Protein AF-A0A672MB03-F1 (afdb_monomer)

Nearest PDB structures (foldseek):
  3woz-assembly4_D  TM=7.271E-01  e=2.128E-03  Mus musculus
  8whk-assembly1_A  TM=6.459E-01  e=2.048E-03  Homo sapiens
  3woz-assembly1_A  TM=6.582E-01  e=5.324E-03  Mus musculus
  5vch-assembly2_B  TM=2.985E-01  e=1.295E-03  Kluyveromyces lactis
  5w0v-assembly1_A  TM=2.689E-01  e=2.128E-03  Kluyveromyces lactis

Foldseek 3Di:
DLVCLLVLLLVLLVCLLPDDPVSVVVSLVVLQVCCVPDDLQSSLVSLLVRQPVDPVSVLRLRSLLSSLVSNLVSLVVCALCNLLVPPPPRVLRVLVSLLCQCLDLHPNSVLSSLSSLQRNLVDPSNVVSNVVRDDPVSVVVSVVSNVLCVVVNSDDRDDDDPPPPDDPDDDDDDDDDDDDDDDDDDDDDDDDPVPVVVVVVVLSVVLVVVLVVLLPQCPDPDLVSVLVSLVVLLVCLVPPVVSCLSNPSSNLVSLLCQCQDPPPVSNLSSLQSLLSSCQRCFQSCLSCCSSPLCSLQVEQCPDPDPSSNVSSLSNVVSNVVRYDLLSVLLSLLVSLQPDDDPSNVSSLLVNLVSCLVCCLPPVVSNLVRLLVRPCVVCCVPQDPDDQDQDPDSVCLNVCSVVDRSSNSSVNSNVVSVD

pLDDT: mean 82.42, std 19.46, range [28.05, 98.75]

Solvent-accessible surface area (backbone atoms only — not comparable to full-atom values): 23510 Å² total; per-residue (Å²): 108,81,87,54,37,57,56,54,44,30,55,42,41,54,44,39,54,70,51,58,75,67,60,30,53,51,38,53,52,51,54,48,52,46,57,72,76,45,59,59,71,57,52,47,50,21,40,45,48,39,21,67,64,35,70,81,52,38,69,37,57,53,15,34,32,54,34,29,53,59,45,36,58,43,50,64,73,63,29,49,71,62,48,55,61,66,50,76,78,52,27,64,46,50,52,47,51,34,58,51,23,51,55,41,71,34,71,54,18,19,48,29,13,44,49,44,46,50,61,37,65,73,42,91,52,33,65,68,47,46,67,72,51,45,57,84,85,53,50,63,62,53,48,52,52,49,51,51,32,73,74,68,44,86,71,80,82,78,72,82,76,86,64,96,67,81,81,81,83,78,87,89,80,83,93,78,89,85,80,81,88,86,88,86,87,82,87,84,86,86,87,78,78,59,70,65,54,52,54,54,51,48,57,51,48,53,50,48,52,51,52,52,51,50,53,50,32,49,65,37,89,51,63,67,49,25,40,52,36,48,55,49,53,39,51,40,39,72,79,40,39,68,58,46,64,77,35,40,70,70,53,49,56,49,48,40,53,35,40,66,37,89,51,64,68,43,19,34,50,35,29,51,45,43,26,58,43,32,63,60,51,25,61,74,43,62,74,45,43,73,44,49,52,60,38,41,58,76,60,28,43,69,35,92,50,62,66,40,17,51,26,27,49,46,30,57,50,30,46,65,77,37,34,66,50,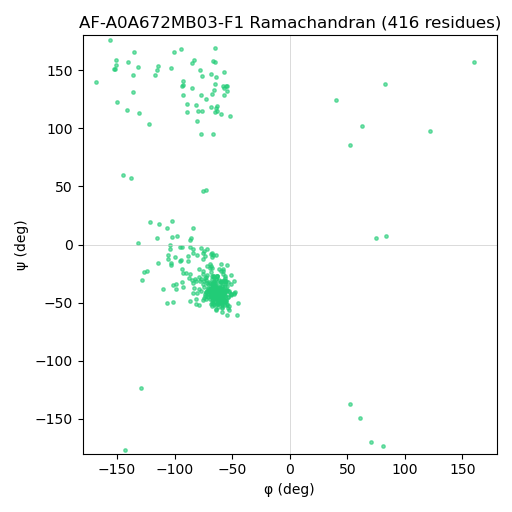82,71,47,48,49,61,47,42,65,45,39,65,76,46,61,72,67,38,20,52,63,43,46,52,53,48,10,49,45,43,46,69,38,36,68,79,43,41,70,61,44,51,69,49,49,58,82,46,72,56,80,84,44,47,87,80,76,54,96,68,88,85,75,84,74,89,47,85,63,56,60,49,70,44,40,86,79,45,57,36,63,59,43,40,49,50,53,47,55,74,69,74,113

Sequence (418 aa):
MDQELDGTVRALLQKAGECNAFIRQDVERALESMVQHCTLTRSMSALLAGGLGSEITSIKLLVRKCAALHLSGLVERVGAARLLSGAKDLTDRILPAVCKLVQDSSQEARYFGRRMLLFLSSHRDFDKMLEKCISAKDLPTIRDAVFTLKTKGLGEMPQDAPSARGRRSLPGSGLVRTSSLTREPLSGSRDCGQAVSKAAVHSLADRSEYVKQMKTLLNSKDFRERIKAIDQLVCDCEENPALVIGSLFPVFDDLKVRLQESNSKVNLRALEALQPIIALLRDSLAPVLNILIPAVVDNHLNSKNSSISTAALGAVQALMHNIDNSLLLQPFCSKAQYLSGKAKLDLIERVAELVTELYPRRPQLVEQKVLPLEFFKYRHQLISFPVWPMRSRRDLRTAAPEHTPLTFLFAVVVNSSV

Mean predicted aligned error: 10.36 Å

Secondary structure (DSSP, 8-state):
-TTTHHHHHHHHHHHHTTS-HHHHHHHHHHHHHHHHHS-HHHHHHHHIIIIII-HHHHTSHHHHHHHHHHHHHHHHHH-HHHHTS--TTTHHHHHHHHHHHHT-SSHHHHHHHHHHHHHHTTSTTHHHHHHHHS-TTTHHHHHHHHHHHHHH-S-PPPPPP--SS---PPP--------------------SSHHHHHHHHHHHHHHHHHHHHHHHHHT-SSHHHHHHHHHHHHHHHHH-HHHHHHTHHHHHHHHHHHHT-SSHHHHHHHHHHHHHHHHHHGGGGGGGHHHHHHHHHTTTTT-SSHHHHHHHHHHHHHHHHHS-HHHHHHHHHHHHHH--HHHHHHHHHHHHHHHHHHTTT-HHHHHHHHTTS-GGGGHHHH--S------STTHHHHSGGGS-HHHHHHHHHHHT--

Radius of gyration: 24.31 Å; Cα contacts (8 Å, |Δi|>4): 436; chains: 1; bounding box: 54×74×69 Å

InterPro domains:
  IPR011989 Armadillo-like helical [G3DSA:1.25.10.10] (1-138)
  IPR011989 Armadillo-like helical [G3DSA:1.25.10.10] (193-375)
  IPR016024 Armadillo-type fold [SSF48371] (5-385)

Structure (mmCIF, N/CA/C/O backbone):
data_AF-A0A672MB03-F1
#
_entry.id   AF-A0A672MB03-F1
#
loop_
_atom_site.group_PDB
_atom_site.id
_atom_site.type_symbol
_atom_site.label_atom_id
_atom_site.label_alt_id
_atom_site.label_comp_id
_atom_site.label_asym_id
_atom_site.label_entity_id
_atom_site.label_seq_id
_atom_site.pdbx_PDB_ins_code
_atom_site.Cartn_x
_atom_site.Cartn_y
_atom_site.Cartn_z
_atom_site.occupancy
_atom_site.B_iso_or_equiv
_atom_site.auth_seq_id
_atom_site.auth_comp_id
_atom_site.auth_asym_id
_atom_site.auth_atom_id
_atom_site.pdbx_PDB_model_num
ATOM 1 N N . MET A 1 1 ? 33.320 -8.688 -9.745 1.00 69.31 1 MET A N 1
ATOM 2 C CA . MET A 1 1 ? 32.066 -8.067 -9.263 1.00 69.31 1 MET A CA 1
ATOM 3 C C . MET A 1 1 ? 30.835 -8.908 -9.600 1.00 69.31 1 MET A C 1
ATOM 5 O O . MET A 1 1 ? 30.253 -9.452 -8.676 1.00 69.31 1 MET A O 1
ATOM 9 N N . ASP A 1 2 ? 30.457 -9.094 -10.874 1.00 79.94 2 ASP A N 1
ATOM 10 C CA . ASP A 1 2 ? 29.224 -9.811 -11.286 1.00 79.94 2 ASP A CA 1
ATOM 11 C C . ASP A 1 2 ? 28.962 -11.182 -10.621 1.00 79.94 2 ASP A C 1
ATOM 13 O O . ASP A 1 2 ? 27.807 -11.556 -10.413 1.00 79.94 2 ASP A O 1
ATOM 17 N N . GLN A 1 3 ? 30.004 -11.938 -10.266 1.00 80.69 3 GLN A N 1
ATOM 18 C CA . GLN A 1 3 ? 29.872 -13.223 -9.568 1.00 80.69 3 GLN A CA 1
ATOM 19 C C . GLN A 1 3 ? 29.342 -13.067 -8.128 1.00 80.69 3 GLN A C 1
ATOM 21 O O . GLN A 1 3 ? 28.480 -13.831 -7.705 1.00 80.69 3 GLN A O 1
ATOM 26 N N . GLU A 1 4 ? 29.792 -12.039 -7.409 1.00 85.56 4 GLU A N 1
ATOM 27 C CA . GLU A 1 4 ? 29.492 -11.770 -5.990 1.00 85.56 4 GLU A CA 1
ATOM 28 C C . GLU A 1 4 ? 28.215 -10.931 -5.796 1.00 85.56 4 GLU A C 1
ATOM 30 O O . GLU A 1 4 ? 27.717 -10.774 -4.679 1.00 85.56 4 GLU A O 1
ATOM 35 N N . LEU A 1 5 ? 27.676 -10.390 -6.894 1.00 88.25 5 LEU A N 1
ATOM 36 C CA . LEU A 1 5 ? 26.659 -9.338 -6.910 1.00 88.25 5 LEU A CA 1
ATOM 37 C C . LEU A 1 5 ? 25.402 -9.668 -6.087 1.00 88.25 5 LEU A C 1
ATOM 39 O O . LEU A 1 5 ? 24.894 -8.803 -5.378 1.00 88.25 5 LEU A O 1
ATOM 43 N N . ASP A 1 6 ? 24.929 -10.919 -6.122 1.00 86.62 6 ASP A N 1
ATOM 44 C CA . ASP A 1 6 ? 23.744 -11.359 -5.365 1.00 86.62 6 ASP A CA 1
ATOM 45 C C . ASP A 1 6 ? 23.953 -11.329 -3.841 1.00 86.62 6 ASP A C 1
ATOM 47 O O . ASP A 1 6 ? 22.986 -11.198 -3.086 1.00 86.62 6 ASP A O 1
ATOM 51 N N . GLY A 1 7 ? 25.201 -11.477 -3.382 1.00 87.56 7 GLY A N 1
ATOM 52 C CA . GLY A 1 7 ? 25.582 -11.358 -1.976 1.00 87.56 7 GLY A CA 1
ATOM 53 C C . GLY A 1 7 ? 25.697 -9.893 -1.566 1.00 87.56 7 GLY A C 1
ATOM 54 O O . GLY A 1 7 ? 25.037 -9.461 -0.620 1.00 87.56 7 GLY A O 1
ATOM 55 N N . THR A 1 8 ? 26.461 -9.112 -2.333 1.00 90.00 8 THR A N 1
ATOM 56 C CA . THR A 1 8 ? 26.696 -7.682 -2.077 1.00 90.00 8 THR A CA 1
ATOM 57 C C . THR A 1 8 ? 25.396 -6.877 -2.091 1.00 90.00 8 THR A C 1
ATOM 59 O O . THR A 1 8 ? 25.128 -6.139 -1.143 1.00 90.00 8 THR A O 1
ATOM 62 N N . VAL A 1 9 ? 24.531 -7.070 -3.095 1.00 90.81 9 VAL A N 1
ATOM 63 C CA . VAL A 1 9 ? 23.215 -6.406 -3.167 1.00 90.81 9 VAL A CA 1
ATOM 64 C C . VAL A 1 9 ? 22.341 -6.775 -1.973 1.00 90.81 9 VAL A C 1
ATOM 66 O O . VAL A 1 9 ? 21.718 -5.897 -1.383 1.00 90.81 9 VAL A O 1
ATOM 69 N N . ARG A 1 10 ? 22.314 -8.051 -1.570 1.00 88.12 10 ARG A N 1
ATOM 70 C CA . ARG A 1 10 ? 21.519 -8.512 -0.422 1.00 88.12 10 ARG A CA 1
ATOM 71 C C . ARG A 1 10 ? 21.990 -7.879 0.888 1.00 88.12 10 ARG A C 1
ATOM 73 O O . ARG A 1 10 ? 21.152 -7.413 1.654 1.00 88.12 10 ARG A O 1
ATOM 80 N N . ALA A 1 11 ? 23.300 -7.823 1.125 1.00 88.56 11 ALA A N 1
ATOM 81 C CA . ALA A 1 11 ? 23.877 -7.212 2.322 1.00 88.56 11 ALA A CA 1
ATOM 82 C C . ALA A 1 11 ? 23.629 -5.692 2.374 1.00 88.56 11 ALA A C 1
ATOM 84 O O . ALA A 1 11 ? 23.179 -5.172 3.398 1.00 88.56 11 ALA A O 1
ATOM 85 N N . LEU A 1 12 ? 23.849 -4.991 1.255 1.00 89.56 12 LEU A N 1
ATOM 86 C CA . LEU A 1 12 ? 23.568 -3.559 1.117 1.00 89.56 12 LEU A CA 1
ATOM 87 C C . LEU A 1 12 ? 22.084 -3.255 1.372 1.00 89.56 12 LEU A C 1
ATOM 89 O O . LEU A 1 12 ? 21.757 -2.444 2.237 1.00 89.56 12 LEU A O 1
ATOM 93 N N . LEU A 1 13 ? 21.176 -3.965 0.697 1.00 88.12 13 LEU A N 1
ATOM 94 C CA . LEU A 1 13 ? 19.732 -3.800 0.871 1.00 88.12 13 LEU A CA 1
ATOM 95 C C . LEU A 1 13 ? 19.268 -4.111 2.302 1.00 88.12 13 LEU A C 1
ATOM 97 O O . LEU A 1 13 ? 18.455 -3.369 2.849 1.00 88.12 13 LEU A O 1
ATOM 101 N N . GLN A 1 14 ? 19.812 -5.141 2.959 1.00 84.31 14 GLN A N 1
ATOM 102 C CA . GLN A 1 14 ? 19.519 -5.403 4.374 1.00 84.31 14 GLN A CA 1
ATOM 103 C C . GLN A 1 14 ? 19.910 -4.213 5.267 1.00 84.31 14 GLN A C 1
ATOM 105 O O . GLN A 1 14 ? 19.107 -3.810 6.113 1.00 84.31 14 GLN A O 1
ATOM 110 N N . LYS A 1 15 ? 21.071 -3.582 5.026 1.00 85.00 15 LYS A N 1
ATOM 111 C CA . LYS A 1 15 ? 21.511 -2.385 5.767 1.00 85.00 15 LYS A CA 1
ATOM 112 C C . LYS A 1 15 ? 20.706 -1.125 5.440 1.00 85.00 15 LYS A C 1
ATOM 114 O O . LYS A 1 15 ? 20.402 -0.364 6.361 1.00 85.00 15 LYS A O 1
ATOM 119 N N . ALA A 1 16 ? 20.236 -0.948 4.201 1.00 82.88 16 ALA A N 1
ATOM 120 C CA . ALA A 1 16 ? 19.266 0.106 3.871 1.00 82.88 16 ALA A CA 1
ATOM 121 C C . ALA A 1 16 ? 17.990 0.019 4.736 1.00 82.88 16 ALA A C 1
ATOM 123 O O . ALA A 1 16 ? 17.397 1.037 5.092 1.00 82.88 16 ALA A O 1
ATOM 124 N N . GLY A 1 17 ? 17.592 -1.198 5.121 1.00 77.12 17 GLY A N 1
ATOM 125 C CA . GLY A 1 17 ? 16.461 -1.469 6.008 1.00 77.12 17 GLY A CA 1
ATOM 126 C C . GLY A 1 17 ? 16.755 -1.435 7.515 1.00 77.12 17 GLY A C 1
ATOM 127 O O . GLY A 1 17 ? 15.881 -1.810 8.295 1.00 77.12 17 GLY A O 1
ATOM 128 N N . GLU A 1 18 ? 17.961 -1.067 7.950 1.00 76.94 18 GLU A N 1
ATOM 129 C CA . GLU A 1 18 ? 18.370 -1.098 9.371 1.00 76.94 18 GLU A CA 1
ATOM 130 C C . GLU A 1 18 ? 18.953 0.222 9.859 1.00 76.94 18 GLU A C 1
ATOM 132 O O . GLU A 1 18 ? 18.841 0.554 11.037 1.00 76.94 18 GLU A O 1
ATOM 137 N N . CYS A 1 19 ? 19.599 0.969 8.968 1.00 74.38 19 CYS A N 1
ATOM 138 C CA . CYS A 1 19 ? 20.488 2.040 9.376 1.00 74.38 19 CYS A CA 1
ATOM 139 C C . CYS A 1 19 ? 19.865 3.444 9.272 1.00 74.38 19 CYS A C 1
ATOM 141 O O . CYS A 1 19 ? 18.823 3.681 8.647 1.00 74.38 19 CYS A O 1
ATOM 143 N N . ASN A 1 20 ? 20.535 4.402 9.918 1.00 79.94 20 ASN A N 1
ATOM 144 C CA . ASN A 1 20 ? 20.183 5.820 9.883 1.00 79.94 20 ASN A CA 1
ATOM 145 C C . ASN A 1 20 ? 20.333 6.421 8.466 1.00 79.94 20 ASN A C 1
ATOM 147 O O . ASN A 1 20 ? 20.906 5.806 7.569 1.00 79.94 20 ASN A O 1
ATOM 151 N N . ALA A 1 21 ? 19.824 7.640 8.264 1.00 81.31 21 ALA A N 1
ATOM 152 C CA . ALA A 1 21 ? 19.778 8.276 6.944 1.00 81.31 21 ALA A CA 1
ATOM 153 C C . ALA A 1 21 ? 21.153 8.441 6.262 1.00 81.31 21 ALA A C 1
ATOM 155 O O . ALA A 1 21 ? 21.216 8.354 5.041 1.00 81.31 21 ALA A O 1
ATOM 156 N N . PHE A 1 22 ? 22.236 8.626 7.026 1.00 82.75 22 PHE A N 1
ATOM 157 C CA . PHE A 1 22 ? 23.589 8.766 6.479 1.00 82.75 22 PHE A CA 1
ATOM 158 C C . PHE A 1 22 ? 24.060 7.453 5.839 1.00 82.75 22 PHE A C 1
ATOM 160 O O . PHE A 1 22 ? 24.356 7.414 4.649 1.00 82.75 22 PHE A O 1
ATOM 167 N N . ILE A 1 23 ? 23.988 6.351 6.593 1.00 83.88 23 ILE A N 1
ATOM 168 C CA . ILE A 1 23 ? 24.385 5.018 6.112 1.00 83.88 23 ILE A CA 1
ATOM 169 C C . ILE A 1 23 ? 23.487 4.557 4.953 1.00 83.88 23 ILE A C 1
ATOM 171 O O . ILE A 1 23 ? 23.958 3.893 4.033 1.00 83.88 23 ILE A O 1
ATOM 175 N N . ARG A 1 24 ? 22.197 4.927 4.942 1.00 85.88 24 ARG A N 1
ATOM 176 C CA . ARG A 1 24 ? 21.331 4.660 3.778 1.00 85.88 24 ARG A CA 1
ATOM 177 C C . ARG A 1 24 ? 21.803 5.403 2.530 1.00 85.88 24 ARG A C 1
ATOM 179 O O . ARG A 1 24 ? 21.820 4.804 1.464 1.00 85.88 24 ARG A O 1
ATOM 186 N N . GLN A 1 25 ? 22.257 6.648 2.667 1.00 87.38 25 GLN A N 1
ATOM 187 C CA . GLN A 1 25 ? 22.835 7.404 1.557 1.00 87.38 25 GLN A CA 1
ATOM 188 C C . GLN A 1 25 ? 24.172 6.806 1.076 1.00 87.38 25 GLN A C 1
ATOM 190 O O . GLN A 1 25 ? 24.463 6.861 -0.117 1.00 87.38 25 GLN A O 1
ATOM 195 N N . ASP A 1 26 ? 24.976 6.212 1.968 1.00 88.81 26 ASP A N 1
ATOM 196 C CA . ASP A 1 26 ? 26.164 5.434 1.577 1.00 88.81 26 ASP A CA 1
ATOM 197 C C . ASP A 1 26 ? 25.782 4.182 0.776 1.00 88.81 26 ASP A C 1
ATOM 199 O O . ASP A 1 26 ? 26.372 3.914 -0.271 1.00 88.81 26 ASP A O 1
ATOM 203 N N . VAL A 1 27 ? 24.757 3.450 1.225 1.00 90.19 27 VAL A N 1
ATOM 204 C CA . VAL A 1 27 ? 24.230 2.267 0.528 1.00 90.19 27 VAL A CA 1
ATOM 205 C C . VAL A 1 27 ? 23.647 2.623 -0.843 1.00 90.19 27 VAL A C 1
ATOM 207 O O . VAL A 1 27 ? 23.954 1.943 -1.819 1.00 90.19 27 VAL A O 1
ATOM 210 N N . GLU A 1 28 ? 22.855 3.691 -0.943 1.00 90.44 28 GLU A N 1
ATOM 211 C CA . GLU A 1 28 ? 22.305 4.186 -2.212 1.00 90.44 28 GLU A CA 1
ATOM 212 C C . GLU A 1 28 ? 23.431 4.601 -3.176 1.00 90.44 28 GLU A C 1
ATOM 214 O O . GLU A 1 28 ? 23.401 4.235 -4.349 1.00 90.44 28 GLU A O 1
ATOM 219 N N . ARG A 1 29 ? 24.490 5.269 -2.691 1.00 92.25 29 ARG A N 1
ATOM 220 C CA . ARG A 1 29 ? 25.682 5.586 -3.504 1.00 92.25 29 ARG A CA 1
ATOM 221 C C . ARG A 1 29 ? 26.442 4.334 -3.963 1.00 92.25 29 ARG A C 1
ATOM 223 O O . ARG A 1 29 ? 26.889 4.287 -5.109 1.00 92.25 29 ARG A O 1
ATOM 230 N N . ALA A 1 30 ? 26.566 3.314 -3.113 1.00 93.75 30 ALA A N 1
ATOM 231 C CA . ALA A 1 30 ? 27.217 2.050 -3.466 1.00 93.75 30 ALA A CA 1
ATOM 232 C C . ALA A 1 30 ? 26.417 1.251 -4.513 1.00 93.75 30 ALA A C 1
ATOM 234 O O . ALA A 1 30 ? 26.990 0.759 -5.486 1.00 93.75 30 ALA A O 1
ATOM 235 N N . LEU A 1 31 ? 25.093 1.157 -4.350 1.00 92.31 31 LEU A N 1
ATOM 236 C CA . LEU A 1 31 ? 24.201 0.497 -5.309 1.00 92.31 31 LEU A CA 1
ATOM 237 C C . LEU A 1 31 ? 24.121 1.256 -6.641 1.00 92.31 31 LEU A C 1
ATOM 239 O O . LEU A 1 31 ? 24.050 0.621 -7.692 1.00 92.31 31 LEU A O 1
ATOM 243 N N . GLU A 1 32 ? 24.203 2.586 -6.620 1.00 93.75 32 GLU A N 1
ATOM 244 C CA . GLU A 1 32 ? 24.252 3.399 -7.835 1.00 93.75 32 GLU A CA 1
ATOM 245 C C . GLU A 1 32 ? 25.560 3.191 -8.615 1.00 93.75 32 GLU A C 1
ATOM 247 O O . GLU A 1 32 ? 25.523 2.894 -9.808 1.00 93.75 32 GLU A O 1
ATOM 252 N N . SER A 1 33 ? 26.720 3.228 -7.947 1.00 93.25 33 SER A N 1
ATOM 253 C CA . SER A 1 33 ? 28.011 2.914 -8.584 1.00 93.25 33 SER A CA 1
ATOM 254 C C . SER A 1 33 ? 28.041 1.482 -9.144 1.00 93.25 33 SER A C 1
ATOM 256 O O . SER A 1 33 ? 28.465 1.255 -10.280 1.00 93.25 33 SER A O 1
ATOM 258 N N . MET A 1 34 ? 27.490 0.513 -8.406 1.00 93.88 34 MET A N 1
ATOM 259 C CA . MET A 1 34 ? 27.304 -0.858 -8.888 1.00 93.88 34 MET A CA 1
ATOM 260 C C . MET A 1 34 ? 26.427 -0.911 -10.152 1.00 93.88 34 MET A C 1
ATOM 262 O O . MET A 1 34 ? 26.779 -1.596 -11.112 1.00 93.88 34 MET A O 1
ATOM 266 N N . VAL A 1 35 ? 25.301 -0.191 -10.187 1.00 92.31 35 VAL A N 1
ATOM 267 C CA . VAL A 1 35 ? 24.449 -0.084 -11.383 1.00 92.31 35 VAL A CA 1
ATOM 268 C C . VAL A 1 35 ? 25.205 0.536 -12.554 1.00 92.31 35 VAL A C 1
ATOM 270 O O . VAL A 1 35 ? 25.025 0.095 -13.690 1.00 92.31 35 VAL A O 1
ATOM 273 N N . GLN A 1 36 ? 26.057 1.530 -12.315 1.00 90.75 36 GLN A N 1
ATOM 274 C CA . GLN A 1 36 ? 26.819 2.201 -13.366 1.00 90.75 36 GLN A CA 1
ATOM 275 C C . GLN A 1 36 ? 27.865 1.282 -14.016 1.00 90.75 36 GLN A C 1
ATOM 277 O O . GLN A 1 36 ? 27.938 1.274 -15.248 1.00 90.75 36 GLN A O 1
ATOM 282 N N . HIS A 1 37 ? 28.590 0.475 -13.228 1.00 90.69 37 HIS A N 1
ATOM 283 C CA . HIS A 1 37 ? 29.767 -0.282 -13.691 1.00 90.69 37 HIS A CA 1
ATOM 284 C C . HIS A 1 37 ? 29.583 -1.804 -13.896 1.00 90.69 37 HIS A C 1
ATOM 286 O O . HIS A 1 37 ? 30.467 -2.427 -14.481 1.00 90.69 37 HIS A O 1
ATOM 292 N N . CYS A 1 38 ? 28.490 -2.425 -13.437 1.00 93.31 38 CYS A N 1
ATOM 293 C CA . CYS A 1 38 ? 28.252 -3.874 -13.606 1.00 93.31 38 CYS A CA 1
ATOM 294 C C . CYS A 1 38 ? 27.402 -4.213 -14.843 1.00 93.31 38 CYS A C 1
ATOM 296 O O . CYS A 1 38 ? 26.743 -3.349 -15.429 1.00 93.31 38 CYS A O 1
ATOM 298 N N . THR A 1 39 ? 27.333 -5.500 -15.211 1.00 93.31 39 THR A N 1
ATOM 299 C CA . THR A 1 39 ? 26.435 -5.956 -16.286 1.00 93.31 39 THR A CA 1
ATOM 300 C C . THR A 1 39 ? 24.975 -5.711 -15.906 1.00 93.31 39 THR A C 1
ATOM 302 O O . THR A 1 39 ? 24.438 -6.363 -15.010 1.00 93.31 39 THR A O 1
ATOM 305 N N . LEU A 1 40 ? 24.289 -4.835 -16.648 1.00 91.81 40 LEU A N 1
ATOM 306 C CA . LEU A 1 40 ? 22.934 -4.353 -16.335 1.00 91.81 40 LEU A CA 1
ATOM 307 C C . LEU A 1 40 ? 21.924 -5.464 -15.988 1.00 91.81 40 LEU A C 1
ATOM 309 O O . LEU A 1 40 ? 21.140 -5.329 -15.051 1.00 91.81 40 LEU A O 1
ATOM 313 N N . THR A 1 41 ? 21.941 -6.582 -16.721 1.00 89.56 41 THR A N 1
ATOM 314 C CA . THR A 1 41 ? 21.041 -7.723 -16.480 1.00 89.56 41 THR A CA 1
ATOM 315 C C . THR A 1 41 ? 21.424 -8.569 -15.265 1.00 89.56 41 THR A C 1
ATOM 317 O O . THR A 1 41 ? 20.540 -9.166 -14.649 1.00 89.56 41 THR A O 1
ATOM 320 N N . ARG A 1 42 ? 22.700 -8.578 -14.860 1.00 90.94 42 ARG A N 1
ATOM 321 C CA . ARG A 1 42 ? 23.143 -9.183 -13.597 1.00 90.94 42 ARG A CA 1
ATOM 322 C C . ARG A 1 42 ? 22.705 -8.310 -12.418 1.00 90.94 42 ARG A C 1
ATOM 324 O O . ARG A 1 42 ? 22.069 -8.831 -11.506 1.00 90.94 42 ARG A O 1
ATOM 331 N N . SER A 1 43 ? 22.919 -6.993 -12.493 1.00 93.25 43 SER A N 1
ATOM 332 C CA . SER A 1 43 ? 22.442 -6.018 -11.497 1.00 93.25 43 SER A CA 1
ATOM 333 C C . SER A 1 43 ? 20.924 -6.052 -11.328 1.00 93.25 43 SER A C 1
ATOM 335 O O . SER A 1 43 ? 20.430 -6.066 -10.203 1.00 93.25 43 SER A O 1
ATOM 337 N N . MET A 1 44 ? 20.177 -6.138 -12.435 1.00 92.31 44 MET A N 1
ATOM 338 C CA . MET A 1 44 ? 18.717 -6.256 -12.406 1.00 92.31 44 MET A CA 1
ATOM 339 C C . MET A 1 44 ? 18.279 -7.549 -11.708 1.00 92.31 44 MET A C 1
ATOM 341 O O . MET A 1 44 ? 17.424 -7.508 -10.828 1.00 92.31 44 MET A O 1
ATOM 345 N N . SER A 1 45 ? 18.907 -8.682 -12.035 1.00 90.56 45 SER A N 1
ATOM 346 C CA . SER A 1 45 ? 18.612 -9.974 -11.398 1.00 90.56 45 SER A CA 1
ATOM 347 C C . SER A 1 45 ? 18.902 -9.962 -9.891 1.00 90.56 45 SER A C 1
ATOM 349 O O . SER A 1 45 ? 18.071 -10.422 -9.106 1.00 90.56 45 SER A O 1
ATOM 351 N N . ALA A 1 46 ? 20.034 -9.380 -9.481 1.00 90.75 46 ALA A N 1
ATOM 352 C CA . ALA A 1 46 ? 20.436 -9.267 -8.081 1.00 90.75 46 ALA A CA 1
ATOM 353 C C . ALA A 1 46 ? 19.484 -8.366 -7.269 1.00 90.75 46 ALA A C 1
ATOM 355 O O . ALA A 1 46 ? 19.084 -8.730 -6.163 1.00 90.75 46 ALA A O 1
ATOM 356 N N . LEU A 1 47 ? 19.061 -7.220 -7.824 1.00 90.94 47 LEU A N 1
ATOM 357 C CA . LEU A 1 47 ? 18.096 -6.311 -7.186 1.00 90.94 47 LEU A CA 1
ATOM 358 C C . LEU A 1 47 ? 16.690 -6.923 -7.088 1.00 90.94 47 LEU A C 1
ATOM 360 O O . LEU A 1 47 ? 16.048 -6.802 -6.043 1.00 90.94 47 LEU A O 1
ATOM 364 N N . LEU A 1 48 ? 16.229 -7.626 -8.129 1.00 90.19 48 LEU A N 1
ATOM 365 C CA . LEU A 1 48 ? 14.957 -8.357 -8.106 1.00 90.19 48 LEU A CA 1
ATOM 366 C C . LEU A 1 48 ? 14.955 -9.426 -6.999 1.00 90.19 48 LEU A C 1
ATOM 368 O O . LEU A 1 48 ? 14.039 -9.458 -6.174 1.00 90.19 48 LEU A O 1
ATOM 372 N N . ALA A 1 49 ? 15.999 -10.259 -6.934 1.00 87.50 49 ALA A N 1
ATOM 373 C CA . ALA A 1 49 ? 16.123 -11.315 -5.931 1.00 87.50 49 ALA A CA 1
ATOM 374 C C . ALA A 1 49 ? 16.292 -10.762 -4.503 1.00 87.50 49 ALA A C 1
ATOM 376 O O . ALA A 1 49 ? 15.596 -11.197 -3.584 1.00 87.50 49 ALA A O 1
ATOM 377 N N . GLY A 1 50 ? 17.193 -9.793 -4.314 1.00 81.56 50 GLY A N 1
ATOM 378 C CA . GLY A 1 50 ? 17.537 -9.238 -3.004 1.00 81.56 50 GLY A CA 1
ATOM 379 C C . GLY A 1 50 ? 16.482 -8.301 -2.412 1.00 81.56 50 GLY A C 1
ATOM 380 O O . GLY A 1 50 ? 16.280 -8.317 -1.202 1.00 81.56 50 GLY A O 1
ATOM 381 N N . GLY A 1 51 ? 15.805 -7.496 -3.238 1.00 79.31 51 GLY A N 1
ATOM 382 C CA . GLY A 1 51 ? 14.873 -6.464 -2.768 1.00 79.31 51 GLY A CA 1
ATOM 383 C C . GLY A 1 51 ? 13.395 -6.850 -2.796 1.00 79.31 51 GLY A C 1
ATOM 384 O O . GLY A 1 51 ? 12.635 -6.402 -1.938 1.00 79.31 51 GLY A O 1
ATOM 385 N N . LEU A 1 52 ? 12.970 -7.663 -3.773 1.00 77.69 52 LEU A N 1
ATOM 386 C CA . LEU A 1 52 ? 11.544 -7.869 -4.081 1.00 77.69 52 LEU A CA 1
ATOM 387 C C . LEU A 1 52 ? 11.090 -9.340 -4.039 1.00 77.69 52 LEU A C 1
ATOM 389 O O . LEU A 1 52 ? 9.890 -9.585 -3.859 1.00 77.69 52 LEU A O 1
ATOM 393 N N . GLY A 1 53 ? 12.022 -10.290 -4.203 1.00 63.28 53 GLY A N 1
ATOM 394 C CA . GLY A 1 53 ? 11.755 -11.732 -4.309 1.00 63.28 53 GLY A CA 1
ATOM 395 C C . GLY A 1 53 ? 11.746 -12.524 -2.992 1.00 63.28 53 GLY A C 1
ATOM 396 O O . GLY A 1 53 ? 11.092 -13.557 -2.918 1.00 63.28 53 GLY A O 1
ATOM 397 N N . SER A 1 54 ? 12.423 -12.050 -1.944 1.00 57.03 54 SER A N 1
ATOM 398 C CA . SER A 1 54 ? 12.377 -12.652 -0.599 1.00 57.03 54 SER A CA 1
ATOM 399 C C . SER A 1 54 ? 11.229 -12.046 0.211 1.00 57.03 54 SER A C 1
ATOM 401 O O . SER A 1 54 ? 11.246 -10.834 0.436 1.00 57.03 54 SER A O 1
ATOM 403 N N . GLU A 1 55 ? 10.264 -12.849 0.692 1.00 54.66 55 GLU A N 1
ATOM 404 C CA . GLU A 1 55 ? 9.177 -12.341 1.555 1.00 54.66 55 GLU A CA 1
ATOM 405 C C . GLU A 1 55 ? 9.762 -11.573 2.752 1.00 54.66 55 GLU A C 1
ATOM 407 O O . GLU A 1 55 ? 9.479 -10.385 2.903 1.00 54.66 55 GLU A O 1
ATOM 412 N N . ILE A 1 56 ? 10.681 -12.199 3.501 1.00 48.72 56 ILE A N 1
ATOM 413 C CA . ILE A 1 56 ? 11.334 -11.644 4.700 1.00 48.72 56 ILE A CA 1
ATOM 414 C C . ILE A 1 56 ? 12.021 -10.302 4.408 1.00 48.72 56 ILE A C 1
ATOM 416 O O . ILE A 1 56 ? 11.847 -9.329 5.141 1.00 48.72 56 ILE A O 1
ATOM 420 N N . THR A 1 57 ? 12.806 -10.222 3.330 1.00 50.91 57 THR A N 1
ATOM 421 C CA . THR A 1 57 ? 13.559 -8.999 2.999 1.00 50.91 57 THR A CA 1
ATOM 422 C C . THR A 1 57 ? 12.640 -7.906 2.447 1.00 50.91 57 THR A C 1
ATOM 424 O O . THR A 1 57 ? 12.849 -6.727 2.730 1.00 50.91 57 THR A O 1
ATOM 427 N N . SER A 1 58 ? 11.563 -8.294 1.757 1.00 56.91 58 SER A N 1
ATOM 428 C CA . SER A 1 58 ? 10.562 -7.370 1.227 1.00 56.91 58 SER A CA 1
ATOM 429 C C . SER A 1 58 ? 9.629 -6.768 2.289 1.00 56.91 58 SER A C 1
ATOM 431 O O . SER A 1 58 ? 8.940 -5.805 1.977 1.00 56.91 58 SER A O 1
ATOM 433 N N . ILE A 1 59 ? 9.613 -7.231 3.548 1.00 59.09 59 ILE A N 1
ATOM 434 C CA . ILE A 1 59 ? 8.784 -6.622 4.616 1.00 59.09 59 ILE A CA 1
ATOM 435 C C . ILE A 1 59 ? 9.154 -5.142 4.849 1.00 59.09 59 ILE A C 1
ATOM 437 O O . ILE A 1 59 ? 8.281 -4.296 5.067 1.00 59.09 59 ILE A O 1
ATOM 441 N N . LYS A 1 60 ? 10.445 -4.800 4.777 1.00 74.25 60 LYS A N 1
ATOM 442 C CA . LYS A 1 60 ? 10.967 -3.473 5.136 1.00 74.25 60 LYS A CA 1
ATOM 443 C C . LYS A 1 60 ? 10.749 -2.442 4.011 1.00 74.25 60 LYS A C 1
ATOM 445 O O . LYS A 1 60 ? 11.389 -2.518 2.965 1.00 74.25 60 LYS A O 1
ATOM 450 N N . LEU A 1 61 ? 9.922 -1.418 4.267 1.00 80.50 61 LEU A N 1
ATOM 451 C CA . LEU A 1 61 ? 9.597 -0.310 3.338 1.00 80.50 61 LEU A CA 1
ATOM 452 C C . LEU A 1 61 ? 10.830 0.285 2.627 1.00 80.50 61 LEU A C 1
ATOM 454 O O . LEU A 1 61 ? 10.855 0.400 1.403 1.00 80.50 61 LEU A O 1
ATOM 458 N N . LEU A 1 62 ? 11.870 0.623 3.397 1.00 82.50 62 LEU A N 1
ATOM 459 C CA . LEU A 1 62 ? 13.095 1.265 2.898 1.00 82.50 62 LEU A CA 1
ATOM 460 C C . LEU A 1 62 ? 13.878 0.380 1.917 1.00 82.50 62 LEU A C 1
ATOM 462 O O . LEU A 1 62 ? 14.517 0.892 1.002 1.00 82.50 62 LEU A O 1
ATOM 466 N N . VAL A 1 63 ? 13.789 -0.943 2.072 1.00 86.12 63 VAL A N 1
ATOM 467 C CA . VAL A 1 63 ? 14.458 -1.906 1.189 1.00 86.12 63 VAL A CA 1
ATOM 468 C C . VAL A 1 63 ? 13.783 -1.931 -0.178 1.00 86.12 63 VAL A C 1
ATOM 470 O O . VAL A 1 63 ? 14.464 -1.888 -1.200 1.00 86.12 63 VAL A O 1
ATOM 473 N N . ARG A 1 64 ? 12.444 -1.913 -0.202 1.00 88.81 64 ARG A N 1
ATOM 474 C CA . ARG A 1 64 ? 11.667 -1.844 -1.446 1.00 88.81 64 ARG A CA 1
ATOM 475 C C . ARG A 1 64 ? 11.842 -0.494 -2.150 1.00 88.81 64 ARG A C 1
ATOM 477 O O . ARG A 1 64 ? 12.064 -0.491 -3.356 1.00 88.81 64 ARG A O 1
ATOM 484 N N . LYS A 1 65 ? 11.852 0.628 -1.409 1.00 89.69 65 LYS A N 1
ATOM 485 C CA . LYS A 1 65 ? 12.192 1.979 -1.918 1.00 89.69 65 LYS A CA 1
ATOM 486 C C . LYS A 1 65 ? 13.553 1.990 -2.622 1.00 89.69 65 LYS A C 1
ATOM 488 O O . LYS A 1 65 ? 13.635 2.370 -3.788 1.00 89.69 65 LYS A O 1
ATOM 493 N N . CYS A 1 66 ? 14.601 1.533 -1.934 1.00 89.44 66 CYS A N 1
ATOM 494 C CA . CYS A 1 66 ? 15.970 1.510 -2.451 1.00 89.44 66 CYS A CA 1
ATOM 495 C C . CYS A 1 66 ? 16.115 0.574 -3.667 1.00 89.44 66 CYS A C 1
ATOM 497 O O . CYS A 1 66 ? 16.653 0.974 -4.699 1.00 89.44 66 CYS A O 1
ATOM 499 N N . ALA A 1 67 ? 15.551 -0.638 -3.606 1.00 92.19 67 ALA A N 1
ATOM 500 C CA . ALA A 1 67 ? 15.560 -1.558 -4.741 1.00 92.19 67 ALA A CA 1
ATOM 501 C C . ALA A 1 67 ? 14.823 -0.981 -5.965 1.00 92.19 67 ALA A C 1
ATOM 503 O O . ALA A 1 67 ? 15.334 -1.074 -7.079 1.00 92.19 67 ALA A O 1
ATOM 504 N N . ALA A 1 68 ? 13.659 -0.350 -5.772 1.00 94.44 68 ALA A N 1
ATOM 505 C CA . ALA A 1 68 ? 12.862 0.229 -6.853 1.00 94.44 68 ALA A CA 1
ATOM 506 C C . ALA A 1 68 ? 13.539 1.438 -7.525 1.00 94.44 68 ALA A C 1
ATOM 508 O O . ALA A 1 68 ? 13.465 1.560 -8.749 1.00 94.44 68 ALA A O 1
ATOM 509 N N . LEU A 1 69 ? 14.235 2.285 -6.754 1.00 94.00 69 LEU A N 1
ATOM 510 C CA . LEU A 1 69 ? 15.039 3.408 -7.256 1.00 94.00 69 LEU A CA 1
ATOM 511 C C . LEU A 1 69 ? 16.064 2.937 -8.301 1.00 94.00 69 LEU A C 1
ATOM 513 O O . LEU A 1 69 ? 16.002 3.343 -9.464 1.00 94.00 69 LEU A O 1
ATOM 517 N N . HIS A 1 70 ? 16.971 2.039 -7.909 1.00 94.69 70 HIS A N 1
ATOM 518 C CA . HIS A 1 70 ? 18.048 1.577 -8.791 1.00 94.69 70 HIS A CA 1
ATOM 519 C C . HIS A 1 70 ? 17.530 0.648 -9.905 1.00 94.69 70 HIS A C 1
ATOM 521 O O . HIS A 1 70 ? 18.048 0.667 -11.025 1.00 94.69 70 HIS A O 1
ATOM 527 N N . LEU A 1 71 ? 16.452 -0.111 -9.653 1.00 95.19 71 LEU A N 1
ATOM 528 C CA . LEU A 1 71 ? 15.767 -0.894 -10.686 1.00 95.19 71 LEU A CA 1
ATOM 529 C C . LEU A 1 71 ? 15.169 0.005 -11.782 1.00 95.19 71 LEU A C 1
ATOM 531 O O . LEU A 1 71 ? 15.255 -0.354 -12.954 1.00 95.19 71 LEU A O 1
ATOM 535 N N . SER A 1 72 ? 14.645 1.189 -11.439 1.00 95.44 72 SER A N 1
ATOM 536 C CA . SER A 1 72 ? 14.115 2.144 -12.424 1.00 95.44 72 SER A CA 1
ATOM 537 C C . SER A 1 72 ? 15.192 2.645 -13.389 1.00 95.44 72 SER A C 1
ATOM 539 O O . SER A 1 72 ? 14.948 2.690 -14.594 1.00 95.44 72 SER A O 1
ATOM 541 N N . GLY A 1 73 ? 16.391 2.966 -12.890 1.00 94.44 73 GLY A N 1
ATOM 542 C CA . GLY A 1 73 ? 17.524 3.361 -13.737 1.00 94.44 73 GLY A CA 1
ATOM 543 C C . GLY A 1 73 ? 18.032 2.219 -14.629 1.00 94.44 73 GLY A C 1
ATOM 544 O O . GLY A 1 73 ? 18.392 2.436 -15.787 1.00 94.44 73 GLY A O 1
ATOM 545 N N . LEU A 1 74 ? 18.004 0.978 -14.130 1.00 95.06 74 LEU A N 1
ATOM 546 C CA . LEU A 1 74 ? 18.324 -0.205 -14.934 1.00 95.06 74 LEU A CA 1
ATOM 547 C C . LEU A 1 74 ? 17.269 -0.510 -16.002 1.00 95.06 74 LEU A C 1
ATOM 549 O O . LEU A 1 74 ? 17.641 -0.908 -17.101 1.00 95.06 74 LEU A O 1
ATOM 553 N N . VAL A 1 75 ? 15.975 -0.335 -15.718 1.00 95.62 75 VAL A N 1
ATOM 554 C CA . VAL A 1 75 ? 14.901 -0.568 -16.701 1.00 95.62 75 VAL A CA 1
ATOM 555 C C . VAL A 1 75 ? 15.058 0.351 -17.913 1.00 95.62 75 VAL A C 1
ATOM 557 O O . VAL A 1 75 ? 14.983 -0.113 -19.051 1.00 95.62 75 VAL A O 1
ATOM 560 N N . GLU A 1 76 ? 15.376 1.623 -17.676 1.00 94.00 76 GLU A N 1
ATOM 561 C CA . GLU A 1 76 ? 15.643 2.596 -18.738 1.00 94.00 76 GLU A CA 1
ATOM 562 C C . GLU A 1 76 ? 16.926 2.256 -19.519 1.00 94.00 76 GLU A C 1
ATOM 564 O O . GLU A 1 76 ? 16.897 2.228 -20.749 1.00 94.00 76 GLU A O 1
ATOM 569 N N . ARG A 1 77 ? 18.027 1.898 -18.834 1.00 94.25 77 ARG A N 1
ATOM 570 C CA . ARG A 1 77 ? 19.311 1.540 -19.480 1.00 94.25 77 ARG A CA 1
ATOM 571 C C . ARG A 1 77 ? 19.313 0.187 -20.204 1.00 94.25 77 ARG A C 1
ATOM 573 O O . ARG A 1 77 ? 20.105 0.007 -21.124 1.00 94.25 77 ARG A O 1
ATOM 580 N N . VAL A 1 78 ? 18.472 -0.774 -19.809 1.00 94.19 78 VAL A N 1
ATOM 581 C CA . VAL A 1 78 ? 18.309 -2.061 -20.522 1.00 94.19 78 VAL A CA 1
ATOM 582 C C . VAL A 1 78 ? 17.361 -1.922 -21.719 1.00 94.19 78 VAL A C 1
ATOM 584 O O . VAL A 1 78 ? 17.540 -2.629 -22.712 1.00 94.19 78 VAL A O 1
ATOM 587 N N . GLY A 1 79 ? 16.397 -0.999 -21.646 1.00 94.06 79 GLY A N 1
ATOM 588 C CA . GLY A 1 79 ? 15.473 -0.667 -22.728 1.00 94.06 79 GLY A CA 1
ATOM 589 C C . GLY A 1 79 ? 14.268 -1.609 -22.831 1.00 94.06 79 GLY A C 1
ATOM 590 O O . GLY A 1 79 ? 14.387 -2.835 -22.752 1.00 94.06 79 GLY A O 1
ATOM 591 N N . ALA A 1 80 ? 13.084 -1.032 -23.063 1.00 94.50 80 ALA A N 1
ATOM 592 C CA . ALA A 1 80 ? 11.819 -1.772 -23.093 1.00 94.50 80 ALA A CA 1
ATOM 593 C C . ALA A 1 80 ? 11.806 -2.917 -24.125 1.00 94.50 80 ALA A C 1
ATOM 595 O O . ALA A 1 80 ? 11.328 -4.004 -23.813 1.00 94.50 80 ALA A O 1
ATOM 596 N N . ALA A 1 81 ? 12.407 -2.726 -25.305 1.00 92.44 81 ALA A N 1
ATOM 597 C CA . ALA A 1 81 ? 12.478 -3.754 -26.349 1.00 92.44 81 ALA A CA 1
ATOM 598 C C . ALA A 1 81 ? 13.212 -5.034 -25.901 1.00 92.44 81 ALA A C 1
ATOM 600 O O . ALA A 1 81 ? 12.798 -6.139 -26.244 1.00 92.44 81 ALA A O 1
ATOM 601 N N . ARG A 1 82 ? 14.271 -4.909 -25.087 1.00 91.44 82 ARG A N 1
ATOM 602 C CA . ARG A 1 82 ? 14.995 -6.065 -24.533 1.00 91.44 82 ARG A CA 1
ATOM 603 C C . ARG A 1 82 ? 14.230 -6.695 -23.369 1.00 91.44 82 ARG A C 1
ATOM 605 O O . ARG A 1 82 ? 14.157 -7.919 -23.288 1.00 91.44 82 ARG A O 1
ATOM 612 N N . LEU A 1 83 ? 13.623 -5.877 -22.507 1.00 93.12 83 LEU A N 1
ATOM 613 C CA . LEU A 1 83 ? 12.827 -6.332 -21.357 1.00 93.12 83 LEU A CA 1
ATOM 614 C C . LEU A 1 83 ? 11.527 -7.041 -21.760 1.00 93.12 83 LEU A C 1
ATOM 616 O O . LEU A 1 83 ? 11.084 -7.938 -21.049 1.00 93.12 83 LEU A O 1
ATOM 620 N N . LEU A 1 84 ? 10.943 -6.676 -22.902 1.00 92.69 84 LEU A N 1
ATOM 621 C CA . LEU A 1 84 ? 9.683 -7.209 -23.435 1.00 92.69 84 LEU A CA 1
ATOM 622 C C . LEU A 1 84 ? 9.898 -8.148 -24.638 1.00 92.69 84 LEU A C 1
ATOM 624 O O . LEU A 1 84 ? 8.951 -8.490 -25.337 1.00 92.69 84 LEU A O 1
ATOM 628 N N . SER A 1 85 ? 11.138 -8.595 -24.859 1.00 88.25 85 SER A N 1
ATOM 629 C CA . SER A 1 85 ? 11.516 -9.537 -25.927 1.00 88.25 85 SER A CA 1
ATOM 630 C C . SER A 1 85 ? 10.947 -10.956 -25.756 1.00 88.25 85 SER A C 1
ATOM 632 O O . SER A 1 85 ? 11.061 -11.776 -26.664 1.00 88.25 85 SER A O 1
ATOM 634 N N . GLY A 1 86 ? 10.365 -11.271 -24.593 1.00 75.12 86 GLY A N 1
ATOM 635 C CA . GLY A 1 86 ? 9.873 -12.607 -24.251 1.00 75.12 86 GLY A CA 1
ATOM 636 C C . GLY A 1 86 ? 10.949 -13.560 -23.715 1.00 75.12 86 GLY A C 1
ATOM 637 O O . GLY A 1 86 ? 10.654 -14.737 -23.498 1.00 75.12 86 GLY A O 1
ATOM 638 N N . ALA A 1 87 ? 12.173 -13.074 -23.473 1.00 74.44 87 ALA A N 1
ATOM 639 C CA . ALA A 1 87 ? 13.255 -13.844 -22.864 1.00 74.44 87 ALA A CA 1
ATOM 640 C C . ALA A 1 87 ? 12.859 -14.343 -21.457 1.00 74.44 87 ALA A C 1
ATOM 642 O O . ALA A 1 87 ? 12.719 -13.548 -20.521 1.00 74.44 87 ALA A O 1
ATOM 643 N N . LYS A 1 88 ? 12.699 -15.672 -21.331 1.00 67.44 88 LYS A N 1
ATOM 644 C CA . LYS A 1 88 ? 12.038 -16.380 -20.211 1.00 67.44 88 LYS A CA 1
ATOM 645 C C . LYS A 1 88 ? 12.514 -16.024 -18.798 1.00 67.44 88 LYS A C 1
ATOM 647 O O . LYS A 1 88 ? 11.738 -16.156 -17.863 1.00 67.44 88 LYS A O 1
ATOM 652 N N . ASP A 1 89 ? 13.751 -15.573 -18.615 1.00 76.31 89 ASP A N 1
ATOM 653 C CA . ASP A 1 89 ? 14.276 -15.260 -17.280 1.00 76.31 89 ASP A CA 1
ATOM 654 C C . ASP A 1 89 ? 14.104 -13.806 -16.845 1.00 76.31 89 ASP A C 1
ATOM 656 O O . ASP A 1 89 ? 14.102 -13.534 -15.645 1.00 76.31 89 ASP A O 1
ATOM 660 N N . LEU A 1 90 ? 13.983 -12.869 -17.790 1.00 80.62 90 LEU A N 1
ATOM 661 C CA . LEU A 1 90 ? 13.999 -11.436 -17.487 1.00 80.62 90 LEU A CA 1
ATOM 662 C C . LEU A 1 90 ? 12.609 -10.815 -17.607 1.00 80.62 90 LEU A C 1
ATOM 664 O O . LEU A 1 90 ? 12.159 -10.169 -16.662 1.00 80.62 90 LEU A O 1
ATOM 668 N N . THR A 1 91 ? 11.909 -11.056 -18.722 1.00 82.88 91 THR A N 1
ATOM 669 C CA . THR A 1 91 ? 10.536 -10.564 -18.942 1.00 82.88 91 THR A CA 1
ATOM 670 C C . THR A 1 91 ? 9.597 -11.077 -17.849 1.00 82.88 91 THR A C 1
ATOM 672 O O . THR A 1 91 ? 8.890 -10.295 -17.210 1.00 82.88 91 THR A O 1
ATOM 675 N N . ASP A 1 92 ? 9.700 -12.374 -17.550 1.00 86.62 92 ASP A N 1
ATOM 676 C CA . ASP A 1 92 ? 8.804 -13.090 -16.635 1.00 86.62 92 ASP A CA 1
ATOM 677 C C . ASP A 1 92 ? 9.112 -12.792 -15.150 1.00 86.62 92 ASP A C 1
ATOM 679 O O . ASP A 1 92 ? 8.384 -13.227 -14.262 1.00 86.62 92 ASP A O 1
ATOM 683 N N . ARG A 1 93 ? 10.161 -11.999 -14.862 1.00 89.38 93 ARG A N 1
ATOM 684 C CA . ARG A 1 93 ? 10.472 -11.467 -13.519 1.00 89.38 93 ARG A CA 1
ATOM 685 C C . ARG A 1 93 ? 10.239 -9.958 -13.405 1.00 89.38 93 ARG A C 1
ATOM 687 O O . ARG A 1 93 ? 9.755 -9.503 -12.369 1.00 89.38 93 ARG A O 1
ATOM 694 N N . ILE A 1 94 ? 10.562 -9.173 -14.440 1.00 92.19 94 ILE A N 1
ATOM 695 C CA . ILE A 1 94 ? 10.479 -7.705 -14.370 1.00 92.19 94 ILE A CA 1
ATOM 696 C C . ILE A 1 94 ? 9.035 -7.197 -14.378 1.00 92.19 94 ILE A C 1
ATOM 698 O O . ILE A 1 94 ? 8.714 -6.311 -13.590 1.00 92.19 94 ILE A O 1
ATOM 702 N N . LEU A 1 95 ? 8.143 -7.769 -15.198 1.00 92.75 95 LEU A N 1
ATOM 703 C CA . LEU A 1 95 ? 6.745 -7.327 -15.250 1.00 92.75 95 LEU A CA 1
ATOM 704 C C . LEU A 1 95 ? 6.000 -7.587 -13.926 1.00 92.75 95 LEU A C 1
ATOM 706 O O . LEU A 1 95 ? 5.424 -6.629 -13.402 1.00 92.75 95 LEU A O 1
ATOM 710 N N . PRO A 1 96 ? 6.063 -8.788 -13.308 1.00 92.44 96 PRO A N 1
ATOM 711 C CA . PRO A 1 96 ? 5.496 -9.012 -11.976 1.00 92.44 96 PRO A CA 1
ATOM 712 C C . PRO A 1 96 ? 6.083 -8.087 -10.904 1.00 92.44 96 PRO A C 1
ATOM 714 O O . PRO A 1 96 ? 5.341 -7.560 -10.077 1.00 92.44 96 PRO A O 1
ATOM 717 N N . ALA A 1 97 ? 7.395 -7.827 -10.934 1.00 93.06 97 ALA A N 1
ATOM 718 C CA . ALA A 1 97 ? 8.041 -6.922 -9.984 1.00 93.06 97 ALA A CA 1
ATOM 719 C C . ALA A 1 97 ? 7.568 -5.466 -10.135 1.00 93.06 97 ALA A C 1
ATOM 721 O O . ALA A 1 97 ? 7.273 -4.817 -9.133 1.00 93.06 97 ALA A O 1
ATOM 722 N N . VAL A 1 98 ? 7.434 -4.964 -11.367 1.00 95.44 98 VAL A N 1
ATOM 723 C CA . VAL A 1 98 ? 6.889 -3.625 -11.645 1.00 95.44 98 VAL A CA 1
ATOM 724 C C . VAL A 1 98 ? 5.419 -3.535 -11.223 1.00 95.44 98 VAL A C 1
ATOM 726 O O . VAL A 1 98 ? 5.045 -2.580 -10.548 1.00 95.44 98 VAL A O 1
ATOM 729 N N . CYS A 1 99 ? 4.595 -4.542 -11.525 1.00 93.50 99 CYS A N 1
ATOM 730 C CA . CYS A 1 99 ? 3.176 -4.553 -11.146 1.00 93.50 99 CYS A CA 1
ATOM 731 C C . CYS A 1 99 ? 2.965 -4.648 -9.623 1.00 93.50 99 CYS A C 1
ATOM 733 O O . CYS A 1 99 ? 2.068 -3.995 -9.088 1.00 93.50 99 CYS A O 1
ATOM 735 N N . LYS A 1 100 ? 3.828 -5.391 -8.913 1.00 91.06 100 LYS A N 1
ATOM 736 C CA . LYS A 1 100 ? 3.895 -5.418 -7.441 1.00 91.06 100 LYS A CA 1
ATOM 737 C C . LYS A 1 100 ? 4.311 -4.054 -6.880 1.00 91.06 100 LYS A C 1
ATOM 739 O O . LYS A 1 100 ? 3.678 -3.567 -5.950 1.00 91.06 100 LYS A O 1
ATOM 744 N N . LEU A 1 101 ? 5.324 -3.409 -7.468 1.00 93.69 101 LEU A N 1
ATOM 745 C CA . LEU A 1 101 ? 5.785 -2.082 -7.045 1.00 93.69 101 LEU 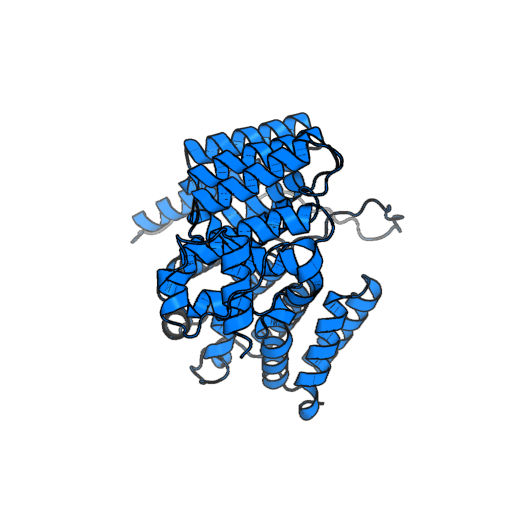A CA 1
ATOM 746 C C . LEU A 1 101 ? 4.736 -0.986 -7.261 1.00 93.69 101 LEU A C 1
ATOM 748 O O . LEU A 1 101 ? 4.596 -0.117 -6.412 1.00 93.69 101 LEU A O 1
ATOM 752 N N . VAL A 1 102 ? 3.958 -1.030 -8.345 1.00 94.38 102 VAL A N 1
ATOM 753 C CA . VAL A 1 102 ? 2.857 -0.077 -8.608 1.00 94.38 102 VAL A CA 1
ATOM 754 C C . VAL A 1 102 ? 1.788 -0.094 -7.502 1.00 94.38 102 VAL A C 1
ATOM 756 O O . VAL A 1 102 ? 1.115 0.916 -7.304 1.00 94.38 102 VAL A O 1
ATOM 759 N N . GLN A 1 103 ? 1.680 -1.193 -6.747 1.00 91.12 103 GLN A N 1
ATOM 760 C CA . GLN A 1 103 ? 0.736 -1.395 -5.639 1.00 91.12 103 GLN A CA 1
ATOM 761 C C . GLN A 1 103 ? 1.429 -1.515 -4.259 1.00 91.12 103 GLN A C 1
ATOM 763 O O . GLN A 1 103 ? 0.846 -2.016 -3.301 1.00 91.12 103 GLN A O 1
ATOM 768 N N . ASP A 1 104 ? 2.686 -1.075 -4.142 1.00 92.00 104 ASP A N 1
ATOM 769 C CA . ASP A 1 104 ? 3.483 -1.151 -2.910 1.00 92.00 104 ASP A CA 1
ATOM 770 C C . ASP A 1 104 ? 2.913 -0.287 -1.760 1.00 92.00 104 ASP A C 1
ATOM 772 O O . ASP A 1 104 ? 2.231 0.705 -2.000 1.00 92.00 104 ASP A O 1
ATOM 776 N N . SER A 1 105 ? 3.221 -0.594 -0.492 1.00 86.69 105 SER A N 1
ATOM 777 C CA . SER A 1 105 ? 2.840 0.259 0.652 1.00 86.69 105 SER A CA 1
ATOM 778 C C . SER A 1 105 ? 3.792 1.430 0.963 1.00 86.69 105 SER A C 1
ATOM 780 O O . SER A 1 105 ? 3.480 2.250 1.827 1.00 86.69 105 SER A O 1
ATOM 782 N N . SER A 1 106 ? 4.922 1.556 0.255 1.00 88.88 106 SER A N 1
ATOM 783 C CA . SER A 1 106 ? 5.736 2.781 0.186 1.00 88.88 106 SER A CA 1
ATOM 784 C C . SER A 1 106 ? 5.301 3.623 -1.015 1.00 88.88 106 SER A C 1
ATOM 786 O O . SER A 1 106 ? 5.244 3.138 -2.146 1.00 88.88 106 SER A O 1
ATOM 788 N N . GLN A 1 107 ? 5.020 4.906 -0.778 1.00 91.56 107 GLN A N 1
ATOM 789 C CA . GLN A 1 107 ? 4.589 5.850 -1.813 1.00 91.56 107 GLN A CA 1
ATOM 790 C C . GLN A 1 107 ? 5.699 6.074 -2.859 1.00 91.56 107 GLN A C 1
ATOM 792 O O . GLN A 1 107 ? 5.432 6.219 -4.050 1.00 91.56 107 GLN A O 1
ATOM 797 N N . GLU A 1 108 ? 6.958 6.029 -2.423 1.00 91.62 108 GLU A N 1
ATOM 798 C CA . GLU A 1 108 ? 8.158 6.155 -3.251 1.00 91.62 108 GLU A CA 1
ATOM 799 C C . GLU A 1 108 ? 8.404 4.885 -4.078 1.00 91.62 108 GLU A C 1
ATOM 801 O O . GLU A 1 108 ? 8.681 4.967 -5.273 1.00 91.62 108 GLU A O 1
ATOM 806 N N . ALA A 1 109 ? 8.228 3.699 -3.483 1.00 92.94 109 ALA A N 1
ATOM 807 C CA . ALA A 1 109 ? 8.265 2.433 -4.215 1.00 92.94 109 ALA A CA 1
ATOM 808 C C . ALA A 1 109 ? 7.173 2.385 -5.303 1.00 92.94 109 ALA A C 1
ATOM 810 O O . ALA A 1 109 ? 7.471 2.010 -6.442 1.00 92.94 109 ALA A O 1
ATOM 811 N N . ARG A 1 110 ? 5.956 2.880 -5.009 1.00 94.62 110 ARG A N 1
ATOM 812 C CA . ARG A 1 110 ? 4.904 3.095 -6.022 1.00 94.62 110 ARG A CA 1
ATOM 813 C C . ARG A 1 110 ? 5.296 4.107 -7.087 1.00 94.62 110 ARG A C 1
ATOM 815 O O . ARG A 1 110 ? 4.979 3.885 -8.252 1.00 94.62 110 ARG A O 1
ATOM 822 N N . TYR A 1 111 ? 5.991 5.190 -6.739 1.00 95.94 111 TYR A N 1
ATOM 823 C CA . TYR A 1 111 ? 6.474 6.164 -7.721 1.00 95.94 111 TYR A CA 1
ATOM 824 C C . TYR A 1 111 ? 7.443 5.521 -8.727 1.00 95.94 111 TYR A C 1
ATOM 826 O O . TYR A 1 111 ? 7.220 5.614 -9.935 1.00 95.94 111 TYR A O 1
ATOM 834 N N . PHE A 1 112 ? 8.466 4.800 -8.258 1.00 96.62 112 PHE A N 1
ATOM 835 C CA . PHE A 1 112 ? 9.408 4.103 -9.144 1.00 96.62 112 PHE A CA 1
ATOM 836 C C . PHE A 1 112 ? 8.743 2.961 -9.927 1.00 96.62 112 PHE A C 1
ATOM 838 O O . PHE A 1 112 ? 8.994 2.815 -11.123 1.00 96.62 112 PHE A O 1
ATOM 845 N N . GLY A 1 113 ? 7.827 2.207 -9.306 1.00 96.88 113 GLY A N 1
ATOM 846 C CA . GLY A 1 113 ? 6.982 1.230 -10.001 1.00 96.88 113 GLY A CA 1
ATOM 847 C C . GLY A 1 113 ? 6.188 1.861 -11.147 1.00 96.88 113 GLY A C 1
ATOM 848 O O . GLY A 1 113 ? 6.233 1.379 -12.276 1.00 96.88 113 GLY A O 1
ATOM 849 N N . ARG A 1 114 ? 5.521 2.991 -10.888 1.00 97.31 114 ARG A N 1
ATOM 850 C CA . ARG A 1 114 ? 4.751 3.749 -11.887 1.00 97.31 114 ARG A CA 1
ATOM 851 C C . ARG A 1 114 ? 5.631 4.362 -12.984 1.00 97.31 114 ARG A C 1
ATOM 853 O O . ARG A 1 114 ? 5.203 4.384 -14.135 1.00 97.31 114 ARG A O 1
ATOM 860 N N . ARG A 1 115 ? 6.863 4.787 -12.674 1.00 97.56 115 ARG A N 1
ATOM 861 C CA . ARG A 1 115 ? 7.859 5.242 -13.666 1.00 97.56 115 ARG A CA 1
ATOM 862 C C . ARG A 1 115 ? 8.238 4.116 -14.629 1.00 97.56 115 ARG A C 1
ATOM 864 O O . ARG A 1 115 ? 8.136 4.291 -15.842 1.00 97.56 115 ARG A O 1
ATOM 871 N N . MET A 1 116 ? 8.594 2.948 -14.092 1.00 98.00 116 MET A N 1
ATOM 872 C CA . MET A 1 116 ? 8.910 1.758 -14.890 1.00 98.00 116 MET A CA 1
ATOM 873 C C . MET A 1 116 ? 7.708 1.279 -15.712 1.00 98.00 116 MET A C 1
ATOM 875 O O . MET A 1 116 ? 7.867 0.960 -16.888 1.00 98.00 116 MET A O 1
ATOM 879 N N . LEU A 1 117 ? 6.502 1.276 -15.130 1.00 97.75 117 LEU A N 1
ATOM 880 C CA . LEU A 1 117 ? 5.269 0.908 -15.829 1.00 97.75 117 LEU A CA 1
ATOM 881 C C . LEU A 1 117 ? 4.990 1.845 -17.013 1.00 97.75 117 LEU A C 1
ATOM 883 O O . LEU A 1 117 ? 4.737 1.361 -18.112 1.00 97.75 117 LEU A O 1
ATOM 887 N N . LEU A 1 118 ? 5.088 3.167 -16.819 1.00 97.56 118 LEU A N 1
ATOM 888 C CA . LEU A 1 118 ? 4.903 4.149 -17.892 1.00 97.56 118 LEU A CA 1
ATOM 889 C C . LEU A 1 118 ? 5.911 3.927 -19.029 1.00 97.56 118 LEU A C 1
ATOM 891 O O . LEU A 1 118 ? 5.494 3.801 -20.179 1.00 97.56 118 LEU A O 1
ATOM 895 N N . PHE A 1 119 ? 7.204 3.794 -18.711 1.00 97.75 119 PHE A N 1
ATOM 896 C CA . PHE A 1 119 ? 8.260 3.530 -19.697 1.00 97.75 119 PHE A CA 1
ATOM 897 C C . PHE A 1 119 ? 8.011 2.245 -20.504 1.00 97.75 119 PHE A C 1
ATOM 899 O O . PHE A 1 119 ? 8.058 2.266 -21.734 1.00 97.75 119 PHE A O 1
ATOM 906 N N . LEU A 1 120 ? 7.691 1.134 -19.829 1.00 96.88 120 LEU A N 1
ATOM 907 C CA . LEU A 1 120 ? 7.402 -0.146 -20.483 1.00 96.88 120 LEU A CA 1
ATOM 908 C C . LEU A 1 120 ? 6.119 -0.089 -21.329 1.00 96.88 120 LEU A C 1
ATOM 910 O O . LEU A 1 120 ? 6.090 -0.653 -22.421 1.00 96.88 120 LEU A O 1
ATOM 914 N N . SER A 1 121 ? 5.091 0.636 -20.873 1.00 96.81 121 SER A N 1
ATOM 915 C CA . SER A 1 121 ? 3.793 0.753 -21.558 1.00 96.81 121 SER A CA 1
ATOM 916 C C . SER A 1 121 ? 3.830 1.498 -22.899 1.00 96.81 121 SER A C 1
ATOM 918 O O . SER A 1 121 ? 2.832 1.504 -23.623 1.00 96.81 121 SER A O 1
ATOM 920 N N . SER A 1 122 ? 4.957 2.125 -23.240 1.00 95.19 122 SER A N 1
ATOM 921 C CA . SER A 1 122 ? 5.189 2.783 -24.534 1.00 95.19 122 SER A CA 1
ATOM 922 C C . SER A 1 122 ? 5.670 1.820 -25.629 1.00 95.19 122 SER A C 1
ATOM 924 O O . SER A 1 122 ? 5.781 2.218 -26.786 1.00 95.19 122 SER A O 1
ATOM 926 N N . HIS A 1 123 ? 5.975 0.562 -25.295 1.00 96.50 123 HIS A N 1
ATOM 927 C CA . HIS A 1 123 ? 6.458 -0.433 -26.253 1.00 96.50 123 HIS A CA 1
ATOM 928 C C . HIS A 1 123 ? 5.312 -1.271 -26.842 1.00 96.50 123 HIS A C 1
ATOM 930 O O . HIS A 1 123 ? 4.448 -1.745 -26.110 1.00 96.50 123 HIS A O 1
ATOM 936 N N . ARG A 1 124 ? 5.338 -1.529 -28.157 1.00 95.12 124 ARG A N 1
ATOM 937 C CA . ARG A 1 124 ? 4.258 -2.233 -28.885 1.00 95.12 124 ARG A CA 1
ATOM 938 C C . ARG A 1 124 ? 3.922 -3.628 -28.331 1.00 95.12 124 ARG A C 1
ATOM 940 O O . ARG A 1 124 ? 2.770 -4.037 -28.356 1.00 95.12 124 ARG A O 1
ATOM 947 N N . ASP A 1 125 ? 4.924 -4.351 -27.829 1.00 94.12 125 ASP A N 1
ATOM 948 C CA . ASP A 1 125 ? 4.770 -5.719 -27.313 1.00 94.12 125 ASP A CA 1
ATOM 949 C C . ASP A 1 125 ? 4.344 -5.753 -25.825 1.00 94.12 125 ASP A C 1
ATOM 951 O O . ASP A 1 125 ? 4.255 -6.829 -25.234 1.00 94.12 125 ASP A O 1
ATOM 955 N N . PHE A 1 126 ? 4.085 -4.591 -25.204 1.00 95.62 126 PHE A N 1
ATOM 956 C CA . PHE A 1 126 ? 3.760 -4.472 -23.778 1.00 95.62 126 PHE A CA 1
ATOM 957 C C . PHE A 1 126 ? 2.519 -5.270 -23.372 1.00 95.62 126 PHE A C 1
ATOM 959 O O . PHE A 1 126 ? 2.640 -6.142 -22.518 1.00 95.62 126 PHE A O 1
ATOM 966 N N . ASP A 1 127 ? 1.353 -5.024 -23.979 1.00 94.81 127 ASP A N 1
ATOM 967 C CA . ASP A 1 127 ? 0.098 -5.679 -23.575 1.00 94.81 127 ASP A CA 1
ATOM 968 C C . ASP A 1 127 ? 0.167 -7.206 -23.715 1.00 94.81 127 ASP A C 1
ATOM 970 O O . ASP A 1 127 ? -0.225 -7.932 -22.804 1.00 94.81 127 ASP A O 1
ATOM 974 N N . LYS A 1 128 ? 0.784 -7.694 -24.797 1.00 94.19 128 LYS A N 1
ATOM 975 C CA . LYS A 1 128 ? 1.037 -9.122 -25.040 1.00 94.19 128 LYS A CA 1
ATOM 976 C C . LYS A 1 128 ? 1.915 -9.756 -23.953 1.00 94.19 128 LYS A C 1
ATOM 978 O O . LYS A 1 128 ? 1.692 -10.900 -23.563 1.00 94.19 128 LYS A O 1
ATOM 983 N N . MET A 1 129 ? 2.939 -9.045 -23.476 1.00 93.38 129 MET A N 1
ATOM 984 C CA . MET A 1 129 ? 3.786 -9.530 -22.380 1.00 93.38 129 MET A CA 1
ATOM 985 C C . MET A 1 129 ? 3.115 -9.361 -21.013 1.00 93.38 129 MET A C 1
ATOM 987 O O . MET A 1 129 ? 3.321 -10.202 -20.141 1.00 93.38 129 MET A O 1
ATOM 991 N N . LEU A 1 130 ? 2.278 -8.338 -20.828 1.00 93.50 130 LEU A N 1
ATOM 992 C CA . LEU A 1 130 ? 1.491 -8.137 -19.614 1.00 93.50 130 LEU A CA 1
ATOM 993 C C . LEU A 1 130 ? 0.510 -9.302 -19.408 1.00 93.50 130 LEU A C 1
ATOM 995 O O . LEU A 1 130 ? 0.519 -9.913 -18.346 1.00 93.50 130 LEU A O 1
ATOM 999 N N . GLU A 1 131 ? -0.248 -9.673 -20.443 1.00 93.75 131 GLU A N 1
ATOM 1000 C CA . GLU A 1 131 ? -1.175 -10.817 -20.420 1.00 93.75 131 GLU A CA 1
ATOM 1001 C C . GLU A 1 131 ? -0.467 -12.168 -20.244 1.00 93.75 131 GLU A C 1
ATOM 1003 O O . GLU A 1 131 ? -1.028 -13.079 -19.642 1.00 93.75 131 GLU A O 1
ATOM 1008 N N . LYS A 1 132 ? 0.783 -12.300 -20.712 1.00 92.69 132 LYS A N 1
ATOM 1009 C CA . LYS A 1 132 ? 1.610 -13.493 -20.468 1.00 92.69 132 LYS A CA 1
ATOM 1010 C C . LYS A 1 132 ? 2.086 -13.592 -19.009 1.00 92.69 132 LYS A C 1
ATOM 1012 O O . LYS A 1 132 ? 2.175 -14.696 -18.477 1.00 92.69 132 LYS A O 1
ATOM 1017 N N . CYS A 1 133 ? 2.474 -12.472 -18.395 1.00 90.62 133 CYS A N 1
ATOM 1018 C CA . CYS A 1 133 ? 3.244 -12.473 -17.142 1.00 90.62 133 CYS A CA 1
ATOM 1019 C C . CYS A 1 133 ? 2.424 -12.148 -15.883 1.00 90.62 133 CYS A C 1
ATOM 1021 O O . CYS A 1 133 ? 2.921 -12.363 -14.779 1.00 90.62 133 CYS A O 1
ATOM 1023 N N . ILE A 1 134 ? 1.217 -11.593 -16.021 1.00 92.50 134 ILE A N 1
ATOM 1024 C CA . ILE A 1 134 ? 0.385 -11.095 -14.914 1.00 92.50 134 ILE A CA 1
ATOM 1025 C C . ILE A 1 134 ? -0.924 -11.886 -14.839 1.00 92.50 134 ILE A C 1
ATOM 1027 O O . ILE A 1 134 ? -1.470 -12.299 -15.860 1.00 92.50 134 ILE A O 1
ATOM 1031 N N . SER A 1 135 ? -1.447 -12.105 -13.628 1.00 91.50 135 SER A N 1
ATOM 1032 C CA . SER A 1 135 ? -2.700 -12.846 -13.458 1.00 91.50 135 SER A CA 1
ATOM 1033 C C . SER A 1 135 ? -3.896 -12.058 -14.004 1.00 91.50 135 SER A C 1
ATOM 1035 O O . SER A 1 135 ? -3.961 -10.832 -13.881 1.00 91.50 135 SER A O 1
ATOM 1037 N N . ALA A 1 136 ? -4.894 -12.765 -14.541 1.00 91.12 136 ALA A N 1
ATOM 1038 C CA . ALA A 1 136 ? -6.113 -12.150 -15.070 1.00 91.12 136 ALA A CA 1
ATOM 1039 C C . ALA A 1 136 ? -6.881 -11.302 -14.033 1.00 91.12 136 ALA A C 1
ATOM 1041 O O . ALA A 1 136 ? -7.607 -10.388 -14.418 1.00 91.12 136 ALA A O 1
ATOM 1042 N N . LYS A 1 137 ? -6.686 -11.559 -12.728 1.00 89.06 137 LYS A N 1
ATOM 1043 C CA . LYS A 1 137 ? -7.247 -10.757 -11.630 1.00 89.06 137 LYS A CA 1
ATOM 1044 C C . LYS A 1 137 ? -6.626 -9.357 -11.553 1.00 89.06 137 LYS A C 1
ATOM 1046 O O . LYS A 1 137 ? -7.324 -8.404 -11.227 1.00 89.06 137 LYS A O 1
ATOM 1051 N N . ASP A 1 138 ? -5.332 -9.233 -11.844 1.00 88.88 138 ASP A N 1
ATOM 1052 C CA . ASP A 1 138 ? -4.568 -7.996 -11.633 1.00 88.88 138 ASP A CA 1
ATOM 1053 C C . ASP A 1 138 ? -4.515 -7.111 -12.893 1.00 88.88 138 ASP A C 1
ATOM 1055 O O . ASP A 1 138 ? -4.294 -5.901 -12.796 1.00 88.88 138 ASP A O 1
ATOM 1059 N N . LEU A 1 139 ? -4.752 -7.694 -14.079 1.00 93.62 139 LEU A N 1
ATOM 1060 C CA . LEU A 1 139 ? -4.757 -6.978 -15.363 1.00 93.62 139 LEU A CA 1
ATOM 1061 C C . LEU A 1 139 ? -5.644 -5.714 -15.387 1.00 93.62 139 LEU A C 1
ATOM 1063 O O . LEU A 1 139 ? -5.160 -4.706 -15.907 1.00 93.62 139 LEU A O 1
ATOM 1067 N N . PRO A 1 140 ? -6.883 -5.688 -14.843 1.00 92.75 140 PRO A N 1
ATOM 1068 C CA . PRO A 1 140 ? -7.711 -4.478 -14.849 1.00 92.75 140 PRO A CA 1
ATOM 1069 C C . PRO A 1 140 ? -7.066 -3.321 -14.075 1.00 92.75 140 PRO A C 1
ATOM 1071 O O . PRO A 1 140 ? -6.987 -2.203 -14.582 1.00 92.75 140 PRO A O 1
ATOM 1074 N N . THR A 1 141 ? -6.524 -3.601 -12.885 1.00 91.25 141 THR A N 1
ATOM 1075 C CA . THR A 1 141 ? -5.864 -2.613 -12.018 1.00 91.25 141 THR A CA 1
ATOM 1076 C C . THR A 1 141 ? -4.608 -2.037 -12.670 1.00 91.25 141 THR A C 1
ATOM 1078 O O . THR A 1 141 ? -4.382 -0.827 -12.637 1.00 91.25 141 THR A O 1
ATOM 1081 N N . ILE A 1 142 ? -3.797 -2.883 -13.316 1.00 95.19 142 ILE A N 1
ATOM 1082 C CA . ILE A 1 142 ? -2.606 -2.413 -14.037 1.00 95.19 142 ILE A CA 1
ATOM 1083 C C . ILE A 1 142 ? -2.995 -1.633 -15.305 1.00 95.19 142 ILE A C 1
ATOM 1085 O O . ILE A 1 142 ? -2.321 -0.659 -15.644 1.00 95.19 142 ILE A O 1
ATOM 1089 N N . ARG A 1 143 ? -4.106 -1.978 -15.970 1.00 95.50 143 ARG A N 1
ATOM 1090 C CA . ARG A 1 143 ? -4.629 -1.228 -17.124 1.00 95.50 143 ARG A CA 1
ATOM 1091 C C . ARG A 1 143 ? -5.170 0.159 -16.738 1.00 95.50 143 ARG A C 1
ATOM 1093 O O . ARG A 1 143 ? -4.823 1.113 -17.433 1.00 95.50 143 ARG A O 1
ATOM 1100 N N . ASP A 1 144 ? -5.884 0.327 -15.615 1.00 92.88 144 ASP A N 1
ATOM 1101 C CA . ASP A 1 144 ? -6.218 1.672 -15.080 1.00 92.88 144 ASP A CA 1
ATOM 1102 C C . ASP A 1 144 ? -4.954 2.472 -14.740 1.00 92.88 144 ASP A C 1
ATOM 1104 O O . ASP A 1 144 ? -4.850 3.652 -15.081 1.00 92.88 144 ASP A O 1
ATOM 1108 N N . ALA A 1 145 ? -3.957 1.829 -14.121 1.00 94.19 145 ALA A N 1
ATOM 1109 C CA . ALA A 1 145 ? -2.697 2.485 -13.791 1.00 94.19 145 ALA A CA 1
ATOM 1110 C C . ALA A 1 145 ? -1.958 2.978 -15.050 1.00 94.19 145 ALA A C 1
ATOM 1112 O O . ALA A 1 145 ? -1.479 4.113 -15.056 1.00 94.19 145 ALA A O 1
ATOM 1113 N N . VAL A 1 146 ? -1.904 2.178 -16.126 1.00 96.75 146 VAL A N 1
ATOM 1114 C CA . VAL A 1 146 ? -1.335 2.579 -17.429 1.00 96.75 146 VAL A CA 1
ATOM 1115 C C . VAL A 1 146 ? -2.148 3.698 -18.080 1.00 96.75 146 VAL A C 1
ATOM 1117 O O . VAL A 1 146 ? -1.552 4.669 -18.545 1.00 96.75 146 VAL A O 1
ATOM 1120 N N . PHE A 1 147 ? -3.482 3.605 -18.100 1.00 94.69 147 PHE A N 1
ATOM 1121 C CA . PHE A 1 147 ? -4.350 4.652 -18.649 1.00 94.69 147 PHE A CA 1
ATOM 1122 C C . PHE A 1 147 ? -4.125 5.983 -17.920 1.00 94.69 147 PHE A C 1
ATOM 1124 O O . PHE A 1 147 ? -3.728 6.968 -18.541 1.00 94.69 147 PHE A O 1
ATOM 1131 N N . THR A 1 148 ? -4.237 5.968 -16.590 1.00 92.31 148 THR A N 1
ATOM 1132 C CA . THR A 1 148 ? -3.983 7.115 -15.708 1.00 92.31 148 THR A CA 1
ATOM 1133 C C . THR A 1 148 ? -2.579 7.699 -15.903 1.00 92.31 148 THR A C 1
ATOM 1135 O O . THR A 1 148 ? -2.415 8.918 -15.908 1.00 92.31 148 THR A O 1
ATOM 1138 N N . LEU A 1 149 ? -1.555 6.856 -16.080 1.00 95.06 149 LEU A N 1
ATOM 1139 C CA . LEU A 1 149 ? -0.180 7.297 -16.340 1.00 95.06 149 LEU A CA 1
ATOM 1140 C C . LEU A 1 149 ? -0.009 7.948 -17.716 1.00 95.06 149 LEU A C 1
ATOM 1142 O O . LEU A 1 149 ? 0.720 8.931 -17.823 1.00 95.06 149 LEU A O 1
ATOM 1146 N N . LYS A 1 150 ? -0.675 7.439 -18.757 1.00 94.31 150 LYS A N 1
ATOM 1147 C CA . LYS A 1 150 ? -0.614 8.012 -20.111 1.00 94.31 150 LYS A CA 1
ATOM 1148 C C . LYS A 1 150 ? -1.388 9.329 -20.233 1.00 94.31 150 LYS A C 1
ATOM 1150 O O . LYS A 1 150 ? -1.005 10.163 -21.044 1.00 94.31 150 LYS A O 1
ATOM 1155 N N . THR A 1 151 ? -2.428 9.549 -19.425 1.00 91.81 151 THR A N 1
ATOM 1156 C CA . THR A 1 151 ? -3.236 10.785 -19.455 1.00 91.81 151 THR A CA 1
ATOM 1157 C C . THR A 1 151 ? -2.766 11.875 -18.487 1.00 91.81 151 THR A C 1
ATOM 1159 O O . THR A 1 151 ? -2.867 13.051 -18.822 1.00 91.81 151 THR A O 1
ATOM 1162 N N . LYS A 1 152 ? -2.276 11.525 -17.286 1.00 89.12 152 LYS A N 1
ATOM 1163 C CA . LYS A 1 152 ? -1.813 12.492 -16.261 1.00 89.12 152 LYS A CA 1
ATOM 1164 C C . LYS A 1 152 ? -0.293 12.574 -16.113 1.00 89.12 152 LYS A C 1
ATOM 1166 O O . LYS A 1 152 ? 0.204 13.431 -15.383 1.00 89.12 152 LYS A O 1
ATOM 1171 N N . GLY A 1 153 ? 0.450 11.675 -16.752 1.00 91.25 153 GLY A N 1
ATOM 1172 C CA . GLY A 1 153 ? 1.874 11.503 -16.495 1.00 91.25 153 GLY A CA 1
ATOM 1173 C C . GLY A 1 153 ? 2.161 10.880 -15.124 1.00 91.25 153 GLY A C 1
ATOM 1174 O O . GLY A 1 153 ? 1.286 10.381 -14.410 1.00 91.25 153 GLY A O 1
ATOM 1175 N N . LEU A 1 154 ? 3.440 10.900 -14.751 1.00 91.69 154 LEU A N 1
ATOM 1176 C CA . LEU A 1 154 ? 3.931 10.265 -13.528 1.00 91.69 154 LEU A CA 1
ATOM 1177 C C . LEU A 1 154 ? 3.507 11.009 -12.246 1.00 91.69 154 LEU A C 1
ATOM 1179 O O . LEU A 1 154 ? 3.231 10.362 -11.234 1.00 91.69 154 LEU A O 1
ATOM 1183 N N . GLY A 1 155 ? 3.395 12.338 -12.299 1.00 87.88 155 GLY A N 1
ATOM 1184 C CA . GLY A 1 155 ? 3.219 13.197 -11.124 1.00 87.88 155 GLY A CA 1
ATOM 1185 C C . GLY A 1 155 ? 4.536 13.485 -10.391 1.00 87.88 155 GLY A C 1
ATOM 1186 O O . GLY A 1 155 ? 5.621 13.131 -10.857 1.00 87.88 155 GLY A O 1
ATOM 1187 N N . GLU A 1 156 ? 4.438 14.151 -9.241 1.00 86.50 156 GLU A N 1
ATOM 1188 C CA . GLU A 1 156 ? 5.590 14.540 -8.419 1.00 86.50 156 GLU A CA 1
ATOM 1189 C C . GLU A 1 156 ? 6.156 13.369 -7.601 1.00 86.50 156 GLU A C 1
ATOM 1191 O O . GLU A 1 156 ? 5.430 12.462 -7.188 1.00 86.50 156 GLU A O 1
ATOM 1196 N N . MET A 1 157 ? 7.467 13.408 -7.341 1.00 86.19 157 MET A N 1
ATOM 1197 C CA . MET A 1 157 ? 8.127 12.497 -6.402 1.00 86.19 157 MET A CA 1
ATOM 1198 C C . MET A 1 157 ? 7.655 12.800 -4.970 1.00 86.19 157 MET A C 1
ATOM 1200 O O . MET A 1 157 ? 7.758 13.956 -4.546 1.00 86.19 157 MET A O 1
ATOM 1204 N N . PRO A 1 158 ? 7.211 11.801 -4.186 1.00 82.38 158 PRO A N 1
ATOM 1205 C CA . PRO A 1 158 ? 6.970 11.984 -2.761 1.00 82.38 158 PRO A CA 1
ATOM 1206 C C . PRO A 1 158 ? 8.224 12.476 -2.037 1.00 82.38 158 PRO A C 1
ATOM 1208 O O . PRO A 1 158 ? 9.292 11.873 -2.148 1.00 82.38 158 PRO A O 1
ATOM 1211 N N . GLN A 1 159 ? 8.094 13.556 -1.269 1.00 68.31 159 GLN A N 1
ATOM 1212 C CA . GLN A 1 159 ? 9.151 14.006 -0.367 1.00 68.31 159 GLN A CA 1
ATOM 1213 C C . GLN A 1 159 ? 8.932 13.402 1.021 1.00 68.31 159 GLN A C 1
ATOM 1215 O O . GLN A 1 159 ? 7.796 13.341 1.496 1.00 68.31 159 GLN A O 1
ATOM 1220 N N . ASP A 1 160 ? 10.017 12.989 1.684 1.00 55.06 160 ASP A N 1
ATOM 1221 C CA . ASP A 1 160 ? 9.963 12.581 3.090 1.00 55.06 160 ASP A CA 1
ATOM 1222 C C . ASP A 1 160 ? 9.344 13.723 3.921 1.00 55.06 160 ASP A C 1
ATOM 1224 O O . ASP A 1 160 ? 9.744 14.886 3.789 1.00 55.06 160 ASP A O 1
ATOM 1228 N N . ALA A 1 161 ? 8.372 13.403 4.782 1.00 43.75 161 ALA A N 1
ATOM 1229 C CA . ALA A 1 161 ? 7.694 14.404 5.604 1.00 43.75 161 ALA A CA 1
ATOM 1230 C C . ALA A 1 161 ? 8.716 15.225 6.423 1.00 43.75 161 ALA A C 1
ATOM 1232 O O . ALA A 1 161 ? 9.644 14.639 6.995 1.00 43.75 161 ALA A O 1
ATOM 1233 N N . PRO A 1 162 ? 8.578 16.565 6.507 1.00 34.22 162 PRO A N 1
ATOM 1234 C CA . PRO A 1 162 ? 9.579 17.427 7.129 1.00 34.22 162 PRO A CA 1
ATOM 1235 C C . PRO A 1 162 ? 9.673 17.163 8.637 1.00 34.22 162 PRO A C 1
ATOM 1237 O O . PRO A 1 162 ? 8.921 17.712 9.440 1.00 34.22 162 PRO A O 1
ATOM 1240 N N . SER A 1 163 ? 10.624 16.307 9.013 1.00 31.92 163 SER A N 1
ATOM 1241 C CA . SER A 1 163 ? 10.914 15.957 10.403 1.00 31.92 163 SER A CA 1
ATOM 1242 C C . SER A 1 163 ? 11.211 17.207 11.232 1.00 31.92 163 SER A C 1
ATOM 1244 O O . SER A 1 163 ? 11.956 18.090 10.801 1.00 31.92 163 SER A O 1
ATOM 1246 N N . ALA A 1 164 ? 10.653 17.271 12.443 1.00 34.78 164 ALA A N 1
ATOM 1247 C CA . ALA A 1 164 ? 10.686 18.436 13.329 1.00 34.78 164 ALA A CA 1
ATOM 1248 C C . ALA A 1 164 ? 12.049 18.659 14.029 1.00 34.78 164 ALA A C 1
ATOM 1250 O O . ALA A 1 164 ? 12.126 18.920 15.228 1.00 34.78 164 ALA A O 1
ATOM 1251 N N . ARG A 1 165 ? 13.148 18.575 13.272 1.00 34.78 165 ARG A N 1
ATOM 1252 C CA . ARG A 1 165 ? 14.470 19.101 13.636 1.00 34.78 165 ARG A CA 1
ATOM 1253 C C . ARG A 1 165 ? 14.886 20.080 12.544 1.00 34.78 165 ARG A C 1
ATOM 1255 O O . ARG A 1 165 ? 15.204 19.678 11.430 1.00 34.78 165 ARG A O 1
ATOM 1262 N N . GLY A 1 166 ? 14.785 21.370 12.860 1.00 30.08 166 GLY A N 1
ATOM 1263 C CA . GLY A 1 166 ? 14.765 22.442 11.866 1.00 30.08 166 GLY A CA 1
ATOM 1264 C C . GLY A 1 166 ? 15.984 22.464 10.943 1.00 30.08 166 GLY A C 1
ATOM 1265 O O . GLY A 1 166 ? 17.129 22.403 11.398 1.00 30.08 166 GLY A O 1
ATOM 1266 N N . ARG A 1 167 ? 15.739 22.635 9.637 1.00 30.83 167 ARG A N 1
ATOM 1267 C CA . ARG A 1 167 ? 16.794 23.050 8.708 1.00 30.83 167 ARG A CA 1
ATOM 1268 C C . ARG A 1 167 ? 17.274 24.439 9.125 1.00 30.83 167 ARG A C 1
ATOM 1270 O O . ARG A 1 167 ? 16.513 25.399 9.044 1.00 30.83 167 ARG A O 1
ATOM 1277 N N . ARG A 1 168 ? 18.556 24.564 9.476 1.00 32.25 168 ARG A N 1
ATOM 1278 C CA . ARG A 1 168 ? 19.261 25.836 9.284 1.00 32.25 168 ARG A CA 1
ATOM 1279 C C . ARG A 1 168 ? 19.331 26.071 7.777 1.00 32.25 168 ARG A C 1
ATOM 1281 O O . ARG A 1 168 ? 19.948 25.285 7.064 1.00 32.25 168 ARG A O 1
ATOM 1288 N N . SER A 1 169 ? 18.646 27.101 7.296 1.00 32.53 169 SER A N 1
ATOM 1289 C CA . SER A 1 169 ? 18.741 27.549 5.910 1.00 32.53 169 SER A CA 1
ATOM 1290 C C . SER A 1 169 ? 20.127 28.141 5.664 1.00 32.53 169 SER A C 1
ATOM 1292 O O . SER A 1 169 ? 20.479 29.141 6.288 1.00 32.53 169 SER A O 1
ATOM 1294 N N . LEU A 1 170 ? 20.890 27.549 4.747 1.00 29.41 170 LEU A N 1
ATOM 1295 C CA . LEU A 1 170 ? 22.026 28.223 4.120 1.00 29.41 170 LEU A CA 1
ATOM 1296 C C . LEU A 1 170 ? 21.539 28.872 2.811 1.00 29.41 170 LEU A C 1
ATOM 1298 O O . LEU A 1 170 ? 20.729 28.258 2.110 1.00 29.41 170 LEU A O 1
ATOM 1302 N N . PRO A 1 171 ? 21.944 30.118 2.511 1.00 37.50 171 PRO A N 1
ATOM 1303 C CA . PRO A 1 171 ? 21.387 30.885 1.402 1.00 37.50 171 PRO A CA 1
ATOM 1304 C C . PRO A 1 171 ? 22.062 30.568 0.062 1.00 37.50 171 PRO A C 1
ATOM 1306 O O . PRO A 1 171 ? 23.238 30.218 0.019 1.00 37.50 171 PRO A O 1
ATOM 1309 N N . GLY A 1 172 ? 21.332 30.814 -1.030 1.00 28.05 172 GLY A N 1
ATOM 1310 C CA . GLY A 1 172 ? 21.911 31.007 -2.362 1.00 28.05 172 GLY A CA 1
ATOM 1311 C C . GLY A 1 172 ? 21.429 30.040 -3.444 1.00 28.05 172 GLY A C 1
ATOM 1312 O O . GLY A 1 172 ? 22.002 28.972 -3.617 1.00 28.05 172 GLY A O 1
ATOM 1313 N N . SER A 1 173 ? 20.456 30.480 -4.251 1.00 32.09 173 SER A N 1
ATOM 1314 C CA . SER A 1 173 ? 20.636 30.549 -5.712 1.00 32.09 173 SER A CA 1
ATOM 1315 C C . SER A 1 173 ? 19.515 31.349 -6.395 1.00 32.09 173 SER A C 1
ATOM 1317 O O . SER A 1 173 ? 18.347 31.203 -6.048 1.00 32.09 173 SER A O 1
ATOM 1319 N N . GLY A 1 174 ? 19.896 32.160 -7.387 1.00 28.97 174 GLY A N 1
ATOM 1320 C CA . GLY A 1 174 ? 19.129 32.416 -8.615 1.00 28.97 174 GLY A CA 1
ATOM 1321 C C . GLY A 1 174 ? 17.661 32.847 -8.517 1.00 28.97 174 GLY A C 1
ATOM 1322 O O . GLY A 1 174 ? 16.759 32.045 -8.742 1.00 28.97 174 GLY A O 1
ATOM 1323 N N . LEU A 1 175 ? 17.420 34.153 -8.369 1.00 37.19 175 LEU A N 1
ATOM 1324 C CA . LEU A 1 175 ? 16.167 34.766 -8.824 1.00 37.19 175 LEU A CA 1
ATOM 1325 C C . LEU A 1 175 ? 16.065 34.655 -10.357 1.00 37.19 175 LEU A C 1
ATOM 1327 O O . LEU A 1 175 ? 16.839 35.300 -11.060 1.00 37.19 175 LEU A O 1
ATOM 1331 N N . VAL A 1 176 ? 15.060 33.944 -10.875 1.00 33.56 176 VAL A N 1
ATOM 1332 C CA . VAL A 1 176 ? 14.604 34.096 -12.268 1.00 33.56 176 VAL A CA 1
ATOM 1333 C C . VAL A 1 176 ? 13.084 34.244 -12.288 1.00 33.56 176 VAL A C 1
ATOM 1335 O O . VAL A 1 176 ? 12.348 33.319 -11.958 1.00 33.56 176 VAL A O 1
ATOM 1338 N N . ARG A 1 177 ? 12.615 35.432 -12.682 1.00 35.22 177 ARG A N 1
ATOM 1339 C CA . ARG A 1 177 ? 11.221 35.676 -13.072 1.00 35.22 177 ARG A CA 1
ATOM 1340 C C . ARG A 1 177 ? 11.046 35.318 -14.548 1.00 35.22 177 ARG A C 1
ATOM 1342 O O . ARG A 1 177 ? 11.795 35.837 -15.368 1.00 35.22 177 ARG A O 1
ATOM 1349 N N . THR A 1 178 ? 9.978 34.608 -14.885 1.00 28.06 178 THR A N 1
ATOM 1350 C CA . THR A 1 178 ? 9.263 34.761 -16.165 1.00 28.06 178 THR A CA 1
ATOM 1351 C C . THR A 1 178 ? 7.758 34.645 -15.912 1.00 28.06 178 THR A C 1
ATOM 1353 O O . THR A 1 178 ? 7.327 34.140 -14.874 1.00 28.06 178 THR A O 1
ATOM 1356 N N . SER A 1 179 ? 6.948 35.201 -16.812 1.00 31.23 179 SER A N 1
ATOM 1357 C CA . SER A 1 179 ? 5.502 35.368 -16.628 1.00 31.23 179 SER A CA 1
ATOM 1358 C C . SER A 1 179 ? 4.769 35.464 -17.970 1.00 31.23 179 SER A C 1
ATOM 1360 O O . SER A 1 179 ? 5.405 35.544 -19.016 1.00 31.23 179 SER A O 1
ATOM 1362 N N . SER A 1 180 ? 3.434 35.528 -17.894 1.00 31.20 180 SER A N 1
ATOM 1363 C CA . SER A 1 180 ? 2.472 35.840 -18.968 1.00 31.20 180 SER A CA 1
ATOM 1364 C C . SER A 1 180 ? 2.404 34.891 -20.176 1.00 31.20 180 SER A C 1
ATOM 1366 O O . SER A 1 180 ? 3.170 34.990 -21.123 1.00 31.20 180 SER A O 1
ATOM 1368 N N . LEU A 1 181 ? 1.359 34.056 -20.148 1.00 35.72 181 LEU A N 1
ATOM 1369 C CA . LEU A 1 181 ? 0.239 34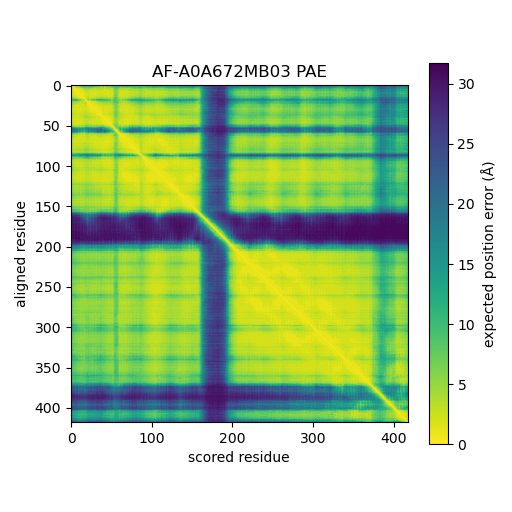.082 -21.103 1.00 35.72 181 LEU A CA 1
ATOM 1370 C C . LEU A 1 181 ? 0.535 34.342 -22.593 1.00 35.72 181 LEU A C 1
ATOM 1372 O O . LEU A 1 181 ? 0.894 35.447 -22.992 1.00 35.72 181 LEU A O 1
ATOM 1376 N N . THR A 1 182 ? 0.091 33.412 -23.438 1.00 31.56 182 THR A N 1
ATOM 1377 C CA . THR A 1 182 ? -0.559 33.752 -24.717 1.00 31.56 182 THR A CA 1
ATOM 1378 C C . THR A 1 182 ? -1.530 32.632 -25.103 1.00 31.56 182 THR A C 1
ATOM 1380 O O . THR A 1 182 ? -1.366 31.491 -24.673 1.00 31.56 182 THR A O 1
ATOM 1383 N N . ARG A 1 183 ? -2.601 32.965 -25.829 1.00 35.66 183 ARG A N 1
ATOM 1384 C CA . ARG A 1 183 ? -3.743 32.080 -26.103 1.00 35.66 183 ARG A CA 1
ATOM 1385 C C . ARG A 1 183 ? -4.328 32.457 -27.458 1.00 35.66 183 ARG A C 1
ATOM 1387 O O . ARG A 1 183 ? -4.757 33.592 -27.572 1.00 35.66 183 ARG A O 1
ATOM 1394 N N . GLU A 1 184 ? -4.402 31.520 -28.399 1.00 28.97 184 GLU A N 1
ATOM 1395 C CA . GLU A 1 184 ? -5.202 31.595 -29.638 1.00 28.97 184 GLU A CA 1
ATOM 1396 C C . GLU A 1 184 ? -5.568 30.154 -30.086 1.00 28.97 184 GLU A C 1
ATOM 1398 O O . GLU A 1 184 ? -4.831 29.223 -29.736 1.00 28.97 184 GLU A O 1
ATOM 1403 N N . PRO A 1 185 ? -6.699 29.921 -30.787 1.00 40.84 185 PRO A N 1
ATOM 1404 C CA . PRO A 1 185 ? -7.189 28.579 -31.121 1.00 40.84 185 PRO A CA 1
ATOM 1405 C C . PRO A 1 185 ? -7.194 28.265 -32.631 1.00 40.84 185 PRO A C 1
ATOM 1407 O O . PRO A 1 185 ? -7.434 29.143 -33.453 1.00 40.84 185 PRO A O 1
ATOM 1410 N N . LEU A 1 186 ? -7.085 26.982 -33.000 1.00 30.69 186 LEU A N 1
ATOM 1411 C CA . LEU A 1 186 ? -7.472 26.499 -34.334 1.00 30.69 186 LEU A CA 1
ATOM 1412 C C . LEU A 1 186 ? -8.256 25.182 -34.251 1.00 30.69 186 LEU A C 1
ATOM 1414 O O . LEU A 1 186 ? -7.846 24.225 -33.595 1.00 30.69 186 LEU A O 1
ATOM 1418 N N . SER A 1 187 ? -9.390 25.144 -34.949 1.00 33.09 187 SER A N 1
ATOM 1419 C CA . SER A 1 187 ? -10.104 23.927 -35.344 1.00 33.09 187 SER A CA 1
ATOM 1420 C C . SER A 1 187 ? -9.489 23.359 -36.636 1.00 33.09 187 SER A C 1
ATOM 1422 O O . SER A 1 187 ? -8.850 24.080 -37.392 1.00 33.09 187 SER A O 1
ATOM 1424 N N . GLY A 1 188 ? -9.647 22.081 -36.979 1.00 30.52 188 GLY A N 1
ATOM 1425 C CA . GLY A 1 188 ? -10.282 20.968 -36.267 1.00 30.52 188 GLY A CA 1
ATOM 1426 C C . GLY A 1 188 ? -10.643 19.851 -37.257 1.00 30.52 188 GLY A C 1
ATOM 1427 O O . GLY A 1 188 ? -10.805 20.117 -38.444 1.00 30.52 188 GLY A O 1
ATOM 1428 N N . SER A 1 189 ? -10.788 18.604 -36.800 1.00 28.72 189 SER A N 1
ATOM 1429 C CA . SER A 1 189 ? -11.312 17.514 -37.638 1.00 28.72 189 SER A CA 1
ATOM 1430 C C . SER A 1 189 ? -12.034 16.448 -36.808 1.00 28.72 189 SER A C 1
ATOM 1432 O O . SER A 1 189 ? -11.772 16.302 -35.613 1.00 28.72 189 SER A O 1
ATOM 1434 N N . ARG A 1 190 ? -12.962 15.733 -37.449 1.00 43.72 190 ARG A N 1
ATOM 1435 C CA . ARG A 1 190 ? -13.784 14.649 -36.888 1.00 43.72 190 ARG A CA 1
ATOM 1436 C C . ARG A 1 190 ? -13.437 13.324 -37.592 1.00 43.72 190 ARG A C 1
ATOM 1438 O O . ARG A 1 190 ? -13.108 13.352 -38.772 1.00 43.72 190 ARG A O 1
ATOM 1445 N N . ASP A 1 191 ? -13.543 12.146 -36.973 1.00 31.70 191 ASP A N 1
ATOM 1446 C CA . ASP A 1 191 ? -13.772 11.869 -35.541 1.00 31.70 191 ASP A CA 1
ATOM 1447 C C . ASP A 1 191 ? -12.716 10.856 -35.015 1.00 31.70 191 ASP A C 1
ATOM 1449 O O . ASP A 1 191 ? -11.540 11.172 -35.144 1.00 31.70 191 ASP A O 1
ATOM 1453 N N . CYS A 1 192 ? -12.919 9.670 -34.427 1.00 34.94 192 CYS A N 1
ATOM 1454 C CA . CYS A 1 192 ? -14.091 8.911 -33.978 1.00 34.94 192 CYS A CA 1
ATOM 1455 C C . CYS A 1 192 ? -13.755 8.175 -32.663 1.00 34.94 192 CYS A C 1
ATOM 1457 O O . CYS A 1 192 ? -12.676 8.350 -32.097 1.00 34.94 192 CYS A O 1
ATOM 1459 N N . GLY A 1 193 ? -14.685 7.379 -32.130 1.00 39.03 193 GLY A N 1
ATOM 1460 C CA . GLY A 1 193 ? -14.504 6.649 -30.866 1.00 39.03 193 GLY A CA 1
ATOM 1461 C C . GLY A 1 193 ? -14.599 7.517 -29.602 1.00 39.03 193 GLY A C 1
ATOM 1462 O O . GLY A 1 193 ? -14.396 7.019 -28.496 1.00 39.03 193 GLY A O 1
ATOM 1463 N N . GLN A 1 194 ? -14.940 8.805 -29.729 1.00 45.16 194 GLN A N 1
ATOM 1464 C CA . GLN A 1 194 ? -14.835 9.793 -28.646 1.00 45.16 194 GLN A CA 1
ATOM 1465 C C . GLN A 1 194 ? -15.806 9.604 -27.460 1.00 45.16 194 GLN A C 1
ATOM 1467 O O . GLN A 1 194 ? -15.673 10.305 -26.458 1.00 45.16 194 GLN A O 1
ATOM 1472 N N . ALA A 1 195 ? -16.782 8.693 -27.541 1.00 44.53 195 ALA A N 1
ATOM 1473 C CA . ALA A 1 195 ? -17.765 8.484 -26.473 1.00 44.53 195 ALA A CA 1
ATOM 1474 C C . ALA A 1 195 ? -17.129 7.904 -25.194 1.00 44.53 195 ALA A C 1
ATOM 1476 O O . ALA A 1 195 ? -17.300 8.457 -24.109 1.00 44.53 195 ALA A O 1
ATOM 1477 N N . VAL A 1 196 ? -16.343 6.829 -25.329 1.00 45.50 196 VAL A N 1
ATOM 1478 C CA . VAL A 1 196 ? -15.710 6.144 -24.186 1.00 45.50 196 VAL A CA 1
ATOM 1479 C C . VAL A 1 196 ? -14.596 7.002 -23.577 1.00 45.50 196 VAL A C 1
ATOM 1481 O O . VAL A 1 196 ? -14.464 7.076 -22.356 1.00 45.50 196 VAL A O 1
ATOM 1484 N N . SER A 1 197 ? -13.818 7.704 -24.410 1.00 59.44 197 SER A N 1
ATOM 1485 C CA . SER A 1 197 ? -12.700 8.523 -23.932 1.00 59.44 197 SER A CA 1
ATOM 1486 C C . SER A 1 197 ? -13.153 9.767 -23.165 1.00 59.44 197 SER A C 1
ATOM 1488 O O . SER A 1 197 ? -12.562 10.067 -22.132 1.00 59.44 197 SER A O 1
ATOM 1490 N N . LYS A 1 198 ? -14.216 10.465 -23.596 1.00 57.84 198 LYS A N 1
ATOM 1491 C CA . LYS A 1 198 ? -14.716 11.660 -22.888 1.00 57.84 198 LYS A CA 1
ATOM 1492 C C . LYS A 1 198 ? -15.225 11.336 -21.483 1.00 57.84 198 LYS A C 1
ATOM 1494 O O . LYS A 1 198 ? -14.856 12.036 -20.544 1.00 57.84 198 LYS A O 1
ATOM 1499 N N . ALA A 1 199 ? -15.999 10.260 -21.322 1.00 64.62 199 ALA A N 1
ATOM 1500 C CA . ALA A 1 199 ? -16.495 9.836 -20.011 1.00 64.62 199 ALA A CA 1
ATOM 1501 C C . ALA A 1 199 ? -15.353 9.409 -19.068 1.00 64.62 199 ALA A C 1
ATOM 1503 O O . ALA A 1 199 ? -15.298 9.854 -17.921 1.00 64.62 199 ALA A O 1
ATOM 1504 N N . ALA A 1 200 ? -14.396 8.615 -19.566 1.00 66.50 200 ALA A N 1
ATOM 1505 C CA . ALA A 1 200 ? -13.233 8.192 -18.786 1.00 66.50 200 ALA A CA 1
ATOM 1506 C C . ALA A 1 200 ? -12.322 9.370 -18.389 1.00 66.50 200 ALA A C 1
ATOM 1508 O O . ALA A 1 200 ? -11.816 9.406 -17.270 1.00 66.50 200 ALA A O 1
ATOM 1509 N N . VAL A 1 201 ? -12.135 10.357 -19.274 1.00 68.19 201 VAL A N 1
ATOM 1510 C CA . VAL A 1 201 ? -11.356 11.573 -18.981 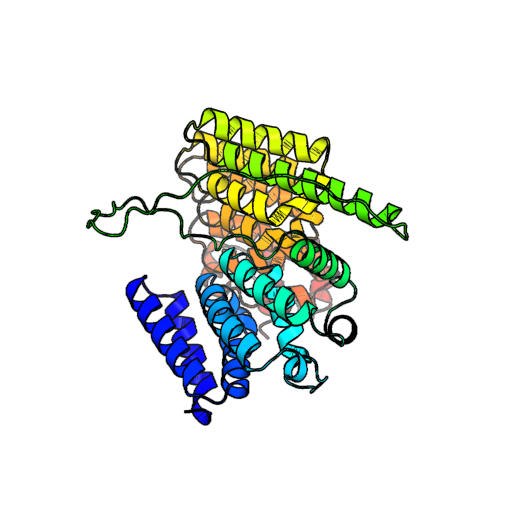1.00 68.19 201 VAL A CA 1
ATOM 1511 C C . VAL A 1 201 ? -12.068 12.473 -17.967 1.00 68.19 201 VAL A C 1
ATOM 1513 O O . VAL A 1 201 ? -11.390 13.003 -17.091 1.00 68.19 201 VAL A O 1
ATOM 1516 N N . HIS A 1 202 ? -13.400 12.601 -18.025 1.00 69.81 202 HIS A N 1
ATOM 1517 C CA . HIS A 1 202 ? -14.172 13.353 -17.027 1.00 69.81 202 HIS A CA 1
ATOM 1518 C C . HIS A 1 202 ? -14.059 12.703 -15.643 1.00 69.81 202 HIS A C 1
ATOM 1520 O O . HIS A 1 202 ? -13.520 13.319 -14.731 1.00 69.81 202 HIS A O 1
ATOM 1526 N N . SER A 1 203 ? -14.412 11.417 -15.524 1.00 80.12 203 SER A N 1
ATOM 1527 C CA . SER A 1 203 ? -14.298 10.657 -14.268 1.00 80.12 203 SER A CA 1
ATOM 1528 C C . SER A 1 203 ? -12.878 10.693 -13.685 1.00 80.12 203 SER A C 1
ATOM 1530 O O . SER A 1 203 ? -12.679 10.785 -12.470 1.00 80.12 203 SER A O 1
ATOM 1532 N N . LEU A 1 204 ? -11.857 10.685 -14.548 1.00 79.06 204 LEU A N 1
ATOM 1533 C CA . LEU A 1 204 ? -10.468 10.817 -14.129 1.00 79.06 204 LEU A CA 1
ATOM 1534 C C . LEU A 1 204 ? -10.095 12.252 -13.699 1.00 79.06 204 LEU A C 1
ATOM 1536 O O . LEU A 1 204 ? -9.208 12.402 -12.852 1.00 79.06 204 LEU A O 1
ATOM 1540 N N . ALA A 1 205 ? -10.735 13.294 -14.234 1.00 83.19 205 ALA A N 1
ATOM 1541 C CA . ALA A 1 205 ? -10.605 14.669 -13.750 1.00 83.19 205 ALA A CA 1
ATOM 1542 C C . ALA A 1 205 ? -11.255 14.825 -12.365 1.00 83.19 205 ALA A C 1
ATOM 1544 O O . ALA A 1 205 ? -10.575 15.284 -11.446 1.00 83.19 205 ALA A O 1
ATOM 1545 N N . ASP A 1 206 ? -12.473 14.308 -12.184 1.00 86.00 206 ASP A N 1
ATOM 1546 C CA . ASP A 1 206 ? -13.212 14.293 -10.912 1.00 86.00 206 ASP A CA 1
ATOM 1547 C C . ASP A 1 206 ? -12.386 13.596 -9.809 1.00 86.00 206 ASP A C 1
ATOM 1549 O O . ASP A 1 206 ? -12.090 14.170 -8.759 1.00 86.00 206 ASP A O 1
ATOM 1553 N N . ARG A 1 207 ? -11.853 12.399 -10.111 1.00 90.88 207 ARG A N 1
ATOM 1554 C CA . ARG A 1 207 ? -10.877 11.650 -9.286 1.00 90.88 207 ARG A CA 1
ATOM 1555 C C . ARG A 1 207 ? -9.607 12.453 -8.968 1.00 90.88 207 ARG A C 1
ATOM 1557 O O . ARG A 1 207 ? -8.945 12.190 -7.969 1.00 90.88 207 ARG A O 1
ATOM 1564 N N . SER A 1 208 ? -9.219 13.413 -9.810 1.00 91.44 208 SER A N 1
ATOM 1565 C CA . SER A 1 208 ? -8.061 14.285 -9.560 1.00 91.44 208 SER A CA 1
ATOM 1566 C C . SER A 1 208 ? -8.371 15.428 -8.603 1.00 91.44 208 SER A C 1
ATOM 1568 O O . SER A 1 208 ? -7.535 15.755 -7.761 1.00 91.44 208 SER A O 1
ATOM 1570 N N . GLU A 1 209 ? -9.539 16.046 -8.755 1.00 93.75 209 GLU A N 1
ATOM 1571 C CA . GLU A 1 209 ? -9.997 17.135 -7.897 1.00 93.75 209 GLU A CA 1
ATOM 1572 C C . GLU A 1 209 ? -10.301 16.619 -6.490 1.00 93.75 209 GLU A C 1
ATOM 1574 O O . GLU A 1 209 ? -9.768 17.161 -5.521 1.00 93.75 209 GLU A O 1
ATOM 1579 N N . TYR A 1 210 ? -10.999 15.485 -6.389 1.00 95.81 210 TYR A N 1
ATOM 1580 C CA . TYR A 1 210 ? -11.261 14.790 -5.130 1.00 95.81 210 TYR A CA 1
ATOM 1581 C C . TYR A 1 210 ? -9.976 14.478 -4.342 1.00 95.81 210 TYR A C 1
ATOM 1583 O O . TYR A 1 210 ? -9.833 14.876 -3.186 1.00 95.81 210 TYR A O 1
ATOM 1591 N N . VAL A 1 211 ? -8.979 13.849 -4.982 1.00 94.94 211 VAL A N 1
ATOM 1592 C CA . VAL A 1 211 ? -7.678 13.560 -4.345 1.00 94.94 211 VAL A CA 1
ATOM 1593 C C . VAL A 1 211 ? -6.965 14.841 -3.895 1.00 94.94 211 VAL A C 1
ATOM 1595 O O . VAL A 1 211 ? -6.368 14.867 -2.818 1.00 94.94 211 VAL A O 1
ATOM 1598 N N . LYS A 1 212 ? -7.032 15.924 -4.680 1.00 95.00 212 LYS A N 1
ATOM 1599 C CA . LYS A 1 212 ? -6.438 17.223 -4.324 1.00 95.00 212 LYS A CA 1
ATOM 1600 C C . LYS A 1 212 ? -7.144 17.861 -3.118 1.00 95.00 212 LYS A C 1
ATOM 1602 O O . LYS A 1 212 ? -6.466 18.371 -2.221 1.00 95.00 212 LYS A O 1
ATOM 1607 N N . GLN A 1 213 ? -8.476 17.821 -3.081 1.00 96.62 213 GLN A N 1
ATOM 1608 C CA . GLN A 1 213 ? -9.306 18.304 -1.974 1.00 96.62 213 GLN A CA 1
ATOM 1609 C C . GLN A 1 213 ? -9.019 17.519 -0.689 1.00 96.62 213 GLN A C 1
ATOM 1611 O O . GLN A 1 213 ? -8.639 18.125 0.315 1.00 96.62 213 GLN A O 1
ATOM 1616 N N . MET A 1 214 ? -9.099 16.185 -0.735 1.00 97.38 214 MET A N 1
ATOM 1617 C CA . MET A 1 214 ? -8.810 15.315 0.409 1.00 97.38 214 MET A CA 1
ATOM 1618 C C . MET A 1 214 ? -7.397 15.535 0.950 1.00 97.38 214 MET A C 1
ATOM 1620 O O . MET A 1 214 ? -7.234 15.794 2.141 1.00 97.38 214 MET A O 1
ATOM 1624 N N . LYS A 1 215 ? -6.377 15.560 0.083 1.00 95.69 215 LYS A N 1
ATOM 1625 C CA . LYS A 1 215 ? -4.990 15.841 0.486 1.00 95.69 215 LYS A CA 1
ATOM 1626 C C . LYS A 1 215 ? -4.820 17.207 1.159 1.00 95.69 215 LYS A C 1
ATOM 1628 O O . LYS A 1 215 ? -4.022 17.334 2.091 1.00 95.69 215 LYS A O 1
ATOM 1633 N N . THR A 1 216 ? -5.562 18.221 0.711 1.00 96.62 216 THR A N 1
ATOM 1634 C CA . THR A 1 216 ? -5.533 19.578 1.286 1.00 96.62 216 THR A CA 1
ATOM 1635 C C . THR A 1 216 ? -6.203 19.627 2.661 1.00 96.62 216 THR A C 1
ATOM 1637 O O . THR A 1 216 ? -5.644 20.211 3.588 1.00 96.62 216 THR A O 1
ATOM 1640 N N . LEU A 1 217 ? -7.369 18.993 2.819 1.00 96.94 217 LEU A N 1
ATOM 1641 C CA . LEU A 1 217 ? -8.128 19.004 4.073 1.00 96.94 217 LEU A CA 1
ATOM 1642 C C . LEU A 1 217 ? -7.496 18.093 5.139 1.00 96.94 217 LEU A C 1
ATOM 1644 O O . LEU A 1 217 ? -7.265 18.540 6.263 1.00 96.94 217 LEU A O 1
ATOM 1648 N N . LEU A 1 218 ? -7.111 16.861 4.778 1.00 97.00 218 LEU A N 1
ATOM 1649 C CA . LEU A 1 218 ? -6.433 15.919 5.681 1.00 97.00 218 LEU A CA 1
ATOM 1650 C C . LEU A 1 218 ? -5.102 16.479 6.201 1.00 97.00 218 LEU A C 1
ATOM 1652 O O . LEU A 1 218 ? -4.743 16.218 7.344 1.00 97.00 218 LEU A O 1
ATOM 1656 N N . ASN A 1 219 ? -4.385 17.290 5.416 1.00 95.62 219 ASN A N 1
ATOM 1657 C CA . ASN A 1 219 ? -3.142 17.946 5.846 1.00 95.62 219 ASN A CA 1
ATOM 1658 C C . ASN A 1 219 ? -3.316 19.431 6.212 1.00 95.62 219 ASN A C 1
ATOM 1660 O O . ASN A 1 219 ? -2.332 20.175 6.261 1.00 95.62 219 ASN A O 1
ATOM 1664 N N . SER A 1 220 ? -4.545 19.868 6.511 1.00 97.38 220 SER A N 1
ATOM 1665 C CA . SER A 1 220 ? -4.800 21.213 7.033 1.00 97.38 220 SER A CA 1
ATOM 1666 C C . SER A 1 220 ? -4.015 21.466 8.322 1.00 97.38 220 SER A C 1
ATOM 1668 O O . SER A 1 220 ? -3.790 20.558 9.127 1.00 97.38 220 SER A O 1
ATOM 1670 N N . LYS A 1 221 ? -3.616 22.722 8.554 1.00 95.31 221 LYS A N 1
ATOM 1671 C CA . LYS A 1 221 ? -2.934 23.136 9.792 1.00 95.31 221 LYS A CA 1
ATOM 1672 C C . LYS A 1 221 ? -3.868 23.059 11.005 1.00 95.31 221 LYS A C 1
ATOM 1674 O O . LYS A 1 221 ? -3.424 22.640 12.076 1.00 95.31 221 LYS A O 1
ATOM 1679 N N . ASP A 1 222 ? -5.150 23.388 10.837 1.00 96.06 222 ASP A N 1
ATOM 1680 C CA . ASP A 1 222 ? -6.148 23.228 11.899 1.00 96.06 222 ASP A CA 1
ATOM 1681 C C . ASP A 1 222 ? -6.556 21.754 12.035 1.00 96.06 222 ASP A C 1
ATOM 1683 O O . ASP A 1 222 ? -6.923 21.089 11.067 1.00 96.06 222 ASP A O 1
ATOM 1687 N N . PHE A 1 223 ? -6.498 21.248 13.265 1.00 97.31 223 PHE A N 1
ATOM 1688 C CA . PHE A 1 223 ? -6.900 19.889 13.609 1.00 97.31 223 PHE A CA 1
ATOM 1689 C C . PHE A 1 223 ? -8.415 19.667 13.481 1.00 97.31 223 PHE A C 1
ATOM 1691 O O . PHE A 1 223 ? -8.841 18.531 13.289 1.00 97.31 223 PHE A O 1
ATOM 1698 N N . ARG A 1 224 ? -9.226 20.733 13.557 1.00 98.06 224 ARG A N 1
ATOM 1699 C CA . ARG A 1 224 ? -10.679 20.679 13.335 1.00 98.06 224 ARG A CA 1
ATOM 1700 C C . ARG A 1 224 ? -11.004 20.353 11.882 1.00 98.06 224 ARG A C 1
ATOM 1702 O O . ARG A 1 224 ? -11.820 19.476 11.628 1.00 98.06 224 ARG A O 1
ATOM 1709 N N . GLU A 1 225 ? -10.309 20.985 10.939 1.00 98.06 225 GLU A N 1
ATOM 1710 C CA . GLU A 1 225 ? -10.471 20.685 9.513 1.00 98.06 225 GLU A CA 1
ATOM 1711 C C . GLU A 1 225 ? -9.932 19.291 9.164 1.00 98.06 225 GLU A C 1
ATOM 1713 O O . GLU A 1 225 ? -10.539 18.602 8.351 1.00 98.06 225 GLU A O 1
ATOM 1718 N N . ARG A 1 226 ? -8.870 18.814 9.839 1.00 98.38 226 ARG A N 1
ATOM 1719 C CA . ARG A 1 226 ? -8.428 17.411 9.708 1.00 98.38 226 ARG A CA 1
ATOM 1720 C C . ARG A 1 226 ? -9.474 16.412 10.212 1.00 98.38 226 ARG A C 1
ATOM 1722 O O . ARG A 1 226 ? -9.617 15.357 9.608 1.00 98.38 226 ARG A O 1
ATOM 1729 N N . ILE A 1 227 ? -10.210 16.739 11.279 1.00 98.56 227 ILE A N 1
ATOM 1730 C CA . ILE A 1 227 ? -11.344 15.934 11.767 1.00 98.56 227 ILE A CA 1
ATOM 1731 C C . ILE A 1 227 ? -12.484 15.936 10.741 1.00 98.56 227 ILE A C 1
ATOM 1733 O O . ILE A 1 227 ? -12.858 14.862 10.286 1.00 98.56 227 ILE A O 1
ATOM 1737 N N . LYS A 1 228 ? -12.926 17.107 10.262 1.00 98.44 228 LYS A N 1
ATOM 1738 C CA . LYS A 1 228 ? -13.941 17.195 9.195 1.00 98.44 228 LYS A CA 1
ATOM 1739 C C . LYS A 1 228 ? -13.548 16.431 7.927 1.00 98.44 228 LYS A C 1
ATOM 1741 O O . LYS A 1 228 ? -14.411 15.873 7.269 1.00 98.44 228 LYS A O 1
ATOM 1746 N N . ALA A 1 229 ? -12.262 16.403 7.572 1.00 98.50 229 ALA A N 1
ATOM 1747 C CA . ALA A 1 229 ? -11.762 15.645 6.424 1.00 98.50 229 ALA A CA 1
ATOM 1748 C C . ALA A 1 229 ? -11.886 14.125 6.619 1.00 98.50 229 ALA A C 1
ATOM 1750 O O . ALA A 1 229 ? -12.154 13.400 5.667 1.00 98.50 229 ALA A O 1
ATOM 1751 N N . ILE A 1 230 ? -11.697 13.649 7.853 1.00 98.75 230 ILE A N 1
ATOM 1752 C CA . ILE A 1 230 ? -11.924 12.251 8.234 1.00 98.75 230 ILE A CA 1
ATOM 1753 C C . ILE A 1 230 ? -13.427 11.940 8.218 1.00 98.75 230 ILE A C 1
ATOM 1755 O O . ILE A 1 230 ? -13.811 10.889 7.721 1.00 98.75 230 ILE A O 1
ATOM 1759 N N . ASP A 1 231 ? -14.268 12.852 8.717 1.00 98.56 231 ASP A N 1
ATOM 1760 C CA . ASP A 1 231 ? -15.729 12.706 8.693 1.00 98.56 231 ASP A CA 1
ATOM 1761 C C . ASP A 1 231 ? -16.270 12.668 7.254 1.00 98.56 231 ASP A C 1
ATOM 1763 O O . ASP A 1 231 ? -17.001 11.746 6.904 1.00 98.56 231 ASP A O 1
ATOM 1767 N N . GLN A 1 232 ? -15.833 13.599 6.397 1.00 98.38 232 GLN A N 1
ATOM 1768 C CA . GLN A 1 232 ? -16.171 13.627 4.971 1.00 98.38 232 GLN A CA 1
ATOM 1769 C C . GLN A 1 232 ? -15.767 12.326 4.274 1.00 98.38 232 GLN A C 1
ATOM 1771 O O . GLN A 1 232 ? -16.565 11.784 3.523 1.00 98.38 232 GLN A O 1
ATOM 1776 N N . LEU A 1 233 ? -14.581 11.777 4.567 1.00 98.50 233 LEU A N 1
ATOM 1777 C CA . LEU A 1 233 ? -14.142 10.509 3.983 1.00 98.50 233 LEU A CA 1
ATOM 1778 C C . LEU A 1 233 ? -15.035 9.319 4.385 1.00 98.50 233 LEU A C 1
ATOM 1780 O O . LEU A 1 233 ? -15.137 8.367 3.614 1.00 98.50 233 LEU A O 1
ATOM 1784 N N . VAL A 1 234 ? -15.702 9.352 5.548 1.00 98.69 234 VAL A N 1
ATOM 1785 C CA . VAL A 1 234 ? -16.735 8.351 5.875 1.00 98.69 234 VAL A CA 1
ATOM 1786 C C . VAL A 1 234 ? -17.944 8.541 4.957 1.00 98.69 234 VAL A C 1
ATOM 1788 O O . VAL A 1 234 ? -18.328 7.585 4.288 1.00 98.69 234 VAL A O 1
ATOM 1791 N N . CYS A 1 235 ? -18.476 9.764 4.847 1.00 98.38 235 CYS A N 1
ATOM 1792 C CA . CYS A 1 235 ? -19.602 10.069 3.956 1.00 98.38 235 CYS A CA 1
ATOM 1793 C C . CYS A 1 235 ? -19.293 9.713 2.492 1.00 98.38 235 CYS A C 1
ATOM 1795 O O . CYS A 1 235 ? -20.112 9.092 1.826 1.00 98.38 235 CYS A O 1
ATOM 1797 N N . ASP A 1 236 ? -18.084 10.004 2.003 1.00 98.00 236 ASP A N 1
ATOM 1798 C CA . ASP A 1 236 ? -17.643 9.659 0.647 1.00 98.00 236 ASP A CA 1
ATOM 1799 C C . ASP A 1 236 ? -17.663 8.136 0.402 1.00 98.00 236 ASP A C 1
ATOM 1801 O O . ASP A 1 236 ? -17.925 7.691 -0.715 1.00 98.00 236 ASP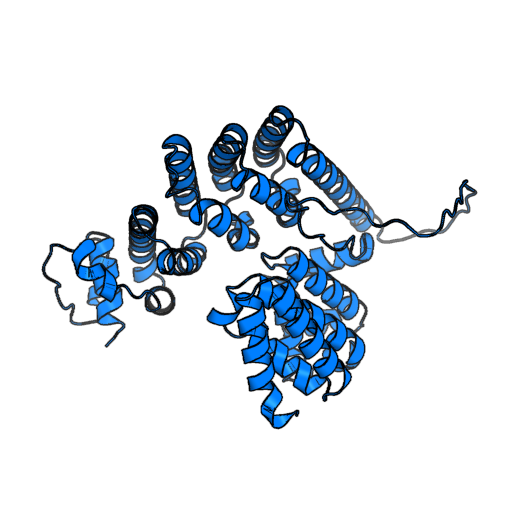 A O 1
ATOM 1805 N N . CYS A 1 237 ? -17.403 7.321 1.435 1.00 98.19 237 CYS A N 1
ATOM 1806 C CA . CYS A 1 237 ? -17.493 5.858 1.354 1.00 98.19 237 CYS A CA 1
ATOM 1807 C C . CYS A 1 237 ? -18.942 5.339 1.356 1.00 98.19 237 CYS A C 1
ATOM 1809 O O . CYS A 1 237 ? -19.171 4.222 0.894 1.00 98.19 237 CYS A O 1
ATOM 1811 N N . GLU A 1 238 ? -19.898 6.115 1.871 1.00 97.19 238 GLU A N 1
ATOM 1812 C CA . GLU A 1 238 ? -21.333 5.794 1.865 1.00 97.19 238 GLU A CA 1
ATOM 1813 C C . GLU A 1 238 ? -21.999 6.266 0.563 1.00 97.19 238 GLU A C 1
ATOM 1815 O O . GLU A 1 238 ? -22.683 5.492 -0.106 1.00 97.19 238 GLU A O 1
ATOM 1820 N N . GLU A 1 239 ? -21.754 7.518 0.168 1.00 96.75 239 GLU A N 1
ATOM 1821 C CA . GLU A 1 239 ? -22.394 8.187 -0.969 1.00 96.75 239 GLU A CA 1
ATOM 1822 C C . GLU A 1 239 ? -21.734 7.861 -2.319 1.00 96.75 239 GLU A C 1
ATOM 1824 O O . GLU A 1 239 ? -22.423 7.731 -3.332 1.00 96.75 239 GLU A O 1
ATOM 1829 N N . ASN A 1 240 ? -20.400 7.732 -2.368 1.00 95.38 240 ASN A N 1
ATOM 1830 C CA . ASN A 1 240 ? -19.656 7.504 -3.612 1.00 95.38 240 ASN A CA 1
ATOM 1831 C C . ASN A 1 240 ? -18.427 6.582 -3.429 1.00 95.38 240 ASN A C 1
ATOM 1833 O O . ASN A 1 240 ? -17.292 6.962 -3.756 1.00 95.38 240 ASN A O 1
ATOM 1837 N N . PRO A 1 241 ? -18.620 5.327 -2.969 1.00 95.44 241 PRO A N 1
ATOM 1838 C CA . PRO A 1 241 ? -17.522 4.385 -2.754 1.00 95.44 241 PRO A CA 1
ATOM 1839 C C . PRO A 1 241 ? -16.674 4.147 -4.011 1.00 95.44 241 PRO A C 1
ATOM 1841 O O . PRO A 1 241 ? -15.477 3.907 -3.896 1.00 95.44 241 PRO A O 1
ATOM 1844 N N . ALA A 1 242 ? -17.238 4.264 -5.219 1.00 93.69 242 ALA A N 1
ATOM 1845 C CA . ALA A 1 242 ? -16.490 4.113 -6.470 1.00 93.69 242 ALA A CA 1
ATOM 1846 C C . ALA A 1 242 ? -15.381 5.175 -6.639 1.00 93.69 242 ALA A C 1
ATOM 1848 O O . ALA A 1 242 ? -14.268 4.844 -7.061 1.00 93.69 242 ALA A O 1
ATOM 1849 N N . LEU A 1 243 ? -15.650 6.432 -6.264 1.00 94.75 243 LEU A N 1
ATOM 1850 C CA . LEU A 1 243 ? -14.665 7.517 -6.288 1.00 94.75 243 LEU A CA 1
ATOM 1851 C C . LEU A 1 243 ? -13.539 7.277 -5.273 1.00 94.75 243 LEU A C 1
ATOM 1853 O O . LEU A 1 243 ? -12.363 7.471 -5.603 1.00 94.75 243 LEU A O 1
ATOM 1857 N N . VAL A 1 244 ? -13.875 6.787 -4.074 1.00 96.31 244 VAL A N 1
ATOM 1858 C CA . VAL A 1 244 ? -12.891 6.436 -3.036 1.00 96.31 244 VAL A CA 1
ATOM 1859 C C . VAL A 1 244 ? -12.064 5.211 -3.443 1.00 96.31 244 VAL A C 1
ATOM 1861 O O . VAL A 1 244 ? -10.841 5.242 -3.318 1.00 96.31 244 VAL A O 1
ATOM 1864 N N . ILE A 1 245 ? -12.686 4.177 -4.022 1.00 94.75 245 ILE A N 1
ATOM 1865 C CA . ILE A 1 245 ? -12.017 2.966 -4.532 1.00 94.75 245 ILE A CA 1
ATOM 1866 C C . ILE A 1 245 ? -11.031 3.314 -5.660 1.00 94.75 245 ILE A C 1
ATOM 1868 O O . ILE A 1 245 ? -9.888 2.853 -5.656 1.00 94.75 245 ILE A O 1
ATOM 1872 N N . GLY A 1 246 ? -11.404 4.209 -6.580 1.00 92.31 246 GLY A N 1
ATOM 1873 C CA . GLY A 1 246 ? -10.463 4.756 -7.565 1.00 92.31 246 GLY A CA 1
ATOM 1874 C C . GLY A 1 246 ? -9.321 5.571 -6.933 1.00 92.31 246 GLY A C 1
ATOM 1875 O O . GLY A 1 246 ? -8.223 5.656 -7.491 1.00 92.31 246 GLY A O 1
ATOM 1876 N N . SER A 1 247 ? -9.549 6.160 -5.760 1.00 94.50 247 SER A N 1
ATOM 1877 C CA . SER A 1 247 ? -8.636 7.094 -5.086 1.00 94.50 247 SER A CA 1
ATOM 1878 C C . SER A 1 247 ? -7.831 6.479 -3.931 1.00 94.50 247 SER A C 1
ATOM 1880 O O . SER A 1 247 ? -7.095 7.209 -3.265 1.00 94.50 247 SER A O 1
ATOM 1882 N N . LEU A 1 248 ? -7.923 5.156 -3.718 1.00 94.88 248 LEU A N 1
ATOM 1883 C CA . LEU A 1 248 ? -7.396 4.450 -2.540 1.00 94.88 248 LEU A CA 1
ATOM 1884 C C . LEU A 1 248 ? -5.972 4.855 -2.165 1.00 94.88 248 LEU A C 1
ATOM 1886 O O . LEU A 1 248 ? -5.757 5.353 -1.069 1.00 94.88 248 LEU A O 1
ATOM 1890 N N . PHE A 1 249 ? -4.992 4.662 -3.051 1.00 94.44 249 PHE A N 1
ATOM 1891 C CA . PHE A 1 249 ? -3.591 4.876 -2.679 1.00 94.44 249 PHE A CA 1
ATOM 1892 C C . PHE A 1 249 ? -3.301 6.316 -2.201 1.00 94.44 249 PHE A C 1
ATOM 1894 O O . PHE A 1 249 ? -2.828 6.442 -1.074 1.00 94.44 249 PHE A O 1
ATOM 1901 N N . PRO A 1 250 ? -3.617 7.392 -2.956 1.00 94.19 250 PRO A N 1
ATOM 1902 C CA . PRO A 1 250 ? -3.452 8.764 -2.464 1.00 94.19 250 PRO A CA 1
ATOM 1903 C C . PRO A 1 250 ? -4.212 9.076 -1.167 1.00 94.19 250 PRO A C 1
ATOM 1905 O O . PRO A 1 250 ? -3.633 9.648 -0.249 1.00 94.19 250 PRO A O 1
ATOM 1908 N N . VAL A 1 251 ? -5.490 8.692 -1.068 1.00 96.38 251 VAL A N 1
ATOM 1909 C CA . VAL A 1 251 ? -6.328 9.028 0.098 1.00 96.38 251 VAL A CA 1
ATOM 1910 C C . VAL A 1 251 ? -5.855 8.287 1.349 1.00 96.38 251 VAL A C 1
ATOM 1912 O O . VAL A 1 251 ? -5.770 8.874 2.427 1.00 96.38 251 VAL A O 1
ATOM 1915 N N . PHE A 1 252 ? -5.476 7.015 1.214 1.00 97.12 252 PHE A N 1
ATOM 1916 C CA . PHE A 1 252 ? -5.021 6.199 2.336 1.00 97.12 252 PHE A CA 1
ATOM 1917 C C . PHE A 1 252 ? -3.567 6.487 2.736 1.00 97.12 252 PHE A C 1
ATOM 1919 O O . PHE A 1 252 ? -3.223 6.256 3.894 1.00 97.12 252 PHE A O 1
ATOM 1926 N N . ASP A 1 253 ? -2.736 7.071 1.861 1.00 94.94 253 ASP A N 1
ATOM 1927 C CA . ASP A 1 253 ? -1.462 7.680 2.276 1.00 94.94 253 ASP A CA 1
ATOM 1928 C C . ASP A 1 253 ? -1.701 8.837 3.262 1.00 94.94 253 ASP A C 1
ATOM 1930 O O . ASP A 1 253 ? -1.066 8.896 4.315 1.00 94.94 253 ASP A O 1
ATOM 1934 N N . ASP A 1 254 ? -2.634 9.742 2.947 1.00 95.88 254 ASP A N 1
ATOM 1935 C CA . ASP A 1 254 ? -2.929 10.914 3.778 1.00 95.88 254 ASP A CA 1
ATOM 1936 C C . ASP A 1 254 ? -3.737 10.554 5.043 1.00 95.88 254 ASP A C 1
ATOM 1938 O O . ASP A 1 254 ? -3.487 11.121 6.113 1.00 95.88 254 ASP A O 1
ATOM 1942 N N . LEU A 1 255 ? -4.639 9.563 4.974 1.00 97.56 255 LEU A N 1
ATOM 1943 C CA . LEU A 1 255 ? -5.336 9.000 6.141 1.00 97.56 255 LEU A CA 1
ATOM 1944 C C . LEU A 1 255 ? -4.366 8.283 7.092 1.00 97.56 255 LEU A C 1
ATOM 1946 O O . LEU A 1 255 ? -4.487 8.434 8.307 1.00 97.56 255 LEU A O 1
ATOM 1950 N N . LYS A 1 256 ? -3.359 7.563 6.576 1.00 95.94 256 LYS A N 1
ATOM 1951 C CA . LYS A 1 256 ? -2.309 6.926 7.393 1.00 95.94 256 LYS A CA 1
ATOM 1952 C C . LYS A 1 256 ? -1.610 7.934 8.309 1.00 95.94 256 LYS A C 1
ATOM 1954 O O . LYS A 1 256 ? -1.342 7.620 9.466 1.00 95.94 256 LYS A O 1
ATOM 1959 N N . VAL A 1 257 ? -1.353 9.154 7.832 1.00 95.56 257 VAL A N 1
ATOM 1960 C CA . VAL A 1 257 ? -0.738 10.207 8.660 1.00 95.56 257 VAL A CA 1
ATOM 1961 C C . VAL A 1 257 ? -1.671 10.641 9.801 1.00 95.56 257 VAL A C 1
ATOM 1963 O O . VAL A 1 257 ? -1.182 10.933 10.889 1.00 95.56 257 VAL A O 1
ATOM 1966 N N . ARG A 1 258 ? -3.000 10.607 9.611 1.00 97.56 258 ARG A N 1
ATOM 1967 C CA . ARG A 1 258 ? -3.998 10.855 10.675 1.00 97.56 258 ARG A CA 1
ATOM 1968 C C . ARG A 1 258 ? -4.049 9.701 11.684 1.00 97.56 258 ARG A C 1
ATOM 1970 O O . ARG A 1 258 ? -3.992 9.918 12.896 1.00 97.56 258 ARG A O 1
ATOM 1977 N N . LEU A 1 259 ? -4.067 8.467 11.173 1.00 97.31 259 LEU A N 1
ATOM 1978 C CA . LEU A 1 259 ? -4.003 7.224 11.953 1.00 97.31 259 LEU A CA 1
ATOM 1979 C C . LEU A 1 259 ? -2.730 7.108 12.802 1.00 97.31 259 LEU A C 1
ATOM 1981 O O . LEU A 1 259 ? -2.727 6.336 13.751 1.00 97.31 259 LEU A O 1
ATOM 1985 N N . GLN A 1 260 ? -1.688 7.897 12.518 1.00 94.88 260 GLN A N 1
ATOM 1986 C CA . GLN A 1 260 ? -0.439 7.955 13.288 1.00 94.88 260 GLN A CA 1
ATOM 1987 C C . GLN A 1 260 ? -0.133 9.370 13.839 1.00 94.88 260 GLN A C 1
ATOM 1989 O O . GLN A 1 260 ? 1.015 9.677 14.165 1.00 94.88 260 GLN A O 1
ATOM 1994 N N . GLU A 1 261 ? -1.134 10.257 13.930 1.00 93.38 261 GLU A N 1
ATOM 1995 C CA . GLU A 1 261 ? -0.934 11.662 14.310 1.00 93.38 261 GLU A CA 1
ATOM 1996 C C . GLU A 1 261 ? -0.684 11.862 15.818 1.00 93.38 261 GLU A C 1
ATOM 1998 O O . GLU A 1 261 ? -1.288 11.213 16.669 1.00 93.38 261 GLU A O 1
ATOM 2003 N N . SER A 1 262 ? 0.167 12.832 16.169 1.00 92.69 262 SER A N 1
ATOM 2004 C CA . SER A 1 262 ? 0.470 13.194 17.562 1.00 92.69 262 SER A CA 1
ATOM 2005 C C . SER A 1 262 ? -0.672 13.914 18.296 1.00 92.69 262 SER A C 1
ATOM 2007 O O . SER A 1 262 ? -0.679 13.952 19.527 1.00 92.69 262 SER A O 1
ATOM 2009 N N . ASN A 1 263 ? -1.644 14.483 17.575 1.00 95.75 263 ASN A N 1
ATOM 2010 C CA . ASN A 1 263 ? -2.854 15.039 18.175 1.00 95.75 263 ASN A CA 1
ATOM 2011 C C . ASN A 1 263 ? -3.844 13.905 18.468 1.00 95.75 263 ASN A C 1
ATOM 2013 O O . ASN A 1 263 ? -4.497 13.387 17.563 1.00 95.75 263 ASN A O 1
ATOM 2017 N N . SER A 1 264 ? -3.990 13.562 19.748 1.00 95.81 264 SER A N 1
ATOM 2018 C CA . SER A 1 264 ? -4.826 12.448 20.205 1.00 95.81 264 SER A CA 1
ATOM 2019 C C . SER A 1 264 ? -6.300 12.545 19.797 1.00 95.81 264 SER A C 1
ATOM 2021 O O . SER A 1 264 ? -6.934 11.504 19.663 1.00 95.81 264 SER A O 1
ATOM 2023 N N . LYS A 1 265 ? -6.849 13.746 19.550 1.00 97.62 265 LYS A N 1
ATOM 2024 C CA . LYS A 1 265 ? -8.236 13.910 19.074 1.00 97.62 265 LYS A CA 1
ATOM 2025 C C . LYS A 1 265 ? -8.387 13.515 17.605 1.00 97.62 265 LYS A C 1
ATOM 2027 O O . LYS A 1 265 ? -9.316 12.792 17.267 1.00 97.62 265 LYS A O 1
ATOM 2032 N N . VAL A 1 266 ? -7.456 13.950 16.753 1.00 98.12 266 VAL A N 1
ATOM 2033 C CA . VAL A 1 266 ? -7.427 13.565 15.329 1.00 98.12 266 VAL A CA 1
ATOM 2034 C C . VAL A 1 266 ? -7.109 12.077 15.199 1.00 98.12 266 VAL A C 1
ATOM 2036 O O . VAL A 1 266 ? -7.740 11.382 14.411 1.00 98.12 266 VAL A O 1
ATOM 2039 N N . ASN A 1 267 ? -6.175 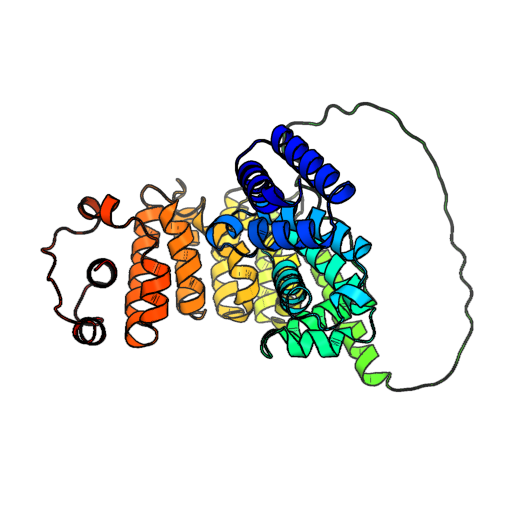11.574 16.013 1.00 97.94 267 ASN A N 1
ATOM 2040 C CA . ASN A 1 267 ? -5.778 10.171 15.998 1.00 97.94 267 ASN A CA 1
ATOM 2041 C C . ASN A 1 267 ? -6.907 9.226 16.428 1.00 97.94 267 ASN A C 1
ATOM 2043 O O . ASN A 1 267 ? -7.173 8.246 15.738 1.00 97.94 267 ASN A O 1
ATOM 2047 N N . LEU A 1 268 ? -7.597 9.548 17.528 1.00 98.38 268 LEU A N 1
ATOM 2048 C CA . LEU A 1 268 ? -8.767 8.800 17.979 1.00 98.38 268 LEU A CA 1
ATOM 2049 C C . LEU A 1 268 ? -9.854 8.788 16.899 1.00 98.38 268 LEU A C 1
ATOM 2051 O O . LEU A 1 268 ? -10.280 7.713 16.486 1.00 98.38 268 LEU A O 1
ATOM 2055 N N . ARG A 1 269 ? -10.219 9.964 16.367 1.00 98.62 269 ARG A N 1
ATOM 2056 C CA . ARG A 1 269 ? -11.265 10.058 15.344 1.00 98.62 269 ARG A CA 1
ATOM 2057 C C . ARG A 1 269 ? -10.904 9.306 14.061 1.00 98.62 269 ARG A C 1
ATOM 2059 O O . ARG A 1 269 ? -11.781 8.687 13.470 1.00 98.62 269 ARG A O 1
ATOM 2066 N N . ALA A 1 270 ? -9.632 9.297 13.654 1.00 98.62 270 ALA A N 1
ATOM 2067 C CA . ALA A 1 270 ? -9.163 8.507 12.514 1.00 98.62 270 ALA A CA 1
ATOM 2068 C C . ALA A 1 270 ? -9.335 6.992 12.735 1.00 98.62 270 ALA A C 1
ATOM 2070 O O . ALA A 1 270 ? -9.743 6.288 11.815 1.00 98.62 270 ALA A O 1
ATOM 2071 N N . LEU A 1 271 ? -9.054 6.490 13.944 1.00 98.56 271 LEU A N 1
ATOM 2072 C CA . LEU A 1 271 ? -9.225 5.073 14.297 1.00 98.56 271 LEU A CA 1
ATOM 2073 C C . LEU A 1 271 ? -10.705 4.674 14.401 1.00 98.56 271 LEU A C 1
ATOM 2075 O O . LEU A 1 271 ? -11.076 3.585 13.972 1.00 98.56 271 LEU A O 1
ATOM 2079 N N . GLU A 1 272 ? -11.551 5.560 14.929 1.00 98.62 272 GLU A N 1
ATOM 2080 C CA . GLU A 1 272 ? -13.008 5.379 14.981 1.00 98.62 272 GLU A CA 1
ATOM 2081 C C . GLU A 1 272 ? -13.629 5.393 13.577 1.00 98.62 272 GLU A C 1
ATOM 2083 O O . GLU A 1 272 ? -14.418 4.514 13.246 1.00 98.62 272 GLU A O 1
ATOM 2088 N N . ALA A 1 273 ? -13.252 6.353 12.726 1.00 98.69 273 ALA A N 1
ATOM 2089 C CA . ALA A 1 273 ? -13.740 6.480 11.350 1.00 98.69 273 ALA A CA 1
ATOM 2090 C C . ALA A 1 273 ? -13.268 5.347 10.429 1.00 98.69 273 ALA A C 1
ATOM 2092 O O . ALA A 1 273 ? -13.962 4.991 9.479 1.00 98.69 273 ALA A O 1
ATOM 2093 N N . LEU A 1 274 ? -12.116 4.735 10.718 1.00 98.56 274 LEU A N 1
ATOM 2094 C CA . LEU A 1 274 ? -11.630 3.592 9.951 1.00 98.56 274 LEU A CA 1
ATOM 2095 C C . LEU A 1 274 ? -12.576 2.377 10.045 1.00 98.56 274 LEU A C 1
ATOM 2097 O O . LEU A 1 274 ? -12.639 1.594 9.103 1.00 98.56 274 LEU A O 1
ATOM 2101 N N . GLN A 1 275 ? -13.346 2.235 11.130 1.00 98.56 275 GLN A N 1
ATOM 2102 C CA . GLN A 1 275 ? -14.281 1.117 11.323 1.00 98.56 275 GLN A CA 1
ATOM 2103 C C . GLN A 1 275 ? -15.428 1.097 10.285 1.00 98.56 275 GLN A C 1
ATOM 2105 O O . GLN A 1 275 ? -15.540 0.091 9.578 1.00 98.56 275 GLN A O 1
ATOM 2110 N N . PRO A 1 276 ? -16.237 2.167 10.097 1.00 98.56 276 PRO A N 1
ATOM 2111 C CA . PRO A 1 276 ? -17.225 2.212 9.019 1.00 98.56 276 PRO A CA 1
ATOM 2112 C C . PRO A 1 276 ? -16.573 2.210 7.630 1.00 98.56 276 PRO A C 1
ATOM 2114 O O . PRO A 1 276 ? -17.048 1.487 6.761 1.00 98.56 276 PRO A O 1
ATOM 2117 N N . ILE A 1 277 ? -15.438 2.897 7.420 1.00 98.69 277 ILE A N 1
ATOM 2118 C CA . ILE A 1 277 ? -14.706 2.857 6.134 1.00 98.69 277 ILE A CA 1
ATOM 2119 C C . ILE A 1 277 ? -14.368 1.409 5.728 1.00 98.69 277 ILE A C 1
ATOM 2121 O O . ILE A 1 277 ? -14.513 1.042 4.562 1.00 98.69 277 ILE A O 1
ATOM 2125 N N . ILE A 1 278 ? -13.977 0.556 6.683 1.00 98.62 278 ILE A N 1
ATOM 2126 C CA . ILE A 1 278 ? -13.762 -0.877 6.440 1.00 98.62 278 ILE A CA 1
ATOM 2127 C C . ILE A 1 278 ? -15.071 -1.610 6.106 1.00 98.62 278 ILE A C 1
ATOM 2129 O O . ILE A 1 278 ? -15.097 -2.387 5.151 1.00 98.62 278 ILE A O 1
ATOM 2133 N N . ALA A 1 279 ? -16.155 -1.367 6.846 1.00 98.38 279 ALA A N 1
ATOM 2134 C CA . ALA A 1 279 ? -17.442 -2.037 6.623 1.00 98.38 279 ALA A CA 1
ATOM 2135 C C . ALA A 1 279 ? -18.108 -1.679 5.276 1.00 98.38 279 ALA A C 1
ATOM 2137 O O . ALA A 1 279 ? -18.827 -2.500 4.691 1.00 98.38 279 ALA A O 1
ATOM 2138 N N . LEU A 1 280 ? -17.839 -0.469 4.778 1.00 98.44 280 LEU A N 1
ATOM 2139 C CA . LEU A 1 280 ? -18.328 0.060 3.506 1.00 98.44 280 LEU A CA 1
ATOM 2140 C C . LEU A 1 280 ? -17.493 -0.437 2.320 1.00 98.44 280 LEU A C 1
ATOM 2142 O O . LEU A 1 280 ? -18.044 -0.970 1.359 1.00 98.44 280 LEU A O 1
ATOM 2146 N N . LEU A 1 281 ? -16.162 -0.306 2.389 1.00 98.06 281 LEU A N 1
ATOM 2147 C CA . LEU A 1 281 ? -15.277 -0.613 1.258 1.00 98.06 281 LEU A CA 1
ATOM 2148 C C . LEU A 1 281 ? -14.864 -2.095 1.175 1.00 98.06 281 LEU A C 1
ATOM 2150 O O . LEU A 1 281 ? -14.591 -2.586 0.075 1.00 98.06 281 LEU A O 1
ATOM 2154 N N . ARG A 1 282 ? -14.865 -2.822 2.302 1.00 97.56 282 ARG A N 1
ATOM 2155 C CA . ARG A 1 282 ? -14.660 -4.283 2.389 1.00 97.56 282 ARG A CA 1
ATOM 2156 C C . ARG A 1 282 ? -13.384 -4.747 1.672 1.00 97.56 282 ARG A C 1
ATOM 2158 O O . ARG A 1 282 ? -12.350 -4.083 1.756 1.00 97.56 282 ARG A O 1
ATOM 2165 N N . ASP A 1 283 ? -13.443 -5.857 0.932 1.00 95.94 283 ASP A N 1
ATOM 2166 C CA . ASP A 1 283 ? -12.335 -6.404 0.133 1.00 95.94 283 ASP A CA 1
ATOM 2167 C C . ASP A 1 283 ? -11.721 -5.418 -0.878 1.00 95.94 283 ASP A C 1
ATOM 2169 O O . ASP A 1 283 ? -10.581 -5.613 -1.303 1.00 95.94 283 ASP A O 1
ATOM 2173 N N . SER A 1 284 ? -12.403 -4.318 -1.226 1.00 95.75 284 SER A N 1
ATOM 2174 C CA . SER A 1 284 ? -11.813 -3.244 -2.044 1.00 95.75 284 SER A CA 1
ATOM 2175 C C . SER A 1 284 ? -10.600 -2.594 -1.364 1.00 95.75 284 SER A C 1
ATOM 2177 O O . SER A 1 284 ? -9.751 -2.023 -2.042 1.00 95.75 284 SER A O 1
ATOM 2179 N N . LEU A 1 285 ? -10.470 -2.720 -0.036 1.00 96.50 285 LEU A N 1
ATOM 2180 C CA . LEU A 1 285 ? -9.297 -2.286 0.728 1.00 96.50 285 LEU A CA 1
ATOM 2181 C C . LEU A 1 285 ? -8.079 -3.212 0.592 1.00 96.50 285 LEU A C 1
ATOM 2183 O O . LEU A 1 285 ? -6.999 -2.839 1.055 1.00 96.50 285 LEU A O 1
ATOM 2187 N N . ALA A 1 286 ? -8.196 -4.381 -0.053 1.00 92.94 286 ALA A N 1
ATOM 2188 C CA . ALA A 1 286 ? -7.095 -5.338 -0.212 1.00 92.94 286 ALA A CA 1
ATOM 2189 C C . ALA A 1 286 ? -5.755 -4.714 -0.685 1.00 92.94 286 ALA A C 1
ATOM 2191 O O . ALA A 1 286 ? -4.722 -5.059 -0.100 1.00 92.94 286 ALA A O 1
ATOM 2192 N N . PRO A 1 287 ? -5.713 -3.757 -1.643 1.00 91.44 287 PRO A N 1
ATOM 2193 C CA . PRO A 1 287 ? -4.464 -3.106 -2.059 1.00 91.44 287 PRO A CA 1
ATOM 2194 C C . PRO A 1 287 ? -3.811 -2.239 -0.966 1.00 91.44 287 PRO A C 1
ATOM 2196 O O . PRO A 1 287 ? -2.593 -2.068 -0.961 1.00 91.44 287 PRO A O 1
ATOM 2199 N N . VAL A 1 288 ? -4.595 -1.702 -0.021 1.00 94.81 288 VAL A N 1
ATOM 2200 C CA . VAL A 1 288 ? -4.129 -0.774 1.030 1.00 94.81 288 VAL A CA 1
ATOM 2201 C C . VAL A 1 288 ? -3.995 -1.414 2.418 1.00 94.81 288 VAL A C 1
ATOM 2203 O O . VAL A 1 288 ? -3.511 -0.758 3.341 1.00 94.81 288 VAL A O 1
ATOM 2206 N N . LEU A 1 289 ? -4.300 -2.709 2.586 1.00 93.75 289 LEU A N 1
ATOM 2207 C CA . LEU A 1 289 ? -4.082 -3.447 3.845 1.00 93.75 289 LEU A CA 1
ATOM 2208 C C . LEU A 1 289 ? -2.640 -3.328 4.367 1.00 93.75 289 LEU A C 1
ATOM 2210 O O . LEU A 1 289 ? -2.417 -3.119 5.558 1.00 93.75 289 LEU A O 1
ATOM 2214 N N . ASN A 1 290 ? -1.654 -3.373 3.466 1.00 88.69 290 ASN A N 1
ATOM 2215 C CA . ASN A 1 290 ? -0.231 -3.223 3.797 1.00 88.69 290 ASN A CA 1
ATOM 2216 C C . ASN A 1 290 ? 0.178 -1.786 4.195 1.00 88.69 290 ASN A C 1
ATOM 2218 O O . ASN A 1 290 ? 1.337 -1.561 4.554 1.00 88.69 290 ASN A O 1
ATOM 2222 N N . ILE A 1 291 ? -0.749 -0.824 4.124 1.00 92.50 291 ILE A N 1
ATOM 2223 C CA . ILE A 1 291 ? -0.633 0.546 4.648 1.00 92.50 291 ILE A CA 1
ATOM 2224 C C . ILE A 1 291 ? -1.396 0.646 5.979 1.00 92.50 291 ILE A C 1
ATOM 2226 O O . ILE A 1 291 ? -0.831 1.096 6.976 1.00 92.50 291 ILE A O 1
ATOM 2230 N N . LEU A 1 292 ? -2.651 0.179 5.996 1.00 95.69 292 LEU A N 1
ATOM 2231 C CA . LEU A 1 292 ? -3.580 0.259 7.129 1.00 95.69 292 LEU A CA 1
ATOM 2232 C C . LEU A 1 292 ? -3.161 -0.580 8.339 1.00 95.69 292 LEU A C 1
ATOM 2234 O O . LEU A 1 292 ? -3.113 -0.059 9.451 1.00 95.69 292 LEU A O 1
ATOM 2238 N N . ILE A 1 293 ? -2.843 -1.864 8.143 1.00 95.25 293 ILE A N 1
ATOM 2239 C CA . ILE A 1 293 ? -2.554 -2.785 9.252 1.00 95.25 293 ILE A CA 1
ATOM 2240 C C . ILE A 1 293 ? -1.341 -2.293 10.066 1.00 95.25 293 ILE A C 1
ATOM 2242 O O . ILE A 1 293 ? -1.477 -2.169 11.280 1.00 95.25 293 ILE A O 1
ATOM 2246 N N . PRO A 1 294 ? -0.196 -1.901 9.462 1.00 92.69 294 PRO A N 1
ATOM 2247 C CA . PRO A 1 294 ? 0.878 -1.226 10.197 1.00 92.69 294 PRO A CA 1
ATOM 2248 C C . PRO A 1 294 ? 0.442 0.059 10.910 1.00 92.69 294 PRO A C 1
ATOM 2250 O O . PRO A 1 294 ? 0.862 0.292 12.040 1.00 92.69 294 PRO A O 1
ATOM 2253 N N . ALA A 1 295 ? -0.398 0.884 10.273 1.00 94.69 295 ALA A N 1
ATOM 2254 C CA . ALA A 1 295 ? -0.821 2.163 10.837 1.00 94.69 295 ALA A CA 1
ATOM 2255 C C . ALA A 1 295 ? -1.588 1.992 12.154 1.00 94.69 295 ALA A C 1
ATOM 2257 O O . ALA A 1 295 ? -1.274 2.678 13.121 1.00 94.69 295 ALA A O 1
ATOM 2258 N N . VAL A 1 296 ? -2.528 1.043 12.202 1.00 96.50 296 VAL A N 1
ATOM 2259 C CA . VAL A 1 296 ? -3.334 0.729 13.394 1.00 96.50 296 VAL A CA 1
ATOM 2260 C C . VAL A 1 296 ? -2.527 -0.056 14.434 1.00 96.50 296 VAL A C 1
ATOM 2262 O O . VAL A 1 296 ? -2.538 0.269 15.621 1.00 96.50 296 VAL A O 1
ATOM 2265 N N . VAL A 1 297 ? -1.820 -1.104 14.008 1.00 94.50 297 VAL A N 1
ATOM 2266 C CA . VAL A 1 297 ? -1.287 -2.125 14.922 1.00 94.50 297 VAL A CA 1
ATOM 2267 C C . VAL A 1 297 ? -0.008 -1.684 15.639 1.00 94.50 297 VAL A C 1
ATOM 2269 O O . VAL A 1 297 ? 0.148 -1.990 16.819 1.00 94.50 297 VAL A O 1
ATOM 2272 N N . ASP A 1 298 ? 0.897 -0.959 14.969 1.00 89.88 298 ASP A N 1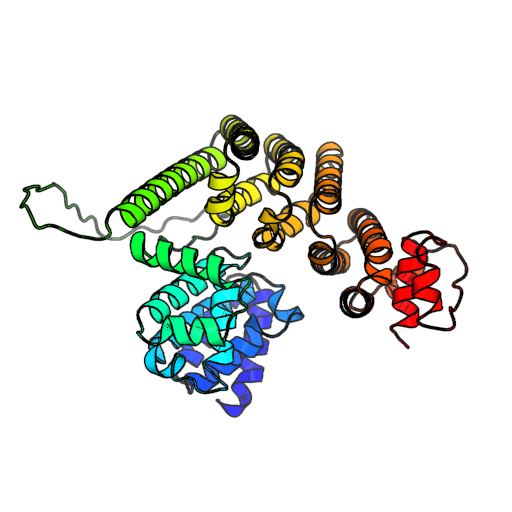
ATOM 2273 C CA . ASP A 1 298 ? 2.274 -0.782 15.465 1.00 89.88 298 ASP A CA 1
ATOM 2274 C C . ASP A 1 298 ? 2.377 0.037 16.764 1.00 89.88 298 ASP A C 1
ATOM 2276 O O . ASP A 1 298 ? 3.263 -0.226 17.575 1.00 89.88 298 ASP A O 1
ATOM 2280 N N . ASN A 1 299 ? 1.480 1.009 16.977 1.00 88.06 299 ASN A N 1
ATOM 2281 C CA . ASN A 1 299 ? 1.556 1.938 18.116 1.00 88.06 299 ASN A CA 1
ATOM 2282 C C . ASN A 1 299 ? 0.280 2.020 18.974 1.00 88.06 299 ASN A C 1
ATOM 2284 O O . ASN A 1 299 ? 0.367 2.410 20.139 1.00 88.06 299 ASN A O 1
ATOM 2288 N N . HIS A 1 300 ? -0.902 1.691 18.440 1.00 94.69 300 HIS A N 1
ATOM 2289 C CA . HIS A 1 300 ? -2.167 2.104 19.068 1.00 94.69 300 HIS A CA 1
ATOM 2290 C C . HIS A 1 300 ? -2.738 1.051 20.024 1.00 94.69 300 HIS A C 1
ATOM 2292 O O . HIS A 1 300 ? -3.268 1.420 21.070 1.00 94.69 300 HIS A O 1
ATOM 2298 N N . LEU A 1 301 ? -2.530 -0.245 19.762 1.00 92.88 301 LEU A N 1
ATOM 2299 C CA . LEU A 1 301 ? -2.933 -1.322 20.681 1.00 92.88 301 LEU A CA 1
ATOM 2300 C C . LEU A 1 301 ? -2.251 -1.191 22.062 1.00 92.88 301 LEU A C 1
ATOM 2302 O O . LEU A 1 301 ? -2.916 -1.284 23.090 1.00 92.88 301 LEU A O 1
ATOM 2306 N N . ASN A 1 302 ? -0.951 -0.864 22.089 1.00 92.00 302 ASN A N 1
ATOM 2307 C CA . ASN A 1 302 ? -0.173 -0.582 23.310 1.00 92.00 302 ASN A CA 1
ATOM 2308 C C . ASN A 1 302 ? -0.310 0.878 23.815 1.00 92.00 302 ASN A C 1
ATOM 2310 O O . ASN A 1 302 ? 0.489 1.325 24.642 1.00 92.00 302 ASN A O 1
ATOM 2314 N N . SER A 1 303 ? -1.285 1.652 23.323 1.00 93.06 303 SER A N 1
ATOM 2315 C CA . SER A 1 303 ? -1.467 3.047 23.738 1.00 93.06 303 SER A CA 1
ATOM 2316 C C . SER A 1 303 ? -1.840 3.164 25.217 1.00 93.06 303 SER A C 1
ATOM 2318 O O . SER A 1 303 ? -2.713 2.459 25.716 1.00 93.06 303 SER A O 1
ATOM 2320 N N . LYS A 1 304 ? -1.233 4.138 25.909 1.00 92.25 304 LYS A N 1
ATOM 2321 C CA . LYS A 1 304 ? -1.620 4.519 27.279 1.00 92.25 304 LYS A CA 1
ATOM 2322 C C . LYS A 1 304 ? -2.988 5.208 27.348 1.00 92.25 304 LYS A C 1
ATOM 2324 O O . LYS A 1 304 ? -3.542 5.325 28.435 1.00 92.25 304 LYS A O 1
ATOM 2329 N N . ASN A 1 305 ? -3.517 5.690 26.220 1.00 94.25 305 ASN A N 1
ATOM 2330 C CA . ASN A 1 305 ? -4.883 6.192 26.150 1.00 94.25 305 ASN A CA 1
ATOM 2331 C C . ASN A 1 305 ? -5.827 5.035 25.798 1.00 94.25 305 ASN A C 1
ATOM 2333 O O . ASN A 1 305 ? -5.773 4.508 24.683 1.00 94.25 305 ASN A O 1
ATOM 2337 N N . SER A 1 306 ? -6.710 4.683 26.734 1.00 95.25 306 SER A N 1
ATOM 2338 C CA . SER A 1 306 ? -7.669 3.589 26.584 1.00 95.25 306 SER A CA 1
ATOM 2339 C C . SER A 1 306 ? -8.588 3.769 25.378 1.00 95.25 306 SER A C 1
ATOM 2341 O O . SER A 1 306 ? -8.814 2.792 24.674 1.00 95.25 306 SER A O 1
ATOM 2343 N N . SER A 1 307 ? -9.047 4.987 25.055 1.00 97.12 307 SER A N 1
ATOM 2344 C CA . SER A 1 307 ? -9.915 5.180 23.883 1.00 97.12 307 SER A CA 1
ATOM 2345 C C . SER A 1 307 ? -9.195 4.890 22.563 1.00 97.12 307 SER A C 1
ATOM 2347 O O . SER A 1 307 ? -9.777 4.273 21.679 1.00 97.12 307 SER A O 1
ATOM 2349 N N . ILE A 1 308 ? -7.908 5.241 22.450 1.00 97.19 308 ILE A N 1
ATOM 2350 C CA . ILE A 1 308 ? -7.082 4.929 21.270 1.00 97.19 308 ILE A CA 1
ATOM 2351 C C . ILE A 1 308 ? -6.817 3.419 21.166 1.00 97.19 308 ILE A C 1
ATOM 2353 O O . ILE A 1 308 ? -6.892 2.873 20.069 1.00 97.19 308 ILE A O 1
ATOM 2357 N N . SER A 1 309 ? -6.553 2.737 22.287 1.00 96.44 309 SER A N 1
ATOM 2358 C CA . SER A 1 309 ? -6.380 1.274 22.308 1.00 96.44 309 SER A CA 1
ATOM 2359 C C . SER A 1 309 ? -7.679 0.548 21.919 1.00 96.44 309 SER A C 1
ATOM 2361 O O . SER A 1 309 ? -7.659 -0.313 21.040 1.00 96.44 309 SER A O 1
ATOM 2363 N N . THR A 1 310 ? -8.826 0.965 22.469 1.00 97.44 310 THR A N 1
ATOM 2364 C CA . THR A 1 310 ? -10.152 0.427 22.123 1.00 97.44 310 THR A CA 1
ATOM 2365 C C . THR A 1 310 ? -10.528 0.700 20.665 1.00 97.44 310 THR A C 1
ATOM 2367 O O . THR A 1 310 ? -10.957 -0.220 19.974 1.00 97.44 310 THR A O 1
ATOM 2370 N N . ALA A 1 311 ? -10.332 1.921 20.154 1.00 98.31 311 ALA A N 1
ATOM 2371 C CA . ALA A 1 311 ? -10.640 2.255 18.761 1.00 98.31 311 ALA A CA 1
ATOM 2372 C C . ALA A 1 311 ? -9.743 1.495 17.766 1.00 98.31 311 ALA A C 1
ATOM 2374 O O . ALA A 1 311 ? -10.216 1.073 16.711 1.00 98.31 311 ALA A O 1
ATOM 2375 N N . ALA A 1 312 ? -8.472 1.261 18.114 1.00 98.00 312 ALA A N 1
ATOM 2376 C CA . ALA A 1 312 ? -7.564 0.431 17.326 1.00 98.00 312 ALA A CA 1
ATOM 2377 C C . ALA A 1 312 ? -7.953 -1.056 17.350 1.00 98.00 312 ALA A C 1
ATOM 2379 O O . ALA A 1 312 ? -7.923 -1.703 16.304 1.00 98.00 312 ALA A O 1
ATOM 2380 N N . LEU A 1 313 ? -8.369 -1.596 18.502 1.00 96.94 313 LEU A N 1
ATOM 2381 C CA . LEU A 1 313 ? -8.889 -2.964 18.592 1.00 96.94 313 LEU A CA 1
ATOM 2382 C C . LEU A 1 313 ? -10.190 -3.121 17.789 1.00 96.94 313 LEU A C 1
ATOM 2384 O O . LEU A 1 313 ? -10.321 -4.087 17.042 1.00 96.94 313 LEU A O 1
ATOM 2388 N N . GLY A 1 314 ? -11.096 -2.141 17.858 1.00 98.19 314 GLY A N 1
ATOM 2389 C CA . GLY A 1 314 ? -12.307 -2.090 17.035 1.00 98.19 314 GLY A CA 1
ATOM 2390 C C . GLY A 1 314 ? -12.004 -2.019 15.535 1.00 98.19 314 GLY A C 1
ATOM 2391 O O . GLY A 1 314 ? -12.660 -2.691 14.747 1.00 98.19 314 GLY A O 1
ATOM 2392 N N . ALA A 1 315 ? -10.956 -1.299 15.118 1.00 98.31 315 ALA A N 1
ATOM 2393 C CA . ALA A 1 315 ? -10.494 -1.304 13.727 1.00 98.31 315 ALA A CA 1
ATOM 2394 C C . ALA A 1 315 ? -9.906 -2.666 13.303 1.00 98.31 315 ALA A C 1
ATOM 2396 O O . ALA A 1 315 ? -10.182 -3.130 12.198 1.00 98.31 315 ALA A O 1
ATOM 2397 N N . VAL A 1 316 ? -9.153 -3.350 14.175 1.00 98.00 316 VAL A N 1
ATOM 2398 C CA . VAL A 1 316 ? -8.671 -4.725 13.924 1.00 98.00 316 VAL A CA 1
ATOM 2399 C C . VAL A 1 316 ? -9.840 -5.711 13.807 1.00 98.00 316 VAL A C 1
ATOM 2401 O O . VAL A 1 316 ? -9.849 -6.535 12.894 1.00 98.00 316 VAL A O 1
ATOM 2404 N N . GLN A 1 317 ? -10.853 -5.594 14.668 1.00 97.69 317 GLN A N 1
ATOM 2405 C CA . GLN A 1 317 ? -12.086 -6.379 14.578 1.00 97.69 317 GLN A CA 1
ATOM 2406 C C . GLN A 1 317 ? -12.857 -6.070 13.287 1.00 97.69 317 GLN A C 1
ATOM 2408 O O . GLN A 1 317 ? -13.280 -7.000 12.605 1.00 97.69 317 GLN A O 1
ATOM 2413 N N . ALA A 1 318 ? -12.993 -4.797 12.902 1.00 98.44 318 ALA A N 1
ATOM 2414 C CA . ALA A 1 318 ? -13.679 -4.397 11.674 1.00 98.44 318 ALA A CA 1
ATOM 2415 C C . ALA A 1 318 ? -13.045 -5.031 10.425 1.00 98.44 318 ALA A C 1
ATOM 2417 O O . ALA A 1 318 ? -13.787 -5.496 9.561 1.00 98.44 318 ALA A O 1
ATOM 2418 N N . LEU A 1 319 ? -11.706 -5.129 10.354 1.00 98.31 319 LEU A N 1
ATOM 2419 C CA . LEU A 1 319 ? -11.016 -5.859 9.278 1.00 98.31 319 LEU A CA 1
ATOM 2420 C C . LEU A 1 319 ? -11.503 -7.315 9.196 1.00 98.31 319 LEU A C 1
ATOM 2422 O O . LEU A 1 319 ? -11.934 -7.751 8.133 1.00 98.31 319 LEU A O 1
ATOM 2426 N N . MET A 1 320 ? -11.489 -8.041 10.319 1.00 97.81 320 MET A N 1
ATOM 2427 C CA . MET A 1 320 ? -11.802 -9.480 10.372 1.00 97.81 320 MET A CA 1
ATOM 2428 C C . MET A 1 320 ? -13.263 -9.838 10.072 1.00 97.81 320 MET A C 1
ATOM 2430 O O . MET A 1 320 ? -13.559 -10.986 9.746 1.00 97.81 320 MET A O 1
ATOM 2434 N N . HIS A 1 321 ? -14.180 -8.876 10.202 1.00 97.19 321 HIS A N 1
ATOM 2435 C CA . HIS A 1 321 ? -15.605 -9.075 9.922 1.00 97.19 321 HIS A CA 1
ATOM 2436 C C . HIS A 1 321 ? -16.010 -8.681 8.489 1.00 97.19 321 HIS A C 1
ATOM 2438 O O . HIS A 1 321 ? -17.120 -9.006 8.074 1.00 97.19 321 HIS A O 1
ATOM 2444 N N . ASN A 1 322 ? -15.157 -7.968 7.737 1.00 98.06 322 ASN A N 1
ATOM 2445 C CA . ASN A 1 322 ? -15.540 -7.328 6.465 1.00 98.06 322 ASN A CA 1
ATOM 2446 C C . ASN A 1 322 ? -14.577 -7.584 5.289 1.00 98.06 322 ASN A C 1
ATOM 2448 O O . ASN A 1 322 ? -14.797 -7.042 4.206 1.00 98.06 322 ASN A O 1
ATOM 2452 N N . ILE A 1 323 ? -13.505 -8.357 5.484 1.00 97.19 323 ILE A N 1
ATOM 2453 C CA . ILE A 1 323 ? -12.459 -8.630 4.482 1.00 97.19 323 ILE A CA 1
ATOM 2454 C C . ILE A 1 323 ? -12.120 -10.128 4.518 1.00 97.19 323 ILE A C 1
ATOM 2456 O O . ILE A 1 323 ? -12.137 -10.720 5.596 1.00 97.19 323 ILE A O 1
ATOM 2460 N N . ASP A 1 324 ? -11.792 -10.748 3.375 1.00 95.12 324 ASP A N 1
ATOM 2461 C CA . ASP A 1 324 ? -11.339 -12.149 3.309 1.00 95.12 324 ASP A CA 1
ATOM 2462 C C . ASP A 1 324 ? -10.179 -12.373 4.296 1.00 95.12 324 ASP A C 1
ATOM 2464 O O . ASP A 1 324 ? -9.052 -11.906 4.106 1.00 95.12 324 ASP A O 1
ATOM 2468 N N . ASN A 1 325 ? -10.460 -13.137 5.353 1.00 94.88 325 ASN A N 1
ATOM 2469 C CA . ASN A 1 325 ? -9.546 -13.419 6.456 1.00 94.88 325 ASN A CA 1
ATOM 2470 C C . ASN A 1 325 ? -8.226 -14.080 6.012 1.00 94.88 325 ASN A C 1
ATOM 2472 O O . ASN A 1 325 ? -7.199 -13.947 6.684 1.00 94.88 325 ASN A O 1
ATOM 2476 N N . SER A 1 326 ? -8.190 -14.707 4.830 1.00 92.12 326 SER A N 1
ATOM 2477 C CA . SER A 1 326 ? -6.952 -15.214 4.229 1.00 92.12 326 SER A CA 1
ATOM 2478 C C . SER A 1 326 ? -5.983 -14.116 3.764 1.00 92.12 326 SER A C 1
ATOM 2480 O O . SER A 1 326 ? -4.783 -14.378 3.656 1.00 92.12 326 SER A O 1
ATOM 2482 N N . LEU A 1 327 ? -6.467 -12.888 3.544 1.00 92.31 327 LEU A N 1
ATOM 2483 C CA . LEU A 1 327 ? -5.649 -11.698 3.283 1.00 92.31 327 LEU A CA 1
ATOM 2484 C C . LEU A 1 327 ? -5.056 -11.111 4.574 1.00 92.31 327 LEU A C 1
ATOM 2486 O O . LEU A 1 327 ? -3.991 -10.496 4.527 1.00 92.31 327 LEU A O 1
ATOM 2490 N N . LEU A 1 328 ? -5.719 -11.306 5.721 1.00 95.12 328 LEU A N 1
ATOM 2491 C CA . LEU A 1 328 ? -5.308 -10.753 7.018 1.00 95.12 328 LEU A CA 1
ATOM 2492 C C . LEU A 1 328 ? -4.280 -11.623 7.751 1.00 95.12 328 LEU A C 1
ATOM 2494 O O . LEU A 1 328 ? -3.426 -11.082 8.457 1.00 95.12 328 LEU A O 1
ATOM 2498 N N . LEU A 1 329 ? -4.314 -12.947 7.549 1.00 92.25 329 LEU A N 1
ATOM 2499 C CA . LEU A 1 329 ? -3.471 -13.910 8.269 1.00 92.25 329 LEU A CA 1
ATOM 2500 C C . LEU A 1 329 ? -1.973 -13.564 8.216 1.00 92.25 329 LEU A C 1
ATOM 2502 O O . LEU A 1 329 ? -1.349 -13.386 9.260 1.00 92.25 329 LEU A O 1
ATOM 2506 N N . GLN A 1 330 ? -1.384 -13.417 7.022 1.00 88.69 330 GLN A N 1
ATOM 2507 C CA . GLN A 1 330 ? 0.054 -13.130 6.910 1.00 88.69 330 GLN A CA 1
ATOM 2508 C C . GLN A 1 330 ? 0.440 -11.746 7.470 1.00 88.69 330 GLN A C 1
ATOM 2510 O O . GLN A 1 330 ? 1.430 -11.685 8.206 1.00 88.69 330 GLN A O 1
ATOM 2515 N N . PRO A 1 331 ? -0.280 -10.639 7.188 1.00 89.88 331 PRO A N 1
ATOM 2516 C CA . PRO A 1 331 ? -0.053 -9.363 7.866 1.00 89.88 331 PRO A CA 1
ATOM 2517 C C . PRO A 1 331 ? -0.110 -9.459 9.396 1.00 89.88 331 PRO A C 1
ATOM 2519 O O . PRO A 1 331 ? 0.781 -8.932 10.063 1.00 89.88 331 PRO A O 1
ATOM 2522 N N . PHE A 1 332 ? -1.104 -10.156 9.957 1.00 92.81 332 PHE A N 1
ATOM 2523 C CA . PHE A 1 332 ? -1.264 -10.278 11.408 1.00 92.81 332 PHE A CA 1
ATOM 2524 C C . PHE A 1 332 ? -0.138 -11.122 12.022 1.00 92.81 332 PHE A C 1
ATOM 2526 O O . PHE A 1 332 ? 0.481 -10.669 12.984 1.00 92.81 332 PHE A O 1
ATOM 2533 N N . CYS A 1 333 ? 0.234 -12.262 11.422 1.00 88.44 333 CYS A N 1
ATOM 2534 C CA . CYS A 1 333 ? 1.421 -13.029 11.824 1.00 88.44 333 CYS A CA 1
ATOM 2535 C C . CYS A 1 333 ? 2.699 -12.167 11.776 1.00 88.44 333 CYS A C 1
ATOM 2537 O O . CYS A 1 333 ? 3.451 -12.092 12.751 1.00 88.44 333 CYS A O 1
ATOM 2539 N N . SER A 1 334 ? 2.914 -11.446 10.669 1.00 85.94 334 SER A N 1
ATOM 2540 C CA . SER A 1 334 ? 4.095 -10.588 10.469 1.00 85.94 334 SER A CA 1
ATOM 2541 C C . SER A 1 334 ? 4.210 -9.485 11.524 1.00 85.94 334 SER A C 1
ATOM 2543 O O . SER A 1 334 ? 5.316 -9.083 11.876 1.00 85.94 334 SER A O 1
ATOM 2545 N N . LYS A 1 335 ? 3.084 -8.976 12.039 1.00 88.12 335 LYS A N 1
ATOM 2546 C CA . LYS A 1 335 ? 3.067 -7.976 13.116 1.00 88.12 335 LYS A CA 1
ATOM 2547 C C . LYS A 1 335 ? 3.171 -8.601 14.503 1.00 88.12 335 LYS A C 1
ATOM 2549 O O . LYS A 1 335 ? 3.961 -8.122 15.317 1.00 88.12 335 LYS A O 1
ATOM 2554 N N . ALA A 1 336 ? 2.473 -9.708 14.754 1.00 87.81 336 ALA A N 1
ATOM 2555 C CA . ALA A 1 336 ? 2.536 -10.440 16.016 1.00 87.81 336 ALA A CA 1
ATOM 2556 C C . ALA A 1 336 ? 3.970 -10.869 16.370 1.00 87.81 336 ALA A C 1
ATOM 2558 O O . ALA A 1 336 ? 4.326 -10.867 17.548 1.00 87.81 336 ALA A O 1
ATOM 2559 N N . GLN A 1 337 ? 4.826 -11.148 15.379 1.00 83.38 337 GLN A N 1
ATOM 2560 C CA . GLN A 1 337 ? 6.251 -11.424 15.592 1.00 83.38 337 GLN A CA 1
ATOM 2561 C C . GLN A 1 337 ? 6.972 -10.292 16.352 1.00 83.38 337 GLN A C 1
ATOM 2563 O O . GLN A 1 337 ? 7.643 -10.567 17.348 1.00 83.38 337 GLN A O 1
ATOM 2568 N N . TYR A 1 338 ? 6.789 -9.031 15.943 1.00 83.06 338 TYR A N 1
ATOM 2569 C CA . TYR A 1 338 ? 7.553 -7.879 16.452 1.00 83.06 338 TYR A CA 1
ATOM 2570 C C . TYR A 1 338 ? 6.878 -7.100 17.592 1.00 83.06 338 TYR A C 1
ATOM 2572 O O . TYR A 1 338 ? 7.549 -6.324 18.271 1.00 83.06 338 TYR A O 1
ATOM 2580 N N . LEU A 1 339 ? 5.581 -7.308 17.839 1.00 87.62 339 LEU A N 1
ATOM 2581 C CA . LEU A 1 339 ? 4.889 -6.709 18.985 1.00 87.62 339 LEU A CA 1
ATOM 2582 C C . LEU A 1 339 ? 5.382 -7.258 20.336 1.00 87.62 339 LEU A C 1
ATOM 2584 O O . LEU A 1 339 ? 5.888 -8.380 20.445 1.00 87.62 339 LEU A O 1
ATOM 2588 N N . SER A 1 340 ? 5.160 -6.474 21.388 1.00 86.31 340 SER A N 1
ATOM 2589 C CA . SER A 1 340 ? 5.440 -6.803 22.789 1.00 86.31 340 SER A CA 1
ATOM 2590 C C . SER A 1 340 ? 4.266 -6.393 23.688 1.00 86.31 340 SER A C 1
ATOM 2592 O O . SER A 1 340 ? 3.386 -5.641 23.264 1.00 86.31 340 SER A O 1
ATOM 2594 N N . GLY A 1 341 ? 4.238 -6.883 24.932 1.00 87.19 341 GLY A N 1
ATOM 2595 C CA . GLY A 1 341 ? 3.195 -6.533 25.903 1.00 87.19 341 GLY A CA 1
ATOM 2596 C C . GLY A 1 341 ? 1.783 -6.926 25.453 1.00 87.19 341 GLY A C 1
ATOM 2597 O O . GLY A 1 341 ? 1.608 -7.903 24.722 1.00 87.19 341 GLY A O 1
ATOM 2598 N N . LYS A 1 342 ? 0.779 -6.151 25.887 1.00 87.00 342 LYS A N 1
ATOM 2599 C CA . LYS A 1 342 ? -0.644 -6.444 25.653 1.00 87.00 342 LYS A CA 1
ATOM 2600 C C . LYS A 1 342 ? -0.977 -6.556 24.163 1.00 87.00 342 LYS A C 1
ATOM 2602 O O . LYS A 1 342 ? -1.579 -7.546 23.771 1.00 87.00 342 LYS A O 1
ATOM 2607 N N . ALA A 1 343 ? -0.487 -5.636 23.327 1.00 91.00 343 ALA A N 1
ATOM 2608 C CA . ALA A 1 343 ? -0.729 -5.662 21.881 1.00 91.00 343 ALA A CA 1
ATOM 2609 C C . ALA A 1 343 ? -0.315 -6.981 21.205 1.00 91.00 343 ALA A C 1
ATOM 2611 O O . ALA A 1 343 ? -0.932 -7.390 20.223 1.00 91.00 343 ALA A O 1
ATOM 2612 N N . LYS A 1 344 ? 0.724 -7.659 21.720 1.00 88.94 344 LYS A N 1
ATOM 2613 C CA . LYS A 1 344 ? 1.138 -8.966 21.197 1.00 88.94 344 LYS A CA 1
ATOM 2614 C C . LYS A 1 344 ? 0.099 -10.044 21.508 1.00 88.94 344 LYS A C 1
ATOM 2616 O O . LYS A 1 344 ? -0.203 -10.842 20.631 1.00 88.94 344 LYS A O 1
ATOM 2621 N N . LEU A 1 345 ? -0.439 -10.050 22.730 1.00 87.50 345 LEU A N 1
ATOM 2622 C CA . LEU A 1 345 ? -1.492 -10.975 23.157 1.00 87.50 345 LEU A CA 1
ATOM 2623 C C . LEU A 1 345 ? -2.784 -10.697 22.379 1.00 87.50 345 LEU A C 1
ATOM 2625 O O . LEU A 1 345 ? -3.283 -11.594 21.705 1.00 87.50 345 LEU A O 1
ATOM 2629 N N . ASP A 1 346 ? -3.223 -9.432 22.370 1.00 89.56 346 ASP A N 1
ATOM 2630 C CA . ASP A 1 346 ? -4.419 -8.966 21.659 1.00 89.56 346 ASP A CA 1
ATOM 2631 C C . ASP A 1 346 ? -4.409 -9.415 20.187 1.00 89.56 346 ASP A C 1
ATOM 2633 O O . ASP A 1 346 ? -5.434 -9.858 19.679 1.00 89.56 346 ASP A O 1
ATOM 2637 N N . LEU A 1 347 ? -3.263 -9.333 19.494 1.00 91.88 347 LEU A N 1
ATOM 2638 C CA . LEU A 1 347 ? -3.146 -9.751 18.092 1.00 91.88 347 LEU A CA 1
ATOM 2639 C C . LEU A 1 347 ? -2.954 -11.269 17.913 1.00 91.88 347 LEU A C 1
ATOM 2641 O O . LEU A 1 347 ? -3.419 -11.816 16.916 1.00 91.88 347 LEU A O 1
ATOM 2645 N N . ILE A 1 348 ? -2.300 -11.962 18.852 1.00 89.31 348 ILE A N 1
ATOM 2646 C CA . ILE A 1 348 ? -2.152 -13.429 18.813 1.00 89.31 348 ILE A CA 1
ATOM 2647 C C . ILE A 1 348 ? -3.514 -14.122 18.945 1.00 89.31 348 ILE A C 1
ATOM 2649 O O . ILE A 1 348 ? -3.760 -15.087 18.227 1.00 89.31 348 ILE A O 1
ATOM 2653 N N . GLU A 1 349 ? -4.417 -13.612 19.785 1.00 90.25 349 GLU A N 1
ATOM 2654 C CA . GLU A 1 349 ? -5.803 -14.095 19.850 1.00 90.25 349 GLU A CA 1
ATOM 2655 C C . GLU A 1 349 ? -6.517 -13.969 18.495 1.00 90.25 349 GLU A C 1
ATOM 2657 O O . GLU A 1 349 ? -7.107 -14.937 18.017 1.00 90.25 349 GLU A O 1
ATOM 2662 N N . ARG A 1 350 ? -6.398 -12.811 17.829 1.00 94.25 350 ARG A N 1
ATOM 2663 C CA . ARG A 1 350 ? -6.995 -12.591 16.501 1.00 94.25 350 ARG A CA 1
ATOM 2664 C C . ARG A 1 350 ? -6.391 -13.524 15.446 1.00 94.25 350 ARG A C 1
ATOM 2666 O O . ARG A 1 350 ? -7.119 -14.081 14.633 1.00 94.25 350 ARG A O 1
ATOM 2673 N N . VAL A 1 351 ? -5.073 -13.762 15.473 1.00 92.25 351 VAL A N 1
ATOM 2674 C CA . VAL A 1 351 ? -4.431 -14.793 14.628 1.00 92.25 351 VAL A CA 1
ATOM 2675 C C . VAL A 1 351 ? -5.019 -16.176 14.916 1.00 92.25 351 VAL A C 1
ATOM 2677 O O . VAL A 1 351 ? -5.253 -16.939 13.985 1.00 92.25 351 VAL A O 1
ATOM 2680 N N . ALA A 1 352 ? -5.299 -16.500 16.175 1.00 89.38 352 ALA A N 1
ATOM 2681 C CA . ALA A 1 352 ? -5.872 -17.782 16.559 1.00 89.38 352 ALA A CA 1
ATOM 2682 C C . ALA A 1 352 ? -7.302 -17.975 16.022 1.00 89.38 352 ALA A C 1
ATOM 2684 O O . ALA A 1 352 ? -7.633 -19.047 15.511 1.00 89.38 352 ALA A O 1
ATOM 2685 N N . GLU A 1 353 ? -8.125 -16.926 16.068 1.00 92.81 353 GLU A N 1
ATOM 2686 C CA . GLU A 1 353 ? -9.455 -16.883 15.445 1.00 92.81 353 GLU A CA 1
ATOM 2687 C C . GLU A 1 353 ? -9.362 -17.099 13.923 1.00 92.81 353 GLU A C 1
ATOM 2689 O O . GLU A 1 353 ? -9.999 -18.015 13.398 1.00 92.81 353 GLU A O 1
ATOM 2694 N N . LEU A 1 354 ? -8.481 -16.357 13.231 1.00 93.38 354 LEU A N 1
ATOM 2695 C CA . LEU A 1 354 ? -8.212 -16.530 11.794 1.00 93.38 354 LEU A CA 1
ATOM 2696 C C . LEU A 1 354 ? -7.780 -17.967 11.455 1.00 93.38 354 LEU A C 1
ATOM 2698 O O . LEU A 1 354 ? -8.253 -18.547 10.481 1.00 93.38 354 LEU A O 1
ATOM 2702 N N . VAL A 1 355 ? -6.893 -18.567 12.254 1.00 90.56 355 VAL A N 1
ATOM 2703 C CA . VAL A 1 355 ? -6.441 -19.955 12.065 1.00 90.56 355 VAL A CA 1
ATOM 2704 C C . VAL A 1 355 ? -7.582 -20.954 12.232 1.00 90.56 355 VAL A C 1
ATOM 2706 O O . VAL A 1 355 ? -7.683 -21.890 11.438 1.00 90.56 355 VAL A O 1
ATOM 2709 N N . THR A 1 356 ? -8.453 -20.745 13.216 1.00 88.88 356 THR A N 1
ATOM 2710 C CA . THR A 1 356 ? -9.589 -21.636 13.495 1.00 88.88 356 THR A CA 1
ATOM 2711 C C . THR A 1 356 ? -10.607 -21.619 12.350 1.00 88.88 356 THR A C 1
ATOM 2713 O O . THR A 1 356 ? -11.084 -22.674 11.938 1.00 88.88 356 THR A O 1
ATOM 2716 N N . GLU A 1 357 ? -10.875 -20.449 11.759 1.00 91.62 357 GLU A N 1
ATOM 2717 C CA . GLU A 1 357 ? -11.765 -20.325 10.595 1.00 91.62 357 GLU A CA 1
ATOM 2718 C C . GLU A 1 357 ? -11.134 -20.868 9.296 1.00 91.62 357 GLU A C 1
ATOM 2720 O O . GLU A 1 357 ? -11.797 -21.521 8.482 1.00 91.62 357 GLU A O 1
ATOM 2725 N N . LEU A 1 358 ? -9.841 -20.601 9.077 1.00 92.56 358 LEU A N 1
ATOM 2726 C CA . LEU A 1 358 ? -9.169 -20.896 7.810 1.00 92.56 358 LEU A CA 1
ATOM 2727 C C . LEU A 1 358 ? -8.660 -22.339 7.700 1.00 92.56 358 LEU A C 1
ATOM 2729 O O . LEU A 1 358 ? -8.655 -22.872 6.587 1.00 92.56 358 LEU A O 1
ATOM 2733 N N . TYR A 1 359 ? -8.235 -22.992 8.790 1.00 88.31 359 TYR A N 1
ATOM 2734 C CA . TYR A 1 359 ? -7.585 -24.313 8.713 1.00 88.31 359 TYR A CA 1
ATOM 2735 C C . TYR A 1 359 ? -8.462 -25.411 8.078 1.00 88.31 359 TYR A C 1
ATOM 2737 O O . TYR A 1 359 ? -7.938 -26.151 7.243 1.00 88.31 359 TYR A O 1
ATOM 2745 N N . PRO A 1 360 ? -9.782 -25.513 8.345 1.00 89.75 360 PRO A N 1
ATOM 2746 C CA . PRO A 1 360 ? -10.632 -26.505 7.679 1.00 89.75 360 PRO A CA 1
ATOM 2747 C C . PRO A 1 360 ? -10.705 -26.332 6.151 1.00 89.75 360 PRO A C 1
ATOM 2749 O O . PRO A 1 360 ? -10.856 -27.315 5.426 1.00 89.75 360 PRO A O 1
ATOM 2752 N N . ARG A 1 361 ? -10.578 -25.090 5.652 1.00 91.38 361 ARG A N 1
ATOM 2753 C CA . ARG A 1 361 ? -10.756 -24.730 4.230 1.00 91.38 361 ARG A CA 1
ATOM 2754 C C . ARG A 1 361 ? -9.439 -24.609 3.453 1.00 91.38 361 ARG A C 1
ATOM 2756 O O . ARG A 1 361 ? -9.385 -24.978 2.284 1.00 91.38 361 ARG A O 1
ATOM 2763 N N . ARG A 1 362 ? -8.385 -24.062 4.068 1.00 90.44 362 ARG A N 1
ATOM 2764 C CA . ARG A 1 362 ? -7.078 -23.768 3.445 1.00 90.44 362 ARG A CA 1
ATOM 2765 C C . ARG A 1 362 ? -5.900 -24.139 4.376 1.00 90.44 362 ARG A C 1
ATOM 2767 O O . ARG A 1 362 ? -5.066 -23.280 4.663 1.00 90.44 362 ARG A O 1
ATOM 2774 N N . PRO A 1 363 ? -5.771 -25.401 4.832 1.00 87.81 363 PRO A N 1
ATOM 2775 C CA . PRO A 1 363 ? -4.787 -25.778 5.855 1.00 87.81 363 PRO A CA 1
ATOM 2776 C C . PRO A 1 363 ? -3.342 -25.496 5.425 1.00 87.81 363 PRO A C 1
ATOM 2778 O O . PRO A 1 363 ? -2.590 -24.912 6.190 1.00 87.81 363 PRO A O 1
ATOM 2781 N N . GLN A 1 364 ? -2.969 -25.790 4.174 1.00 87.88 364 GLN A N 1
ATOM 2782 C CA . GLN A 1 364 ? -1.617 -25.524 3.651 1.00 87.88 364 GLN A CA 1
ATOM 2783 C C . GLN A 1 364 ? -1.215 -24.038 3.720 1.00 87.88 364 GLN A C 1
ATOM 2785 O O . GLN A 1 364 ? -0.056 -23.731 3.989 1.00 87.88 364 GLN A O 1
ATOM 2790 N N . LEU A 1 365 ? -2.166 -23.117 3.506 1.00 87.00 365 LEU A N 1
ATOM 2791 C CA . LEU A 1 365 ? -1.930 -21.676 3.643 1.00 87.00 365 LEU A CA 1
ATOM 2792 C C . LEU A 1 365 ? -1.670 -21.312 5.107 1.00 87.00 365 LEU A C 1
ATOM 2794 O O . LEU A 1 365 ? -0.755 -20.547 5.400 1.00 87.00 365 LEU A O 1
ATOM 2798 N N . VAL A 1 366 ? -2.468 -21.875 6.016 1.00 86.62 366 VAL A N 1
ATOM 2799 C CA . VAL A 1 366 ? -2.334 -21.647 7.455 1.00 86.62 366 VAL A CA 1
ATOM 2800 C C . VAL A 1 366 ? -0.990 -22.166 7.962 1.00 86.62 366 VAL A C 1
ATOM 2802 O O . VAL A 1 366 ? -0.238 -21.404 8.558 1.00 86.62 366 VAL A O 1
ATOM 2805 N N . GLU A 1 367 ? -0.638 -23.414 7.658 1.00 84.75 367 GLU A N 1
ATOM 2806 C CA . GLU A 1 367 ? 0.644 -24.020 8.040 1.00 84.75 367 GLU A CA 1
ATOM 2807 C C . GLU A 1 367 ? 1.827 -23.166 7.552 1.00 84.75 367 GLU A C 1
ATOM 2809 O O . GLU A 1 367 ? 2.662 -22.750 8.354 1.00 84.75 367 GLU A O 1
ATOM 2814 N N . GLN A 1 368 ? 1.850 -22.805 6.261 1.00 84.56 368 GLN A N 1
ATOM 2815 C CA . GLN A 1 368 ? 2.920 -21.997 5.665 1.00 84.56 368 GLN A CA 1
ATOM 2816 C C . GLN A 1 368 ? 3.086 -20.616 6.327 1.00 84.56 368 GLN A C 1
ATOM 2818 O O . GLN A 1 368 ? 4.209 -20.124 6.445 1.00 84.56 368 GLN A O 1
ATOM 2823 N N . LYS A 1 369 ? 1.982 -19.963 6.709 1.00 83.56 369 LYS A N 1
ATOM 2824 C CA . LYS A 1 369 ? 1.966 -18.551 7.135 1.00 83.56 369 LYS A CA 1
ATOM 2825 C C . LYS A 1 369 ? 1.955 -18.364 8.657 1.00 83.56 369 LYS A C 1
ATOM 2827 O O . LYS A 1 369 ? 2.194 -17.260 9.141 1.00 83.56 369 LYS A O 1
ATOM 2832 N N . VAL A 1 370 ? 1.733 -19.436 9.418 1.00 81.75 370 VAL A N 1
ATOM 2833 C CA . VAL A 1 370 ? 1.747 -19.436 10.891 1.00 81.75 370 VAL A CA 1
ATOM 2834 C C . VAL A 1 370 ? 3.053 -20.008 11.450 1.00 81.75 370 VAL A C 1
ATOM 2836 O O . VAL A 1 370 ? 3.551 -19.481 12.441 1.00 81.75 370 VAL A O 1
ATOM 2839 N N . LEU A 1 371 ? 3.661 -21.012 10.801 1.00 72.62 371 LEU A N 1
ATOM 2840 C CA . LEU A 1 371 ? 4.943 -21.600 11.229 1.00 72.62 371 LEU A CA 1
ATOM 2841 C C . LEU A 1 371 ? 6.093 -20.596 11.482 1.00 72.62 371 LEU A C 1
ATOM 2843 O O . LEU A 1 371 ? 6.871 -20.839 12.403 1.00 72.62 371 LEU A O 1
ATOM 2847 N N . PRO A 1 372 ? 6.230 -19.469 10.749 1.00 71.38 372 PRO A N 1
ATOM 2848 C CA . PRO A 1 372 ? 7.267 -18.469 11.033 1.00 71.38 372 PRO A CA 1
ATOM 2849 C C . PRO A 1 372 ? 7.097 -17.702 12.359 1.00 71.38 372 PRO A C 1
ATOM 2851 O O . PRO A 1 372 ? 7.986 -16.936 12.735 1.00 71.38 372 PRO A O 1
ATOM 2854 N N . LEU A 1 373 ? 5.976 -17.866 13.072 1.00 68.75 373 LEU A N 1
ATOM 2855 C CA . LEU A 1 373 ? 5.815 -17.333 14.423 1.00 68.75 373 LEU A CA 1
ATOM 2856 C C . LEU A 1 373 ? 6.653 -18.149 15.415 1.00 68.75 373 LEU A C 1
ATOM 2858 O O . LEU A 1 373 ? 6.445 -19.347 15.582 1.00 68.75 373 LEU A O 1
ATOM 2862 N N . GLU A 1 374 ? 7.527 -17.481 16.173 1.00 60.91 374 GLU A N 1
ATOM 2863 C CA . GLU A 1 374 ? 8.321 -18.083 17.260 1.00 60.91 374 GLU A CA 1
ATOM 2864 C C . GLU A 1 374 ? 7.470 -18.420 18.511 1.00 60.91 374 GLU A C 1
ATOM 2866 O O . GLU A 1 374 ? 7.831 -18.102 19.647 1.00 60.91 374 GLU A O 1
ATOM 2871 N N . PHE A 1 375 ? 6.311 -19.052 18.314 1.00 56.97 375 PHE A N 1
ATOM 2872 C CA . PHE A 1 375 ? 5.270 -19.283 19.319 1.00 56.97 375 PHE A CA 1
ATOM 2873 C C . PHE A 1 375 ? 5.785 -20.049 20.549 1.00 56.97 375 PHE A C 1
ATOM 2875 O O . PHE A 1 375 ? 5.359 -19.799 21.677 1.00 56.97 375 PHE A O 1
ATOM 2882 N N . PHE A 1 376 ? 6.782 -20.915 20.346 1.00 51.12 376 PHE A N 1
ATOM 2883 C CA . PHE A 1 376 ? 7.488 -21.649 21.397 1.00 51.12 376 PHE A CA 1
ATOM 2884 C C . PHE A 1 376 ? 8.062 -20.747 22.506 1.00 51.12 376 PHE A C 1
ATOM 2886 O O . PHE A 1 376 ? 8.049 -21.156 23.665 1.00 51.12 376 PHE A O 1
ATOM 2893 N N . LYS A 1 377 ? 8.479 -19.504 22.202 1.00 52.91 377 LYS A N 1
ATOM 2894 C CA . LYS A 1 377 ? 8.978 -18.543 23.210 1.00 52.91 377 LYS A CA 1
ATOM 2895 C C . LYS A 1 377 ? 7.893 -18.052 24.180 1.00 52.91 377 LYS A C 1
ATOM 2897 O O . LYS A 1 377 ? 8.223 -17.557 25.252 1.00 52.91 377 LYS A O 1
ATOM 2902 N N . TYR A 1 378 ? 6.614 -18.202 23.827 1.00 52.81 378 TYR A N 1
ATOM 2903 C CA . TYR A 1 378 ? 5.469 -17.661 24.571 1.00 52.81 378 TYR A CA 1
ATOM 2904 C C . TYR A 1 378 ? 4.552 -18.744 25.160 1.00 52.81 378 TYR A C 1
ATOM 2906 O O . TYR A 1 378 ? 3.537 -18.420 25.777 1.00 52.81 378 TYR A O 1
ATOM 2914 N N . ARG A 1 379 ? 4.932 -20.027 25.050 1.00 53.53 379 ARG A N 1
ATOM 2915 C CA . ARG A 1 379 ? 4.182 -21.185 25.577 1.00 53.53 379 ARG A CA 1
ATOM 2916 C C . ARG A 1 379 ? 3.731 -21.001 27.033 1.00 53.53 379 ARG A C 1
ATOM 2918 O O . ARG A 1 379 ? 2.586 -21.293 27.350 1.00 53.53 379 ARG A O 1
ATOM 2925 N N . HIS A 1 380 ? 4.604 -20.466 27.889 1.00 53.56 380 HIS A N 1
ATOM 2926 C CA . HIS A 1 380 ? 4.337 -20.236 29.316 1.00 53.56 380 HIS A CA 1
ATOM 2927 C C . HIS A 1 380 ? 3.421 -19.035 29.621 1.00 53.56 380 HIS A C 1
ATOM 2929 O O . HIS A 1 380 ? 2.990 -18.888 30.757 1.00 53.56 380 HIS A O 1
ATOM 2935 N N . GLN A 1 381 ? 3.146 -18.164 28.643 1.00 50.34 381 GLN A N 1
ATOM 2936 C CA . GLN A 1 381 ? 2.282 -16.984 28.808 1.00 50.34 381 GLN A CA 1
ATOM 2937 C C . GLN A 1 381 ? 0.881 -17.177 28.211 1.00 50.34 381 GLN A C 1
ATOM 2939 O O . GLN A 1 381 ? -0.022 -16.413 28.533 1.00 50.34 381 GLN A O 1
ATOM 2944 N N . LEU A 1 382 ? 0.705 -18.170 27.332 1.00 50.22 382 LEU A N 1
ATOM 2945 C CA . LEU A 1 382 ? -0.513 -18.355 26.533 1.00 50.22 382 LEU A CA 1
ATOM 2946 C C . LEU A 1 382 ? -1.298 -19.631 26.872 1.00 50.22 382 LEU A C 1
ATOM 2948 O O . LEU A 1 382 ? -2.443 -19.755 26.445 1.00 50.22 382 LEU A O 1
ATOM 2952 N N . ILE A 1 383 ? -0.701 -20.601 27.581 1.00 52.47 383 ILE A N 1
ATOM 2953 C CA . ILE A 1 383 ? -1.294 -21.932 27.783 1.00 52.47 383 ILE A CA 1
ATOM 2954 C C . ILE A 1 383 ? -1.038 -22.450 29.204 1.00 52.47 383 ILE A C 1
ATOM 2956 O O . ILE A 1 383 ? 0.092 -22.780 29.559 1.00 52.47 383 ILE A O 1
ATOM 2960 N N . SER A 1 384 ? -2.119 -22.622 29.971 1.00 45.84 384 SER A N 1
ATOM 2961 C CA . SER A 1 384 ? -2.126 -23.330 31.267 1.00 45.84 384 SER A CA 1
ATOM 2962 C C . SER A 1 384 ? -2.544 -24.807 31.157 1.00 45.84 384 SER A C 1
ATOM 2964 O O . SER A 1 384 ? -2.589 -25.510 32.162 1.00 45.84 384 SER A O 1
ATOM 2966 N N . PHE A 1 385 ? -2.889 -25.276 29.954 1.00 40.94 385 PHE A N 1
ATOM 2967 C CA . PHE A 1 385 ? -3.485 -26.592 29.702 1.00 40.94 385 PHE A CA 1
ATOM 2968 C C . PHE A 1 385 ? -2.482 -27.617 29.134 1.00 40.94 385 PHE A C 1
ATOM 2970 O O . PHE A 1 385 ? -1.530 -27.238 28.444 1.00 40.94 385 PHE A O 1
ATOM 2977 N N . PRO A 1 386 ? -2.681 -28.926 29.385 1.00 43.69 386 PRO A N 1
ATOM 2978 C CA . PRO A 1 386 ? -1.849 -29.975 28.806 1.00 43.69 386 PRO A CA 1
ATOM 2979 C C . PRO A 1 386 ? -2.025 -30.045 27.283 1.00 43.69 386 PRO A C 1
ATOM 2981 O O . PRO A 1 386 ? -3.139 -30.061 26.762 1.00 43.69 386 PRO A O 1
ATOM 2984 N N . VAL A 1 387 ? -0.903 -30.119 26.566 1.00 48.19 387 VAL A N 1
ATOM 2985 C CA . VAL A 1 387 ? -0.878 -30.225 25.101 1.00 48.19 387 VAL A CA 1
ATOM 2986 C C . VAL A 1 387 ? -1.241 -31.652 24.696 1.00 48.19 387 VAL A C 1
ATOM 2988 O O . VAL A 1 387 ? -0.475 -32.575 24.968 1.00 48.19 387 VAL A O 1
ATOM 2991 N N . TRP A 1 388 ? -2.373 -31.831 24.017 1.00 48.97 388 TRP A N 1
ATOM 2992 C CA . TRP A 1 388 ? -2.747 -33.110 23.412 1.00 48.97 388 TRP A CA 1
ATOM 2993 C C . TRP A 1 388 ? -2.047 -33.294 22.053 1.00 48.97 388 TRP A C 1
ATOM 2995 O O . TRP A 1 388 ? -2.267 -32.487 21.146 1.00 48.97 388 TRP A O 1
ATOM 3005 N N . PRO A 1 389 ? -1.223 -34.343 21.866 1.00 48.75 389 PRO A N 1
ATOM 3006 C CA . PRO A 1 389 ? -0.649 -34.660 20.564 1.00 48.75 389 PRO A CA 1
ATOM 3007 C C . PRO A 1 389 ? -1.708 -35.337 19.679 1.00 48.75 389 PRO A C 1
ATOM 3009 O O . PRO A 1 389 ? -1.917 -36.551 19.750 1.00 48.75 389 PRO A O 1
ATOM 3012 N N . MET A 1 390 ? -2.389 -34.546 18.845 1.00 53.97 390 MET A N 1
ATOM 3013 C CA . MET A 1 390 ? -3.218 -35.072 17.753 1.00 53.97 390 MET A CA 1
ATOM 3014 C C . MET A 1 390 ? -2.358 -35.924 16.816 1.00 53.97 390 MET A C 1
ATOM 3016 O O . MET A 1 390 ? -1.234 -35.551 16.494 1.00 53.97 390 MET A O 1
ATOM 3020 N N . ARG A 1 391 ? -2.859 -37.090 16.397 1.00 49.53 391 ARG A N 1
ATOM 3021 C CA . ARG A 1 391 ? -2.032 -38.094 15.708 1.00 49.53 391 ARG A CA 1
ATOM 3022 C C . ARG A 1 391 ? -1.990 -37.908 14.194 1.00 49.53 391 ARG A C 1
ATOM 3024 O O . ARG A 1 391 ? -1.148 -38.519 13.541 1.00 49.53 391 ARG A O 1
ATOM 3031 N N . SER A 1 392 ? -2.876 -37.094 13.619 1.00 61.88 392 SER A N 1
ATOM 3032 C CA . SER A 1 392 ? -2.911 -36.849 12.180 1.00 61.88 392 SER A CA 1
ATOM 3033 C C . SER A 1 392 ? -3.438 -35.464 11.779 1.00 61.88 392 SER A C 1
ATOM 3035 O O . SER A 1 392 ? -4.228 -34.819 12.469 1.00 61.88 392 SER A O 1
ATOM 3037 N N . ARG A 1 393 ? -3.078 -35.053 10.556 1.00 57.03 393 ARG A N 1
ATOM 3038 C CA . ARG A 1 393 ? -3.633 -33.879 9.853 1.00 57.03 393 ARG A CA 1
ATOM 3039 C C . ARG A 1 393 ? -5.133 -33.990 9.526 1.00 57.03 393 ARG A C 1
ATOM 3041 O O . ARG A 1 393 ? -5.703 -33.017 9.037 1.00 57.03 393 ARG A O 1
ATOM 3048 N N . ARG A 1 394 ? -5.773 -35.153 9.719 1.00 56.81 394 ARG A N 1
ATOM 3049 C CA . ARG A 1 394 ? -7.237 -35.293 9.590 1.00 56.81 394 ARG A CA 1
ATOM 3050 C C . ARG A 1 394 ? -7.916 -34.818 10.870 1.00 56.81 394 ARG A C 1
ATOM 3052 O O . ARG A 1 394 ? -8.802 -33.976 10.786 1.00 56.81 394 ARG A O 1
ATOM 3059 N N . ASP A 1 395 ? -7.413 -35.268 12.016 1.00 60.69 395 ASP A N 1
ATOM 3060 C CA . ASP A 1 395 ? -7.917 -34.953 13.357 1.00 60.69 395 ASP A CA 1
ATOM 3061 C C . ASP A 1 395 ? -7.956 -33.428 13.586 1.00 60.69 395 ASP A C 1
ATOM 3063 O O . ASP A 1 395 ? -8.968 -32.879 14.015 1.00 60.69 395 ASP A O 1
ATOM 3067 N N . LEU A 1 396 ? -6.896 -32.719 13.172 1.00 64.75 396 LEU A N 1
ATOM 3068 C CA . LEU A 1 396 ? -6.817 -31.250 13.200 1.00 64.75 396 LEU A CA 1
ATOM 3069 C C . LEU A 1 396 ? -7.896 -30.544 12.363 1.00 64.75 396 LEU A C 1
ATOM 3071 O O . LEU A 1 396 ? -8.305 -29.439 12.703 1.00 64.75 396 LEU A O 1
ATOM 3075 N N . ARG A 1 397 ? -8.372 -31.133 11.258 1.00 61.91 397 ARG A N 1
ATOM 3076 C CA . ARG A 1 397 ? -9.441 -30.512 10.453 1.00 61.91 397 ARG A CA 1
ATOM 3077 C C . ARG A 1 397 ? -10.813 -30.669 11.099 1.00 61.91 397 ARG A C 1
ATOM 3079 O O . ARG A 1 397 ? -11.666 -29.814 10.883 1.00 61.91 397 ARG A O 1
ATOM 3086 N N . THR A 1 398 ? -11.024 -31.743 11.858 1.00 63.62 398 THR A N 1
ATOM 3087 C CA . THR A 1 398 ? -12.288 -32.024 12.553 1.00 63.62 398 THR A CA 1
ATOM 3088 C C . THR A 1 398 ? -12.371 -31.382 13.936 1.00 63.62 398 THR A C 1
ATOM 3090 O O . THR A 1 398 ? -13.468 -31.033 14.347 1.00 63.62 398 THR A O 1
ATOM 3093 N N . ALA A 1 399 ? -11.242 -31.171 14.621 1.00 62.41 399 ALA A N 1
ATOM 3094 C CA . ALA A 1 399 ? -11.193 -30.638 15.989 1.00 62.41 399 ALA A CA 1
ATOM 3095 C C . ALA A 1 399 ? -11.180 -29.095 16.093 1.00 62.41 399 ALA A C 1
ATOM 3097 O O . ALA A 1 399 ? -11.203 -28.554 17.197 1.00 62.41 399 ALA A O 1
ATOM 3098 N N . ALA A 1 400 ? -11.166 -28.365 14.970 1.00 59.88 400 ALA A N 1
ATOM 3099 C CA . ALA A 1 400 ? -11.230 -26.898 14.957 1.00 59.88 400 ALA A CA 1
ATOM 3100 C C . ALA A 1 400 ? -12.390 -26.285 15.790 1.00 59.88 400 ALA A C 1
ATOM 3102 O O . ALA A 1 400 ? -12.126 -25.326 16.513 1.00 59.88 400 ALA A O 1
ATOM 3103 N N . PRO A 1 401 ? -13.639 -26.805 15.766 1.00 58.81 401 PRO A N 1
ATOM 3104 C CA . PRO A 1 401 ? -14.726 -26.295 16.611 1.00 58.81 401 PRO A CA 1
ATOM 3105 C C . PRO A 1 401 ? -14.710 -26.810 18.064 1.00 58.81 401 PRO A C 1
ATOM 3107 O O . PRO A 1 401 ? -15.490 -26.323 18.876 1.00 58.81 401 PRO A O 1
ATOM 3110 N N . GLU A 1 402 ? -13.862 -27.785 18.413 1.00 59.34 402 GLU A N 1
ATOM 3111 C CA . GLU A 1 402 ? -13.852 -28.431 19.741 1.00 59.34 402 GLU A CA 1
ATOM 3112 C C . GLU A 1 402 ? -12.867 -27.780 20.730 1.00 59.34 402 GLU A C 1
ATOM 3114 O O . GLU A 1 402 ? -12.744 -28.205 21.883 1.00 59.34 402 GLU A O 1
ATOM 3119 N N . HIS A 1 403 ? -12.121 -26.761 20.296 1.00 63.19 403 HIS A N 1
ATOM 3120 C CA . HIS A 1 403 ? -11.024 -26.162 21.054 1.00 63.19 403 HIS A CA 1
ATOM 3121 C C . HIS A 1 403 ? -11.105 -24.637 21.095 1.00 63.19 403 HIS A C 1
ATOM 3123 O O . HIS A 1 403 ? -11.611 -23.995 20.178 1.00 63.19 403 HIS A O 1
ATOM 3129 N N . THR A 1 404 ? -10.543 -24.029 22.148 1.00 78.69 404 THR A N 1
ATOM 3130 C CA . THR A 1 404 ? -10.349 -22.572 22.143 1.00 78.69 404 THR A CA 1
ATOM 3131 C C . THR A 1 404 ? -9.373 -22.195 21.024 1.00 78.69 404 THR A C 1
ATOM 3133 O O . THR A 1 404 ? -8.407 -22.937 20.806 1.00 78.69 404 THR A O 1
ATOM 3136 N N . PRO A 1 405 ? -9.549 -21.045 20.344 1.00 78.81 405 PRO A N 1
ATOM 3137 C CA . PRO A 1 405 ? -8.711 -20.685 19.204 1.00 78.81 405 PRO A CA 1
ATOM 3138 C C . PRO A 1 405 ? -7.208 -20.739 19.506 1.00 78.81 405 PRO A C 1
ATOM 3140 O O . PRO A 1 405 ? -6.438 -21.265 18.709 1.00 78.81 405 PRO A O 1
ATOM 3143 N N . LEU A 1 406 ? -6.779 -20.278 20.690 1.00 78.56 406 LEU A N 1
ATOM 3144 C CA . LEU A 1 406 ? -5.377 -20.342 21.137 1.00 78.56 406 LEU A CA 1
ATOM 3145 C C . LEU A 1 406 ? -4.850 -21.782 21.274 1.00 78.56 406 LEU A C 1
ATOM 3147 O O . LEU A 1 406 ? -3.710 -22.059 20.898 1.00 78.56 406 LEU A O 1
ATOM 3151 N N . THR A 1 407 ? -5.677 -22.705 21.774 1.00 75.62 407 THR A N 1
ATOM 3152 C CA . THR A 1 407 ? -5.332 -24.135 21.871 1.00 75.62 407 THR A CA 1
ATOM 3153 C C . THR A 1 407 ? -5.191 -24.746 20.483 1.00 75.62 407 THR A C 1
ATOM 3155 O O . THR A 1 407 ? -4.224 -25.458 20.208 1.00 75.62 407 THR A O 1
ATOM 3158 N N . PHE A 1 408 ? -6.127 -24.421 19.590 1.00 77.88 408 PHE A N 1
ATOM 3159 C CA . PHE A 1 408 ? -6.128 -24.910 18.218 1.00 77.88 408 PHE A CA 1
ATOM 3160 C C . PHE A 1 408 ? -4.929 -24.382 17.412 1.00 77.88 408 PHE A C 1
ATOM 3162 O O . PHE A 1 408 ? -4.211 -25.161 16.786 1.00 77.88 408 PHE A O 1
ATOM 3169 N N . LEU A 1 409 ? -4.634 -23.082 17.516 1.00 78.56 409 LEU A N 1
ATOM 3170 C CA . LEU A 1 409 ? -3.450 -22.443 16.938 1.00 78.56 409 LEU A CA 1
ATOM 3171 C C . LEU A 1 409 ? -2.154 -23.149 17.364 1.00 78.56 409 LEU A C 1
ATOM 3173 O O . LEU A 1 409 ? -1.298 -23.438 16.527 1.00 78.56 409 LEU A O 1
ATOM 3177 N N . PHE A 1 410 ? -2.022 -23.472 18.653 1.00 75.31 410 PHE A N 1
ATOM 3178 C CA . PHE A 1 410 ? -0.856 -24.189 19.163 1.00 75.31 410 PHE A CA 1
ATOM 3179 C C . PHE A 1 410 ? -0.769 -25.625 18.627 1.00 75.31 410 PHE A C 1
ATOM 3181 O O . PHE A 1 410 ? 0.313 -26.070 18.244 1.00 75.31 410 PHE A O 1
ATOM 3188 N N . ALA A 1 411 ? -1.898 -26.336 18.538 1.00 73.31 411 ALA A N 1
ATOM 3189 C CA . ALA A 1 411 ? -1.954 -27.676 17.956 1.00 73.31 411 ALA A CA 1
ATOM 3190 C C . ALA A 1 411 ?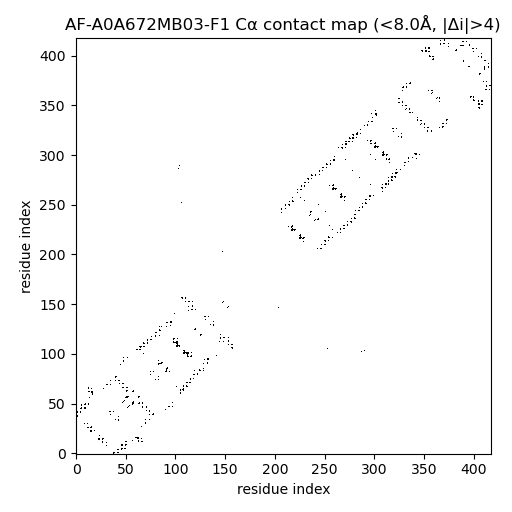 -1.551 -27.680 16.468 1.00 73.31 411 ALA A C 1
ATOM 3192 O O . ALA A 1 411 ? -0.814 -28.573 16.043 1.00 73.31 411 ALA A O 1
ATOM 3193 N N . VAL A 1 412 ? -1.954 -26.668 15.690 1.00 74.88 412 VAL A N 1
ATOM 3194 C CA . VAL A 1 412 ? -1.520 -26.493 14.292 1.00 74.88 412 VAL A CA 1
ATOM 3195 C C . VAL A 1 412 ? -0.011 -26.234 14.205 1.00 74.88 412 VAL A C 1
ATOM 3197 O O . VAL A 1 412 ? 0.662 -26.888 13.409 1.00 74.88 412 VAL A O 1
ATOM 3200 N N . VAL A 1 413 ? 0.548 -25.344 15.037 1.00 74.12 413 VAL A N 1
ATOM 3201 C CA . VAL A 1 413 ? 1.998 -25.049 15.049 1.00 74.12 413 VAL A CA 1
ATOM 3202 C C . VAL A 1 413 ? 2.825 -26.292 15.386 1.00 74.12 413 VAL A C 1
ATOM 3204 O O . VAL A 1 413 ? 3.768 -26.608 14.661 1.00 74.12 413 VAL A O 1
ATOM 3207 N N . VAL A 1 414 ? 2.468 -27.023 16.448 1.00 71.19 414 VAL A N 1
ATOM 3208 C CA . VAL A 1 414 ? 3.222 -28.210 16.892 1.00 71.19 414 VAL A CA 1
ATOM 3209 C C . VAL A 1 414 ? 3.221 -29.302 15.822 1.00 71.19 414 VAL A C 1
ATOM 3211 O O . VAL A 1 414 ? 4.289 -29.758 15.429 1.00 71.19 414 VAL A O 1
ATOM 3214 N N . ASN A 1 415 ? 2.052 -29.674 15.296 1.00 69.75 415 ASN A N 1
ATOM 3215 C CA . ASN A 1 415 ? 1.924 -30.760 14.313 1.00 69.75 415 ASN A CA 1
ATOM 3216 C C . ASN A 1 415 ? 2.398 -30.398 12.894 1.00 69.75 415 ASN A C 1
ATOM 3218 O O . ASN A 1 415 ? 2.412 -31.259 12.018 1.00 69.75 415 ASN A O 1
ATOM 3222 N N . SER A 1 416 ? 2.761 -29.135 12.657 1.00 69.56 416 SER A N 1
ATOM 3223 C CA . SER A 1 416 ? 3.370 -28.679 11.399 1.00 69.56 416 SER A CA 1
ATOM 3224 C C . SER A 1 416 ? 4.880 -28.439 11.530 1.00 69.56 416 SER A C 1
ATOM 3226 O O . SER A 1 416 ? 5.528 -28.104 10.542 1.00 69.56 416 SER A O 1
ATOM 3228 N N . SER A 1 417 ? 5.432 -28.588 12.741 1.00 59.66 417 SER A N 1
ATOM 3229 C CA . SER A 1 417 ? 6.868 -28.474 13.052 1.00 59.66 417 SER A CA 1
ATOM 3230 C C . SER A 1 417 ? 7.576 -29.840 13.124 1.00 59.66 417 SER A C 1
ATOM 3232 O O . SER A 1 417 ? 8.732 -29.901 13.545 1.00 59.66 417 SER A O 1
ATOM 3234 N N . VAL A 1 418 ? 6.868 -30.916 12.760 1.00 52.44 418 VAL A N 1
ATOM 3235 C CA . VAL A 1 418 ? 7.289 -32.329 12.770 1.00 52.44 418 VAL A CA 1
ATOM 3236 C C . VAL A 1 418 ? 7.036 -32.927 11.388 1.00 52.44 418 VAL A C 1
ATOM 3238 O O . VAL A 1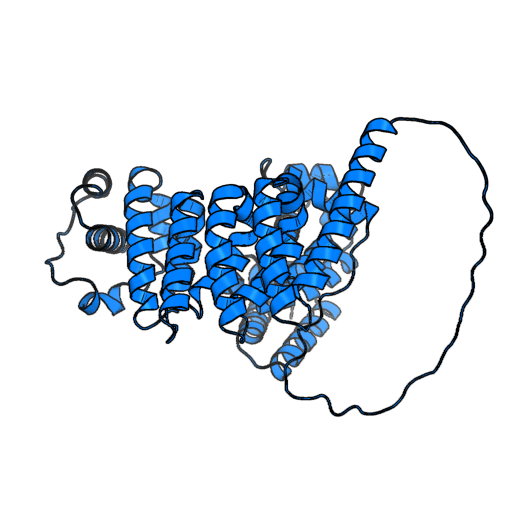 418 ? 7.937 -33.643 10.907 1.00 52.44 418 VAL A O 1
#

Organism: Sinocyclocheilus grahami (NCBI:txid75366)